Protein AF-A0A8S0WBY5-F1 (afdb_monomer_lite)

Foldseek 3Di:
DDDDAQDKDFDAAPQLRFTFFQPPVVSWFTFGAHDPPPQRRIWGWHDPDPQQKTWTAGRPPRWTWDFDDDQEWFTFIITDNDTAIWRWAQDPVGNVDIWTDRPPDQWTWDFPPRNHNPGGGTIGIDGDDPDPPDDPDDDPDPDDPVVPDDLVVLLVVLVVVDVVVDPPDLSLVVQLPPDPSSVVSSQQDLVSLQEDAAEPVGPLVVLLSSVVSNPLAQHAYEYEQAADDDPPDDDDRDGHDPVSLLSNLVRCLVRQLRYQHYEYEDACLVPVVSVCSNQVSQQPDANQNHAEYYYYHPNPPVPPPPPDPCPPPDRPDDPQQARDNDPRYPAAHAYYDEEQRLVRYADQPQNYQHYHYEAYVVADAVVSVLRNLVNHQNHAYYAYYECNHPDHDPPVCPPAARENANHQEYHYFYDDLCQLVVLVRYQHQNHAEYEHFADDLSNQVNNLVVCPPDHARHVNHAYYEYFYDPPCLLNNQLSCQSNCLNHQEYEYQDDDLVSLLVNLVPNLDDRSLNHAEYEYEPDAQVCVVSVVSSVPSCVVVVGDDHQEYEYEPVNCVRHVVVDDPVPNHHYHHDDPVLVVLCPHPVNVDSPSRHD

Structure (mmCIF, N/CA/C/O backbone):
data_AF-A0A8S0WBY5-F1
#
_entry.id   AF-A0A8S0WBY5-F1
#
loop_
_atom_site.group_PDB
_atom_site.id
_atom_site.type_symbol
_atom_site.label_atom_id
_atom_site.label_alt_id
_atom_site.label_comp_id
_atom_site.label_asym_id
_atom_site.label_entity_id
_atom_site.label_seq_id
_atom_site.pdbx_PDB_ins_code
_atom_site.Cartn_x
_atom_site.Cartn_y
_atom_site.Cartn_z
_atom_site.occupancy
_atom_site.B_iso_or_equiv
_atom_site.auth_seq_id
_atom_site.auth_comp_id
_atom_site.auth_asym_id
_atom_site.auth_atom_id
_atom_site.pdbx_PDB_model_num
ATOM 1 N N . MET A 1 1 ? 16.169 8.128 32.378 1.00 70.56 1 MET A N 1
ATOM 2 C CA . MET A 1 1 ? 16.784 9.162 33.249 1.00 70.56 1 MET A CA 1
ATOM 3 C C . MET A 1 1 ? 15.910 10.413 33.162 1.00 70.56 1 MET A C 1
ATOM 5 O O . MET A 1 1 ? 15.348 10.616 32.097 1.00 70.56 1 MET A O 1
ATOM 9 N N . SER A 1 2 ? 15.713 11.202 34.225 1.00 85.38 2 SER A N 1
ATOM 10 C CA . SER A 1 2 ? 14.913 12.444 34.160 1.00 85.38 2 SER A CA 1
ATOM 11 C C . SER A 1 2 ? 15.801 13.670 34.364 1.00 85.38 2 SER A C 1
ATOM 13 O O . SER A 1 2 ? 16.649 13.662 35.255 1.00 85.38 2 SER A O 1
ATOM 15 N N . LEU A 1 3 ? 15.608 14.702 33.543 1.00 90.75 3 LEU A N 1
ATOM 16 C CA . LEU A 1 3 ? 16.272 15.998 33.697 1.00 90.75 3 LEU A CA 1
ATOM 17 C C . LEU A 1 3 ? 15.539 16.831 34.756 1.00 90.75 3 LEU A C 1
ATOM 19 O O . LEU A 1 3 ? 14.312 16.798 34.836 1.00 90.75 3 LEU A O 1
ATOM 23 N N . GLU A 1 4 ? 16.287 17.563 35.576 1.00 94.38 4 GLU A N 1
ATOM 24 C CA . GLU A 1 4 ? 15.764 18.384 36.668 1.00 94.38 4 GLU A CA 1
ATOM 25 C C . GLU A 1 4 ? 16.019 19.867 36.374 1.00 94.38 4 GLU A C 1
ATOM 27 O O . GLU A 1 4 ? 17.149 20.285 36.113 1.00 94.38 4 GLU A O 1
ATOM 32 N N . ALA A 1 5 ? 14.967 20.685 36.436 1.00 94.88 5 ALA A N 1
ATOM 33 C CA . ALA A 1 5 ? 15.089 22.128 36.257 1.00 94.88 5 ALA A CA 1
ATOM 34 C C . ALA A 1 5 ? 15.915 22.769 37.384 1.00 94.88 5 ALA A C 1
ATOM 36 O O . ALA A 1 5 ? 15.715 22.488 38.565 1.00 94.88 5 ALA A O 1
ATOM 37 N N . GLY A 1 6 ? 16.843 23.650 37.008 1.00 92.88 6 GLY A N 1
ATOM 38 C CA . GLY A 1 6 ? 17.790 24.315 37.904 1.00 92.88 6 GLY A CA 1
ATOM 39 C C . GLY A 1 6 ? 18.999 23.460 38.299 1.00 92.88 6 GLY A C 1
ATOM 40 O O . GLY A 1 6 ? 19.904 23.962 38.968 1.00 92.88 6 GLY A O 1
ATOM 41 N N . ALA A 1 7 ? 19.055 22.186 37.896 1.00 95.25 7 ALA A N 1
ATOM 42 C CA . ALA A 1 7 ? 20.233 21.356 38.111 1.00 95.25 7 ALA A CA 1
ATOM 43 C C . ALA A 1 7 ? 21.337 21.685 37.095 1.00 95.25 7 ALA A C 1
ATOM 45 O O . ALA A 1 7 ? 21.081 22.126 35.971 1.00 95.25 7 ALA A O 1
ATOM 46 N N . ARG A 1 8 ? 22.589 21.468 37.511 1.00 96.38 8 ARG A N 1
ATOM 47 C CA . ARG A 1 8 ? 23.782 21.675 36.684 1.00 96.38 8 ARG A CA 1
ATOM 48 C C . ARG A 1 8 ? 24.312 20.350 36.177 1.00 96.38 8 ARG A C 1
ATOM 50 O O . ARG A 1 8 ? 24.515 19.420 36.958 1.00 96.38 8 ARG A O 1
ATOM 57 N N . TYR A 1 9 ? 24.613 20.314 34.890 1.00 96.31 9 TYR A N 1
ATOM 58 C CA . TYR A 1 9 ? 25.086 19.133 34.193 1.00 96.31 9 TYR A CA 1
ATOM 59 C C . TYR A 1 9 ? 26.423 19.407 33.515 1.00 96.31 9 TYR A C 1
ATOM 61 O O . TYR A 1 9 ? 26.688 20.515 33.057 1.00 96.31 9 TYR A O 1
ATOM 69 N N . VAL A 1 10 ? 27.251 18.369 33.430 1.00 97.38 10 VAL A N 1
ATOM 70 C CA . VAL A 1 10 ? 28.351 18.311 32.465 1.00 97.38 10 VAL A CA 1
ATOM 71 C C . VAL A 1 10 ? 27.853 17.444 31.320 1.00 97.38 10 VAL A C 1
ATOM 73 O O . VAL A 1 10 ? 27.570 16.264 31.529 1.00 97.38 10 VAL A O 1
ATOM 76 N N . ILE A 1 11 ? 27.701 18.038 30.142 1.00 97.19 11 ILE A N 1
ATOM 77 C CA . ILE A 1 11 ? 27.177 17.359 28.955 1.00 97.19 11 ILE A CA 1
ATOM 78 C C . ILE A 1 11 ? 28.370 16.776 28.208 1.00 97.19 11 ILE A C 1
ATOM 80 O O . ILE A 1 11 ? 29.285 17.517 27.863 1.00 97.19 11 ILE A O 1
ATOM 84 N N . VAL A 1 12 ? 28.385 15.461 28.004 1.00 96.75 12 VAL A N 1
ATOM 85 C CA . VAL A 1 12 ? 29.520 14.736 27.417 1.00 96.75 12 VAL A CA 1
ATOM 86 C C . VAL A 1 12 ? 29.089 14.131 26.087 1.00 96.75 12 VAL A C 1
ATOM 88 O O . VAL A 1 12 ? 28.072 13.441 26.030 1.00 96.75 12 VAL A O 1
ATOM 91 N N . ASN A 1 13 ? 29.857 14.382 25.026 1.00 95.50 13 ASN A N 1
ATOM 92 C CA . ASN A 1 13 ? 29.660 13.716 23.746 1.00 95.50 13 ASN A CA 1
ATOM 93 C C . ASN A 1 13 ? 29.969 12.221 23.906 1.00 95.50 13 ASN A C 1
ATOM 95 O O . ASN A 1 13 ? 31.040 11.851 24.387 1.00 95.50 13 ASN A O 1
ATOM 99 N N . VAL A 1 14 ? 29.031 11.365 23.497 1.00 91.25 14 VAL A N 1
ATOM 100 C CA . VAL A 1 14 ? 29.120 9.919 23.747 1.00 91.25 14 VAL A CA 1
ATOM 101 C C . VAL A 1 14 ? 30.290 9.273 22.999 1.00 91.25 14 VAL A C 1
ATOM 103 O O . VAL A 1 14 ? 30.915 8.359 23.527 1.00 91.25 14 VAL A O 1
ATOM 106 N N . LYS A 1 15 ? 30.612 9.756 21.793 1.00 88.50 15 LYS A N 1
ATOM 107 C CA . LYS A 1 15 ? 31.665 9.184 20.944 1.00 88.50 15 LYS A CA 1
ATOM 108 C C . LYS A 1 15 ? 33.051 9.721 21.292 1.00 88.50 15 LYS A C 1
ATOM 110 O O . LYS A 1 15 ? 33.992 8.948 21.432 1.00 88.50 15 LYS A O 1
ATOM 115 N N . GLY A 1 16 ? 33.177 11.040 21.401 1.00 90.69 16 GLY A N 1
ATOM 116 C CA . GLY A 1 16 ? 34.451 11.711 21.643 1.00 90.69 16 GLY A CA 1
ATOM 117 C C . GLY A 1 16 ? 34.888 11.710 23.110 1.00 90.69 16 GLY A C 1
ATOM 118 O O . GLY A 1 16 ? 36.029 12.061 23.393 1.00 90.69 16 GLY A O 1
ATOM 119 N N . GLU A 1 17 ? 33.990 11.368 24.042 1.00 94.69 17 GLU A N 1
ATOM 120 C CA . GLU A 1 17 ? 34.191 11.452 25.500 1.00 94.69 17 GLU A CA 1
ATOM 121 C C . GLU A 1 17 ? 34.636 12.848 25.999 1.00 94.69 17 GLU A C 1
ATOM 123 O O . GLU A 1 17 ? 35.140 13.008 27.115 1.00 94.69 17 GLU A O 1
ATOM 128 N N . THR A 1 18 ? 34.424 13.889 25.190 1.00 97.00 18 THR A N 1
ATOM 129 C CA . THR A 1 18 ? 34.686 15.292 25.526 1.00 97.00 18 THR A CA 1
ATOM 130 C C . THR A 1 18 ? 33.426 15.962 26.070 1.00 97.00 18 THR A C 1
ATOM 132 O O . THR A 1 18 ? 32.304 15.630 25.688 1.00 97.00 18 THR A O 1
ATOM 135 N N . ALA A 1 19 ? 33.598 16.898 27.001 1.00 97.81 19 ALA A N 1
ATOM 136 C CA . ALA A 1 19 ? 32.516 17.710 27.538 1.00 97.81 19 ALA A CA 1
ATOM 137 C C . ALA A 1 19 ? 32.272 18.946 26.661 1.00 97.81 19 ALA A C 1
ATOM 139 O O . ALA A 1 19 ? 33.217 19.491 26.090 1.00 97.81 19 ALA A O 1
ATOM 140 N N . ILE A 1 20 ? 31.016 19.399 26.600 1.00 98.19 20 ILE A N 1
ATOM 141 C CA . ILE A 1 20 ? 30.662 20.719 26.071 1.00 98.19 20 ILE A CA 1
ATOM 142 C C . ILE A 1 20 ? 31.279 21.776 26.988 1.00 98.19 20 ILE A C 1
ATOM 144 O O . ILE A 1 20 ? 30.928 21.865 28.168 1.00 98.19 20 ILE A O 1
ATOM 148 N N . ASP A 1 21 ? 32.176 22.573 26.430 1.00 98.62 21 ASP A N 1
ATOM 149 C CA . ASP A 1 21 ? 33.023 23.517 27.145 1.00 98.62 21 ASP A CA 1
ATOM 150 C C . ASP A 1 21 ? 32.915 24.907 26.504 1.00 98.62 21 ASP A C 1
ATOM 152 O O . ASP A 1 21 ? 32.932 25.041 25.277 1.00 98.62 21 ASP A O 1
ATOM 156 N N . LEU A 1 22 ? 32.758 25.937 27.338 1.00 98.50 22 LEU A N 1
ATOM 157 C CA . LEU A 1 22 ? 32.933 27.322 26.913 1.00 98.50 22 LEU A CA 1
ATOM 158 C C . LEU A 1 22 ? 34.431 27.631 26.831 1.00 98.50 22 LEU A C 1
ATOM 160 O O . LEU A 1 22 ? 35.096 27.721 27.865 1.00 98.50 22 LEU A O 1
ATOM 164 N N . ASP A 1 23 ? 34.927 27.859 25.611 1.00 97.94 23 ASP A N 1
ATOM 165 C CA . ASP A 1 23 ? 36.343 28.111 25.348 1.00 97.94 23 ASP A CA 1
ATOM 166 C C . ASP A 1 23 ? 36.860 29.310 26.159 1.00 97.94 23 ASP A C 1
ATOM 168 O O . ASP A 1 23 ? 36.624 30.470 25.813 1.00 97.94 23 ASP A O 1
ATOM 172 N N . GLY A 1 24 ? 37.630 29.036 27.216 1.00 96.00 24 GLY A N 1
ATOM 173 C CA . GLY A 1 24 ? 38.232 30.067 28.066 1.00 96.00 24 GLY A CA 1
ATOM 174 C C . GLY A 1 24 ? 39.251 30.960 27.344 1.00 96.00 24 GLY A C 1
ATOM 175 O O . GLY A 1 24 ? 39.649 31.999 27.874 1.00 96.00 24 GLY A O 1
ATOM 176 N N . GLY A 1 25 ? 39.687 30.587 26.133 1.00 95.81 25 GLY A N 1
ATOM 177 C CA . GLY A 1 25 ? 40.575 31.392 25.299 1.00 95.81 25 GLY A CA 1
ATOM 178 C C . GLY A 1 25 ? 39.886 32.601 24.665 1.00 95.81 25 GLY A C 1
ATOM 179 O O . GLY A 1 25 ? 40.507 33.660 24.539 1.00 95.81 25 GLY A O 1
ATOM 180 N N . ASN A 1 26 ? 38.611 32.467 24.285 1.00 96.44 26 ASN A N 1
ATOM 181 C CA . ASN A 1 26 ? 37.857 33.527 23.608 1.00 96.44 26 ASN A CA 1
ATOM 182 C C . ASN A 1 26 ? 36.523 33.894 24.280 1.00 96.44 26 ASN A C 1
ATOM 184 O O . ASN A 1 26 ? 35.927 34.904 23.903 1.00 96.44 26 ASN A O 1
ATOM 188 N N . ASN A 1 27 ? 36.092 33.133 25.292 1.00 96.94 27 ASN A N 1
ATOM 189 C CA . ASN A 1 27 ? 34.830 33.287 26.019 1.00 96.94 27 ASN A CA 1
ATOM 190 C C . ASN A 1 27 ? 33.616 33.429 25.093 1.00 96.94 27 ASN A C 1
ATOM 192 O O . ASN A 1 27 ? 32.695 34.183 25.397 1.00 96.94 27 ASN A O 1
ATOM 196 N N . ARG A 1 28 ? 33.637 32.756 23.941 1.00 97.62 28 ARG A N 1
ATOM 197 C CA . ARG A 1 28 ? 32.605 32.862 22.908 1.00 97.62 28 ARG A CA 1
ATOM 198 C C . ARG A 1 28 ? 32.201 31.500 22.361 1.00 97.62 28 ARG A C 1
ATOM 200 O O . ARG A 1 28 ? 31.008 31.218 22.257 1.00 97.62 28 ARG A O 1
ATOM 207 N N . ASP A 1 29 ? 33.181 30.703 21.967 1.00 98.12 29 ASP A N 1
ATOM 208 C CA . ASP A 1 29 ? 32.950 29.480 21.211 1.00 98.12 29 ASP A CA 1
ATOM 209 C C . ASP A 1 29 ? 32.618 28.311 22.140 1.00 98.12 29 ASP A C 1
ATOM 211 O O . ASP A 1 29 ? 33.103 28.231 23.272 1.00 98.12 29 ASP A O 1
ATOM 215 N N . ILE A 1 30 ? 31.789 27.395 21.638 1.00 98.56 30 ILE A N 1
ATOM 216 C CA . ILE A 1 30 ? 31.460 26.142 22.312 1.00 98.56 30 ILE A CA 1
ATOM 217 C C . ILE A 1 30 ? 32.251 25.009 21.656 1.00 98.56 30 ILE A C 1
ATOM 219 O O . ILE A 1 30 ? 32.142 24.764 20.451 1.00 98.56 30 ILE A O 1
ATOM 223 N N . ILE A 1 31 ? 33.064 24.319 22.451 1.00 98.50 31 ILE A N 1
ATOM 224 C CA . ILE A 1 31 ? 34.015 23.306 21.983 1.00 98.50 31 ILE A CA 1
ATOM 225 C C . ILE A 1 31 ? 33.873 22.001 22.767 1.00 98.50 31 ILE A C 1
ATOM 227 O O . ILE A 1 31 ? 33.394 21.979 23.899 1.00 98.50 31 ILE A O 1
ATOM 231 N N . GLY A 1 32 ? 34.319 20.898 22.169 1.00 98.19 32 GLY A N 1
ATOM 232 C CA . GLY A 1 32 ? 34.591 19.662 22.889 1.00 98.19 32 GLY A CA 1
ATOM 233 C C . GLY A 1 32 ? 35.946 19.750 23.585 1.00 98.19 32 GLY A C 1
ATOM 234 O O . GLY A 1 32 ? 36.977 19.955 22.936 1.00 98.19 32 GLY A O 1
ATOM 235 N N . TYR A 1 33 ? 35.967 19.568 24.904 1.00 97.94 33 TYR A N 1
ATOM 236 C CA . TYR A 1 33 ? 37.202 19.562 25.688 1.00 97.94 33 TYR A CA 1
ATOM 237 C C . TYR A 1 33 ? 37.221 18.416 26.714 1.00 97.94 33 TYR A C 1
ATOM 239 O O . TYR A 1 33 ? 36.160 17.991 27.177 1.00 97.94 33 TYR A O 1
ATOM 247 N N . PRO A 1 34 ? 38.392 17.857 27.087 1.00 98.25 34 PRO A N 1
ATOM 248 C CA . PRO A 1 34 ? 38.466 16.841 28.132 1.00 98.25 34 PRO A CA 1
ATOM 249 C C . PRO A 1 34 ? 37.765 17.280 29.418 1.00 98.25 34 PRO A C 1
ATOM 251 O O . PRO A 1 34 ? 37.924 18.410 29.880 1.00 98.25 34 PRO A O 1
ATOM 254 N N . ARG A 1 35 ? 36.996 16.373 30.022 1.00 97.19 35 ARG A N 1
ATOM 255 C CA . ARG A 1 35 ? 36.238 16.674 31.238 1.00 97.19 35 ARG A CA 1
ATOM 256 C C . ARG A 1 35 ? 37.171 17.056 32.393 1.00 97.19 35 ARG A C 1
ATOM 258 O O . ARG A 1 35 ? 37.934 16.223 32.878 1.00 97.19 35 ARG A O 1
ATOM 265 N N . HIS A 1 36 ? 37.031 18.278 32.894 1.00 96.62 36 HIS A N 1
ATOM 266 C CA . HIS A 1 36 ? 37.678 18.767 34.117 1.00 96.62 36 HIS A CA 1
ATOM 267 C C . HIS A 1 36 ? 36.675 19.288 35.156 1.00 96.62 36 HIS A C 1
ATOM 269 O O . HIS A 1 36 ? 37.016 19.388 36.332 1.00 96.62 36 HIS A O 1
ATOM 275 N N . GLY A 1 37 ? 35.418 19.530 34.764 1.00 91.12 37 GLY A N 1
ATOM 276 C CA . GLY A 1 37 ? 34.326 19.849 35.689 1.00 91.12 37 GLY A CA 1
ATOM 277 C C . GLY A 1 37 ? 34.384 21.254 36.291 1.00 91.12 37 GLY A C 1
ATOM 278 O O . GLY A 1 37 ? 33.693 21.512 37.279 1.00 91.12 37 GLY A O 1
ATOM 279 N N . GLU A 1 38 ? 35.184 22.149 35.713 1.00 97.44 38 GLU A N 1
ATOM 280 C CA . GLU A 1 38 ? 35.185 23.572 36.073 1.00 97.44 38 GLU A CA 1
ATOM 281 C C . GLU A 1 38 ? 33.892 24.257 35.595 1.00 97.44 38 GLU A C 1
ATOM 283 O O . GLU A 1 38 ? 33.045 23.642 34.941 1.00 97.44 38 GLU A O 1
ATOM 288 N N . SER A 1 39 ? 33.683 25.512 35.996 1.00 98.00 39 SER A N 1
ATOM 289 C CA . SER A 1 39 ? 32.416 26.223 35.783 1.00 98.00 39 SER A CA 1
ATOM 290 C C . SER A 1 39 ? 32.051 26.411 34.310 1.00 98.00 39 SER A C 1
ATOM 292 O O . SER A 1 39 ? 30.868 26.344 33.982 1.00 98.00 39 SER A O 1
ATOM 294 N N . ASN A 1 40 ? 33.035 26.562 33.425 1.00 98.19 40 ASN A N 1
ATOM 295 C CA . ASN A 1 40 ? 32.853 26.643 31.975 1.00 98.19 40 ASN A CA 1
ATOM 296 C C . ASN A 1 40 ? 32.341 25.335 31.331 1.00 98.19 40 ASN A C 1
ATOM 298 O O . ASN A 1 40 ? 31.834 25.395 30.214 1.00 98.19 40 ASN A O 1
ATOM 302 N N . GLN A 1 41 ? 32.402 24.188 32.026 1.00 98.38 41 GLN A N 1
ATOM 303 C CA . GLN A 1 41 ? 31.823 22.899 31.591 1.00 98.38 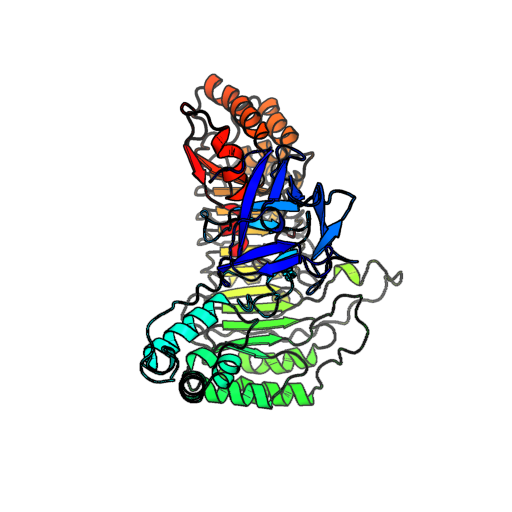41 GLN A CA 1
ATOM 304 C C . GLN A 1 41 ? 30.478 22.571 32.256 1.00 98.38 41 GLN A C 1
ATOM 306 O O . GLN A 1 41 ? 29.909 21.500 32.024 1.00 98.38 41 GLN A O 1
ATOM 311 N N . GLN A 1 42 ? 29.985 23.444 33.136 1.00 97.88 42 GLN A N 1
ATOM 312 C CA . GLN A 1 42 ? 28.741 23.229 33.867 1.00 97.88 42 GLN A CA 1
ATOM 313 C C . GLN A 1 42 ? 27.608 24.037 33.237 1.00 97.88 42 GLN A C 1
ATOM 315 O O . GLN A 1 42 ? 27.673 25.263 33.151 1.00 97.88 42 GLN A O 1
ATOM 320 N N . TRP A 1 43 ? 26.537 23.343 32.864 1.00 97.88 43 TRP A N 1
ATOM 321 C CA . TRP A 1 43 ? 25.366 23.906 32.202 1.00 97.88 43 TRP A CA 1
ATOM 322 C C . TRP A 1 43 ? 24.131 23.704 33.078 1.00 97.88 43 TRP A C 1
ATOM 324 O O . TRP A 1 43 ? 23.740 22.576 33.375 1.00 97.88 43 TRP A O 1
ATOM 334 N N . GLU A 1 44 ? 23.542 24.801 33.542 1.00 98.31 44 GLU A N 1
ATOM 335 C CA . GLU A 1 44 ? 22.275 24.819 34.267 1.00 98.31 44 GLU A CA 1
ATOM 336 C C . GLU A 1 44 ? 21.115 24.690 33.275 1.00 98.31 44 GLU A C 1
ATOM 338 O O . GLU A 1 44 ? 20.996 25.495 32.346 1.00 98.31 44 GLU A O 1
ATOM 343 N N . LEU A 1 45 ? 20.267 23.679 33.472 1.00 97.44 45 LEU A N 1
ATOM 344 C CA . LEU A 1 45 ? 19.064 23.484 32.666 1.00 97.44 45 LEU A CA 1
ATOM 345 C C . LEU A 1 45 ? 17.913 24.322 33.213 1.00 97.44 45 LEU A C 1
ATOM 347 O O . LEU A 1 45 ? 17.420 24.079 34.314 1.00 97.44 45 LEU A O 1
ATOM 351 N N . VAL A 1 46 ? 17.443 25.285 32.427 1.00 97.75 46 VAL A N 1
ATOM 352 C CA . VAL A 1 46 ? 16.269 26.102 32.754 1.00 97.75 46 VAL A CA 1
ATOM 353 C C . VAL A 1 46 ? 15.101 25.609 31.904 1.00 97.75 46 VAL A C 1
ATOM 355 O O . VAL A 1 46 ? 15.140 25.738 30.684 1.00 97.75 46 VAL A O 1
ATOM 358 N N . SER A 1 47 ? 14.087 25.007 32.529 1.00 95.38 47 SER A N 1
ATOM 359 C CA . SER A 1 47 ? 12.883 24.538 31.822 1.00 95.38 47 SER A CA 1
ATOM 360 C C . SER A 1 47 ? 12.105 25.729 31.257 1.00 95.38 47 SER A C 1
ATOM 362 O O . SER A 1 47 ? 11.912 26.733 31.950 1.00 95.38 47 SER A O 1
ATOM 364 N N . VAL A 1 48 ? 11.697 25.614 29.991 1.00 95.06 48 VAL A N 1
ATOM 365 C CA . VAL A 1 48 ? 10.834 26.584 29.304 1.00 95.06 48 VAL A CA 1
ATOM 366 C C . VAL A 1 48 ? 9.369 26.216 29.521 1.00 95.06 48 VAL A C 1
ATOM 368 O O . VAL A 1 48 ? 8.560 27.072 29.882 1.00 95.06 48 VAL A O 1
ATOM 371 N N . ASP A 1 49 ? 9.045 24.937 29.337 1.00 88.44 49 ASP A N 1
ATOM 372 C CA . ASP A 1 49 ? 7.723 24.355 29.541 1.00 88.44 49 ASP A CA 1
ATOM 373 C C . ASP A 1 49 ? 7.803 22.857 29.919 1.00 88.44 49 ASP A C 1
ATOM 375 O O . ASP A 1 49 ? 8.881 22.319 30.196 1.00 88.44 49 ASP A O 1
ATOM 379 N N . ASP A 1 50 ? 6.643 22.189 29.950 1.00 81.44 50 ASP A N 1
ATOM 380 C CA . ASP A 1 50 ? 6.499 20.765 30.282 1.00 81.44 50 ASP A CA 1
ATOM 381 C C . ASP A 1 50 ? 6.820 19.813 29.100 1.00 81.44 50 ASP A C 1
ATOM 383 O O . ASP A 1 50 ? 6.704 18.595 29.248 1.00 81.44 50 ASP A O 1
ATOM 387 N N . TYR A 1 51 ? 7.218 20.319 27.923 1.00 83.06 51 TYR A N 1
ATOM 388 C CA . TYR A 1 51 ? 7.394 19.542 26.683 1.00 83.06 51 TYR A CA 1
ATOM 389 C C . TYR A 1 51 ? 8.859 19.217 26.342 1.00 83.06 51 TYR A C 1
ATOM 391 O O . TYR A 1 51 ? 9.182 18.924 25.192 1.00 83.06 51 TYR A O 1
ATOM 399 N N . ASN A 1 52 ? 9.739 19.178 27.348 1.00 90.25 52 ASN A N 1
ATOM 400 C CA . ASN A 1 52 ? 11.185 18.944 27.201 1.00 90.25 52 ASN A CA 1
ATOM 401 C C . ASN A 1 52 ? 11.935 20.035 26.418 1.00 90.25 52 ASN A C 1
ATOM 403 O O . ASN A 1 52 ? 12.978 19.756 25.815 1.00 90.25 52 ASN A O 1
ATOM 407 N N . ASP A 1 53 ? 11.434 21.266 26.461 1.00 96.56 53 ASP A N 1
ATOM 408 C CA . ASP A 1 53 ? 12.118 22.429 25.917 1.00 96.56 53 ASP A CA 1
ATOM 409 C C . ASP A 1 53 ? 12.892 23.154 27.045 1.00 96.56 53 ASP A C 1
ATOM 411 O O . ASP A 1 53 ? 12.371 23.436 28.132 1.00 96.56 53 ASP A O 1
ATOM 415 N N . TRP A 1 54 ? 14.180 23.414 26.804 1.00 97.75 54 TRP A N 1
ATOM 416 C CA . TRP A 1 54 ? 15.155 23.853 27.807 1.00 97.75 54 TRP A CA 1
ATOM 417 C C . TRP A 1 54 ? 16.038 24.993 27.298 1.00 97.75 54 TRP A C 1
ATOM 419 O O . TRP A 1 54 ? 16.382 25.067 26.119 1.00 97.75 54 TRP A O 1
ATOM 429 N N . HIS A 1 55 ? 16.507 25.833 28.217 1.00 98.44 55 HIS A N 1
ATOM 430 C CA . HIS A 1 55 ? 17.673 26.684 28.003 1.00 98.44 55 HIS A CA 1
ATOM 431 C C . HIS A 1 55 ? 18.895 26.094 28.712 1.00 98.44 55 HIS A C 1
ATOM 433 O O . HIS A 1 55 ? 18.805 25.615 29.843 1.00 98.44 55 HIS A O 1
ATOM 439 N N . LEU A 1 56 ? 20.049 26.169 28.051 1.00 98.31 56 LEU A N 1
ATOM 440 C CA . LEU A 1 56 ? 21.337 25.670 28.538 1.00 98.31 56 LEU A CA 1
ATOM 441 C C . LEU A 1 56 ? 22.199 26.855 28.979 1.00 98.31 56 LEU A C 1
ATOM 443 O O . LEU A 1 56 ? 22.817 27.506 28.137 1.00 98.31 56 LEU A O 1
ATOM 447 N N . LYS A 1 57 ? 22.222 27.169 30.278 1.00 98.56 57 LYS A N 1
ATOM 448 C CA . LYS A 1 57 ? 22.931 28.339 30.819 1.00 98.56 57 LYS A CA 1
ATOM 449 C C . LYS A 1 57 ? 24.292 27.956 31.395 1.00 98.56 57 LYS A C 1
ATOM 451 O O . LYS A 1 57 ? 24.366 27.121 32.290 1.00 98.56 57 LYS A O 1
ATOM 456 N N . ASN A 1 58 ? 25.369 28.581 30.936 1.00 98.62 58 ASN A N 1
ATOM 457 C CA . ASN A 1 58 ? 26.707 28.332 31.463 1.00 98.62 58 ASN A CA 1
ATOM 458 C C . ASN A 1 58 ? 26.838 28.838 32.910 1.00 98.62 58 ASN A C 1
ATOM 460 O O . ASN A 1 58 ? 26.436 29.963 33.222 1.00 98.62 58 ASN A O 1
ATOM 464 N N . ALA A 1 59 ? 27.421 28.031 33.795 1.00 97.56 59 ALA A N 1
ATOM 465 C CA . ALA A 1 59 ? 27.565 28.373 35.206 1.00 97.56 59 ALA A CA 1
ATOM 466 C C . ALA A 1 59 ? 28.641 29.439 35.482 1.00 97.56 59 ALA A C 1
ATOM 468 O O . ALA A 1 59 ? 28.595 30.065 36.543 1.00 97.56 59 ALA A O 1
ATOM 469 N N . GLU A 1 60 ? 29.601 29.637 34.571 1.00 97.25 60 GLU A N 1
ATOM 470 C CA . GLU A 1 60 ? 30.675 30.627 34.706 1.00 97.25 60 GLU A CA 1
ATOM 471 C C . GLU A 1 60 ? 30.256 32.013 34.224 1.00 97.25 60 GLU A C 1
ATOM 473 O O . GLU A 1 60 ? 30.331 32.986 34.974 1.00 97.25 60 GLU A O 1
ATOM 478 N N . SER A 1 61 ? 29.794 32.103 32.977 1.00 97.75 61 SER A N 1
ATOM 479 C CA . SER A 1 61 ? 29.459 33.379 32.335 1.00 97.75 61 SER A CA 1
ATOM 480 C C . SER A 1 61 ? 28.023 33.831 32.606 1.00 97.75 61 SER A C 1
ATOM 482 O O . SER A 1 61 ? 27.714 35.017 32.496 1.00 97.75 61 SER A O 1
ATOM 484 N N . GLY A 1 62 ? 27.120 32.898 32.927 1.00 98.12 62 GLY A N 1
ATOM 485 C CA . GLY A 1 62 ? 25.684 33.155 33.005 1.00 98.12 62 GLY A CA 1
ATOM 486 C C . GLY A 1 62 ? 25.002 33.374 31.647 1.00 98.12 62 GLY A C 1
ATOM 487 O O . GLY A 1 62 ? 23.838 33.775 31.636 1.00 98.12 62 GLY A O 1
ATOM 488 N N . THR A 1 63 ? 25.694 33.121 30.534 1.00 98.50 63 THR A N 1
ATOM 489 C CA . THR A 1 63 ? 25.159 33.182 29.160 1.00 98.50 63 THR A CA 1
ATOM 490 C C . THR A 1 63 ? 24.587 31.831 28.721 1.00 98.50 63 THR A C 1
ATOM 492 O O . THR A 1 63 ? 24.748 30.831 29.420 1.00 98.50 63 THR A O 1
ATOM 495 N N . TYR A 1 64 ? 23.891 31.786 27.584 1.00 98.75 64 TYR A N 1
ATOM 496 C CA . TYR A 1 64 ? 23.203 30.589 27.089 1.00 98.75 64 TYR A CA 1
ATOM 497 C C . TYR A 1 64 ? 23.894 29.999 25.863 1.00 98.75 64 TYR A C 1
ATOM 499 O O . TYR A 1 64 ? 24.486 30.737 25.082 1.00 98.75 64 TYR A O 1
ATOM 507 N N . ILE A 1 65 ? 23.785 28.686 25.654 1.00 98.56 65 ILE A N 1
ATOM 508 C CA . ILE A 1 65 ? 24.156 28.073 24.372 1.00 98.56 65 ILE A CA 1
ATOM 509 C C . ILE A 1 65 ? 23.159 28.516 23.295 1.00 98.56 65 ILE A C 1
ATOM 511 O O . ILE A 1 65 ? 21.950 28.332 23.453 1.00 98.56 65 ILE A O 1
ATOM 515 N N . GLY A 1 66 ? 23.680 29.038 22.188 1.00 98.06 66 GLY A N 1
ATOM 516 C CA . GLY A 1 66 ? 22.976 29.285 20.931 1.00 98.06 66 GLY A CA 1
ATOM 517 C C . GLY A 1 66 ? 23.851 28.875 19.743 1.00 98.06 66 GLY A C 1
ATOM 518 O O . GLY A 1 66 ? 24.784 28.088 19.896 1.00 98.06 66 GLY A O 1
ATOM 519 N N . TYR A 1 67 ? 23.573 29.412 18.558 1.00 97.69 67 TYR A N 1
ATOM 520 C CA . TYR A 1 67 ? 24.362 29.158 17.350 1.00 97.69 67 TYR A CA 1
ATOM 521 C C . TYR A 1 67 ? 24.466 30.408 16.466 1.00 97.69 67 TYR A C 1
ATOM 523 O O . TYR A 1 67 ? 23.675 31.343 16.593 1.00 97.69 67 TYR A O 1
ATOM 531 N N . GLU A 1 68 ? 25.475 30.453 15.594 1.00 95.50 68 GLU A N 1
ATOM 532 C CA . GLU A 1 68 ? 25.763 31.617 14.746 1.00 95.50 68 GLU A CA 1
ATOM 533 C C . GLU A 1 68 ? 25.079 31.515 13.371 1.00 95.50 68 GLU A C 1
ATOM 535 O O . GLU A 1 68 ? 25.498 30.739 12.517 1.00 95.50 68 GLU A O 1
ATOM 540 N N . GLY A 1 69 ? 24.067 32.352 13.119 1.00 94.12 69 GLY A N 1
ATOM 541 C CA . GLY A 1 69 ? 23.390 32.434 11.819 1.00 94.12 69 GLY A CA 1
ATOM 542 C C . GLY A 1 69 ? 22.193 31.489 11.694 1.00 94.12 69 GLY A C 1
ATOM 543 O O . GLY A 1 69 ? 21.393 31.376 12.621 1.00 94.12 69 GLY A O 1
ATOM 544 N N . ASP A 1 70 ? 22.045 30.856 10.531 1.00 94.56 70 ASP A N 1
ATOM 545 C CA . ASP A 1 70 ? 20.946 29.930 10.227 1.00 94.56 70 ASP A CA 1
ATOM 546 C C . ASP A 1 70 ? 21.284 28.479 10.633 1.00 94.56 70 ASP A C 1
ATOM 548 O O . ASP A 1 70 ? 22.450 28.113 10.781 1.00 94.56 70 ASP A O 1
ATOM 552 N N . HIS A 1 71 ? 20.267 27.627 10.797 1.00 90.44 71 HIS A N 1
ATOM 553 C CA . HIS A 1 71 ? 20.401 26.252 11.302 1.00 90.44 71 HIS A CA 1
ATOM 554 C C . HIS A 1 71 ? 20.642 25.225 10.175 1.00 90.44 71 HIS A C 1
ATOM 556 O O . HIS A 1 71 ? 19.741 24.486 9.784 1.00 90.44 71 HIS A O 1
ATOM 562 N N . PHE A 1 72 ? 21.867 25.159 9.651 1.00 93.88 72 PHE A N 1
ATOM 563 C CA . PHE A 1 72 ? 22.278 24.169 8.646 1.00 93.88 72 PHE A CA 1
ATOM 564 C C . PHE A 1 72 ? 23.452 23.317 9.151 1.00 93.88 72 PHE A C 1
ATOM 566 O O . PHE A 1 72 ? 24.023 23.593 10.207 1.00 93.88 72 PHE A O 1
ATOM 573 N N . ASP A 1 73 ? 23.803 22.269 8.403 1.00 95.19 73 ASP A N 1
ATOM 574 C CA . ASP A 1 73 ? 24.955 21.417 8.714 1.00 95.19 73 ASP A CA 1
ATOM 575 C C . ASP A 1 73 ? 26.246 22.243 8.820 1.00 95.19 73 ASP A C 1
ATOM 577 O O . ASP A 1 73 ? 26.580 23.027 7.926 1.00 95.19 73 ASP A O 1
ATOM 581 N N . GLY A 1 74 ? 26.974 22.055 9.921 1.00 95.19 74 GLY A N 1
ATOM 582 C CA . GLY A 1 74 ? 28.214 22.766 10.226 1.00 95.19 74 GLY A CA 1
ATOM 583 C C . GLY A 1 74 ? 28.027 24.138 10.885 1.00 95.19 74 GLY A C 1
ATOM 584 O O . GLY A 1 74 ? 29.016 24.834 11.125 1.00 95.19 74 GLY A O 1
ATOM 585 N N . THR A 1 75 ? 26.796 24.562 11.198 1.00 97.56 75 THR A N 1
ATOM 586 C CA . THR A 1 75 ? 26.578 25.808 11.950 1.00 97.56 75 THR A CA 1
ATOM 587 C C . THR A 1 75 ? 27.150 25.674 13.362 1.00 97.56 75 THR A C 1
ATOM 589 O O . THR A 1 75 ? 26.735 24.809 14.127 1.00 97.56 75 THR A O 1
ATOM 592 N N . LYS A 1 76 ? 28.077 26.557 13.742 1.00 97.88 76 LYS A N 1
ATOM 593 C CA . LYS A 1 76 ? 28.756 26.510 15.045 1.00 97.88 76 LYS A CA 1
ATOM 594 C C . LYS A 1 76 ? 27.862 26.928 16.203 1.00 97.88 76 LYS A C 1
ATOM 596 O O . LYS A 1 76 ? 27.118 27.908 16.100 1.00 97.88 76 LYS A O 1
ATOM 601 N N . LEU A 1 77 ? 28.030 26.247 17.333 1.00 98.31 77 LEU A N 1
ATOM 602 C CA . LEU A 1 77 ? 27.488 26.690 18.610 1.00 98.31 77 LEU A CA 1
ATOM 603 C C . LEU A 1 77 ? 28.381 27.767 19.234 1.00 98.31 77 LEU A C 1
ATOM 605 O O . LEU A 1 77 ? 29.610 27.680 19.236 1.00 98.31 77 LEU A O 1
ATOM 609 N N . VAL A 1 78 ? 27.735 28.782 19.796 1.00 98.50 78 VAL A N 1
ATOM 610 C CA . VAL A 1 78 ? 28.366 29.926 20.467 1.00 98.50 78 VAL A CA 1
ATOM 611 C C . VAL A 1 78 ? 27.560 30.287 21.711 1.00 98.50 78 VAL A C 1
ATOM 613 O O . VAL A 1 78 ? 26.394 29.903 21.834 1.00 98.50 78 VAL A O 1
ATOM 616 N N . ILE A 1 79 ? 28.141 31.050 22.635 1.00 98.19 79 ILE A N 1
ATOM 617 C CA . ILE A 1 79 ? 27.338 31.667 23.693 1.00 98.19 79 ILE A CA 1
ATOM 618 C C . ILE A 1 79 ? 26.508 32.844 23.166 1.00 98.19 79 ILE A C 1
ATOM 620 O O . ILE A 1 79 ? 26.934 33.597 22.290 1.00 98.19 79 ILE A O 1
ATOM 624 N N . SER A 1 80 ? 25.338 33.030 23.764 1.00 97.56 80 SER A N 1
ATOM 625 C CA . SER A 1 80 ? 24.389 34.108 23.501 1.00 97.56 80 SER A CA 1
ATOM 626 C C . SER A 1 80 ? 23.932 34.746 24.816 1.00 97.56 80 SER A C 1
ATOM 628 O O . SER A 1 80 ? 23.752 34.062 25.828 1.00 97.56 80 SER A O 1
ATOM 630 N N . GLU A 1 81 ? 23.735 36.066 24.817 1.00 97.88 81 GLU A N 1
ATOM 631 C CA . GLU A 1 81 ? 23.085 36.770 25.935 1.00 97.88 81 GLU A CA 1
ATOM 632 C C . GLU A 1 81 ? 21.581 36.463 25.991 1.00 97.88 81 GLU A C 1
ATOM 634 O O . GLU A 1 81 ? 20.993 36.406 27.073 1.00 97.88 81 GLU A O 1
ATOM 639 N N . GLU A 1 82 ? 20.969 36.221 24.830 1.00 97.75 82 GLU A N 1
ATOM 640 C CA . GLU A 1 82 ? 19.568 35.829 24.709 1.00 97.75 82 GLU A CA 1
ATOM 641 C C . GLU A 1 82 ? 19.433 34.300 24.776 1.00 97.75 82 GLU A C 1
ATOM 643 O O . GLU A 1 82 ? 20.196 33.589 24.110 1.00 97.75 82 GLU A O 1
ATOM 648 N N . PRO A 1 83 ? 18.484 33.768 25.566 1.00 98.06 83 PRO A N 1
ATOM 649 C CA . PRO A 1 83 ? 18.284 32.332 25.670 1.00 98.06 83 PRO A CA 1
ATOM 650 C C . PRO A 1 83 ? 17.717 31.758 24.369 1.00 98.06 83 PRO A C 1
ATOM 652 O O . PRO A 1 83 ? 16.745 32.274 23.820 1.00 98.06 83 PRO A O 1
ATOM 655 N N . PHE A 1 84 ? 18.296 30.648 23.914 1.00 97.94 84 PHE A N 1
ATOM 656 C CA . PHE A 1 84 ? 17.752 29.840 22.826 1.00 97.94 84 PHE A CA 1
ATOM 657 C C . PHE A 1 84 ? 17.055 28.595 23.388 1.00 97.94 84 PHE A C 1
ATOM 659 O O . PHE A 1 84 ? 17.522 27.997 24.363 1.00 97.94 84 PHE A O 1
ATOM 666 N N . THR A 1 85 ? 15.921 28.219 22.800 1.00 98.19 85 THR A N 1
ATOM 667 C CA . THR A 1 85 ? 15.150 27.039 23.211 1.00 98.19 85 THR A CA 1
ATOM 668 C C . THR A 1 85 ? 15.676 25.795 22.512 1.00 98.19 85 THR A C 1
ATOM 670 O O . THR A 1 85 ? 15.606 25.695 21.292 1.00 98.19 85 THR A O 1
ATOM 673 N N . TRP A 1 86 ? 16.152 24.829 23.289 1.00 97.88 86 TRP A N 1
ATOM 674 C CA . TRP A 1 86 ? 16.603 23.525 22.814 1.00 97.88 86 TRP A CA 1
ATOM 675 C C . TRP A 1 86 ? 15.614 22.443 23.225 1.00 97.88 86 TRP A C 1
ATOM 677 O O . TRP A 1 86 ? 15.170 22.424 24.371 1.00 97.88 86 TRP A O 1
ATOM 687 N N . ARG A 1 87 ? 15.329 21.497 22.332 1.00 96.75 87 ARG A N 1
ATOM 688 C CA . ARG A 1 87 ? 14.514 20.323 22.658 1.00 96.75 87 ARG A CA 1
ATOM 689 C C . ARG A 1 87 ? 15.419 19.162 23.050 1.00 96.75 87 ARG A C 1
ATOM 691 O O . ARG A 1 87 ? 16.222 18.722 22.229 1.00 96.75 87 ARG A O 1
ATOM 698 N N . ILE A 1 88 ? 15.312 18.668 24.285 1.00 96.31 88 ILE A N 1
ATOM 699 C CA . ILE A 1 88 ? 16.180 17.591 24.796 1.00 96.31 88 ILE A CA 1
ATOM 700 C C . ILE A 1 88 ? 15.369 16.312 24.989 1.00 96.31 88 ILE A C 1
ATOM 702 O O . ILE A 1 88 ? 14.505 16.249 25.858 1.00 96.31 88 ILE A O 1
ATOM 706 N N . LEU A 1 89 ? 15.658 15.278 24.202 1.00 93.19 89 LEU A N 1
ATOM 707 C CA . LEU A 1 89 ? 14.902 14.018 24.192 1.00 93.19 89 LEU A CA 1
ATOM 708 C C . LEU A 1 89 ? 15.836 12.826 24.437 1.00 93.19 89 LEU A C 1
ATOM 710 O O . LEU A 1 89 ? 16.996 12.900 24.036 1.00 93.19 89 LEU A O 1
ATOM 714 N N . PRO A 1 90 ? 15.378 11.729 25.068 1.00 92.19 90 PRO A N 1
ATOM 715 C CA . PRO A 1 90 ? 16.130 10.474 25.083 1.00 92.19 90 PRO A CA 1
ATOM 716 C C . PRO A 1 90 ? 16.458 10.008 23.657 1.00 92.19 90 PRO A C 1
ATOM 718 O O . PRO A 1 90 ? 15.651 10.215 22.748 1.00 92.19 90 PRO A O 1
ATOM 721 N N . ASP A 1 91 ? 17.626 9.398 23.445 1.00 87.94 91 ASP A N 1
ATOM 722 C CA . ASP A 1 91 ? 17.935 8.781 22.150 1.00 87.94 91 ASP A CA 1
ATOM 723 C C . ASP A 1 91 ? 17.039 7.555 21.915 1.00 87.94 91 ASP A C 1
ATOM 725 O O . ASP A 1 91 ? 16.789 6.765 22.824 1.00 87.94 91 ASP A O 1
ATOM 729 N N . GLU A 1 92 ? 16.548 7.397 20.685 1.00 86.62 92 GLU A N 1
ATOM 730 C CA . GLU A 1 92 ? 15.625 6.314 20.315 1.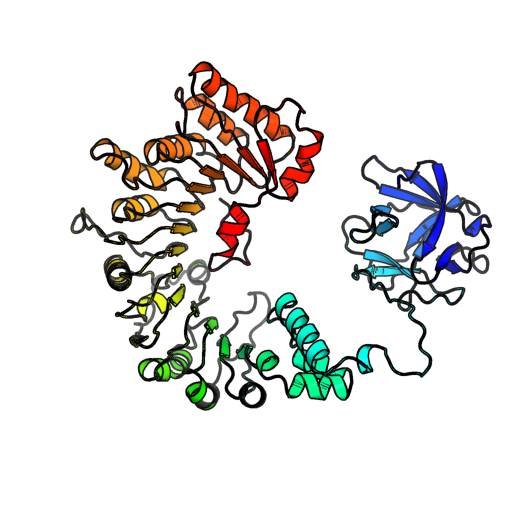00 86.62 92 GLU A CA 1
ATOM 731 C C . GLU A 1 92 ? 16.269 4.917 20.379 1.00 86.62 92 GLU A C 1
ATOM 733 O O . GLU A 1 92 ? 15.564 3.922 20.535 1.00 86.62 92 GLU A O 1
ATOM 738 N N . ASN A 1 93 ? 17.598 4.828 20.252 1.00 83.62 93 ASN A N 1
ATOM 739 C CA . ASN A 1 93 ? 18.357 3.576 20.292 1.00 83.62 93 ASN A CA 1
ATOM 740 C C . ASN A 1 93 ? 18.991 3.314 21.665 1.00 83.62 93 ASN A C 1
ATOM 742 O O . ASN A 1 93 ? 19.287 2.161 21.984 1.00 83.62 93 ASN A O 1
ATOM 746 N N . ASP A 1 94 ? 19.214 4.359 22.465 1.00 84.38 94 ASP A N 1
ATOM 747 C CA . ASP A 1 94 ? 19.782 4.263 23.809 1.00 84.38 94 ASP A CA 1
ATOM 748 C C . ASP A 1 94 ? 19.133 5.280 24.766 1.00 84.38 94 ASP A C 1
ATOM 750 O O . ASP A 1 94 ? 19.571 6.421 24.908 1.00 84.38 94 ASP A O 1
ATOM 754 N N . GLU A 1 95 ? 18.110 4.835 25.503 1.00 85.50 95 GLU A N 1
ATOM 755 C CA . GLU A 1 95 ? 17.386 5.656 26.488 1.00 85.50 95 GLU A CA 1
ATOM 756 C C . GLU A 1 95 ? 18.261 6.153 27.664 1.00 85.50 95 GLU A C 1
ATOM 758 O O . GLU A 1 95 ? 17.788 6.907 28.527 1.00 85.50 95 GLU A O 1
ATOM 763 N N . SER A 1 96 ? 19.522 5.707 27.760 1.00 86.69 96 SER A N 1
ATOM 764 C CA . SER A 1 96 ? 20.471 6.191 28.766 1.00 86.69 96 SER A CA 1
ATOM 765 C C . SER A 1 96 ? 21.157 7.506 28.379 1.00 86.69 96 SER A C 1
ATOM 767 O O . SER A 1 96 ? 21.720 8.165 29.260 1.00 86.69 96 SER A O 1
ATOM 769 N N . VAL A 1 97 ? 21.064 7.919 27.109 1.00 92.62 97 VAL A N 1
ATOM 770 C CA . VAL A 1 97 ? 21.625 9.172 26.586 1.00 92.62 97 VAL A CA 1
ATOM 771 C C . VAL A 1 97 ? 20.530 10.085 26.027 1.00 92.62 97 VAL A C 1
ATOM 773 O O . VAL A 1 97 ? 19.385 9.680 25.834 1.00 92.62 97 VAL A O 1
ATOM 776 N N . PHE A 1 98 ? 20.879 11.351 25.797 1.00 93.81 98 PHE A N 1
ATOM 777 C CA . PHE A 1 98 ? 19.959 12.371 25.296 1.00 93.81 98 PHE A CA 1
ATOM 778 C C . PHE A 1 98 ? 20.496 13.015 24.020 1.00 93.81 98 PHE A C 1
ATOM 780 O O . PHE A 1 98 ? 21.705 13.175 23.852 1.00 93.81 98 PHE A O 1
ATOM 787 N N . ARG A 1 99 ? 19.576 13.455 23.166 1.00 95.19 99 ARG A N 1
ATOM 788 C CA . ARG A 1 99 ? 19.823 14.299 21.998 1.00 95.19 99 ARG A CA 1
ATOM 789 C C . ARG A 1 99 ? 19.341 15.715 22.275 1.00 95.19 99 ARG A C 1
ATOM 791 O O . ARG A 1 99 ? 18.292 15.897 22.890 1.00 95.19 99 ARG A O 1
ATOM 798 N N . ILE A 1 100 ? 20.093 16.703 21.797 1.00 97.38 100 ILE A N 1
ATOM 799 C CA . ILE A 1 100 ? 19.778 18.129 21.932 1.00 97.38 100 ILE A CA 1
ATOM 800 C C . ILE A 1 100 ? 19.476 18.669 20.532 1.00 97.38 100 ILE A C 1
ATOM 802 O O . ILE A 1 100 ? 20.367 18.707 19.686 1.00 97.38 100 ILE A O 1
ATOM 806 N N . TYR A 1 101 ? 18.229 19.064 20.287 1.00 96.38 101 TYR A N 1
ATOM 807 C CA . TYR A 1 101 ? 17.728 19.475 18.976 1.00 96.38 101 TYR A CA 1
ATOM 808 C C . TYR A 1 101 ? 17.391 20.960 18.908 1.00 96.38 101 TYR A C 1
ATOM 810 O O . TYR A 1 101 ? 16.942 21.563 19.889 1.00 96.38 101 TYR A O 1
ATOM 818 N N . VAL A 1 102 ? 17.507 21.508 17.701 1.00 96.56 102 VAL A N 1
ATOM 819 C CA . VAL A 1 102 ? 16.810 22.738 17.320 1.00 96.56 102 VAL A CA 1
ATOM 820 C C . VAL A 1 102 ? 15.323 22.397 17.118 1.00 96.56 102 VAL A C 1
ATOM 822 O O . VAL A 1 102 ? 15.027 21.515 16.302 1.00 96.56 102 VAL A O 1
ATOM 825 N N . PRO A 1 103 ? 14.383 23.048 17.836 1.00 95.06 103 PRO A N 1
ATOM 826 C CA . PRO A 1 103 ? 12.957 22.745 17.737 1.00 95.06 103 PRO A CA 1
ATOM 827 C C . PRO A 1 103 ? 12.441 22.767 16.298 1.00 95.06 103 PRO A C 1
ATOM 829 O O . PRO A 1 103 ? 12.829 23.617 15.503 1.00 95.06 103 PRO A O 1
ATOM 832 N N . ASP A 1 104 ? 11.554 21.822 15.987 1.00 92.75 104 ASP A N 1
ATOM 833 C CA . ASP A 1 104 ? 10.865 21.691 14.695 1.00 92.75 104 ASP A CA 1
ATOM 834 C C . ASP A 1 104 ? 11.794 21.502 13.479 1.00 92.75 104 ASP A C 1
ATOM 836 O O . ASP A 1 104 ? 11.407 21.729 12.332 1.00 92.75 104 ASP A O 1
ATOM 840 N N . THR A 1 105 ? 13.015 21.017 13.721 1.00 93.44 105 THR A N 1
ATOM 841 C CA . THR A 1 105 ? 13.983 20.628 12.688 1.00 93.44 105 THR A CA 1
ATOM 842 C C . THR A 1 105 ? 14.578 19.251 12.996 1.00 93.44 105 THR A C 1
ATOM 844 O O . THR A 1 105 ? 14.374 18.689 14.071 1.00 93.44 105 THR A O 1
ATOM 847 N N . ASN A 1 106 ? 15.348 18.701 12.058 1.00 90.88 106 ASN A N 1
ATOM 848 C CA . ASN A 1 106 ? 16.152 17.492 12.256 1.00 90.88 106 ASN A CA 1
ATOM 849 C C . ASN A 1 106 ? 17.610 17.794 12.660 1.00 90.88 106 ASN A C 1
ATOM 851 O O . ASN A 1 106 ? 18.445 16.886 12.620 1.00 90.88 106 ASN A O 1
ATOM 855 N N . MET A 1 107 ? 17.918 19.046 13.015 1.00 95.00 107 MET A N 1
ATOM 856 C CA . MET A 1 107 ? 19.260 19.496 13.379 1.00 95.00 107 MET A CA 1
ATOM 857 C C . MET A 1 107 ? 19.519 19.241 14.863 1.00 95.00 107 MET A C 1
ATOM 859 O O . MET A 1 107 ? 18.713 19.617 15.718 1.00 95.00 107 MET A O 1
ATOM 863 N N . ASN A 1 108 ? 20.655 18.624 15.173 1.00 96.06 108 ASN A N 1
ATOM 864 C CA . ASN A 1 108 ? 21.061 18.299 16.536 1.00 96.06 108 ASN A CA 1
ATOM 865 C C . ASN A 1 108 ? 22.490 18.763 16.829 1.00 96.06 108 ASN A C 1
ATOM 867 O O . ASN A 1 108 ? 23.276 18.980 15.909 1.00 96.06 108 ASN A O 1
ATOM 871 N N . VAL A 1 109 ? 22.794 18.942 18.111 1.00 97.12 109 VAL A N 1
ATOM 872 C CA . VAL A 1 109 ? 24.124 19.326 18.592 1.00 97.12 109 VAL A CA 1
ATOM 873 C C . VAL A 1 109 ? 25.080 18.144 18.465 1.00 97.12 109 VAL A C 1
ATOM 875 O O . VAL A 1 109 ? 24.887 17.131 19.135 1.00 97.12 109 VAL A O 1
ATOM 878 N N . ASP A 1 110 ? 26.136 18.298 17.669 1.00 95.38 110 ASP A N 1
ATOM 879 C CA . ASP A 1 110 ? 27.160 17.274 17.473 1.00 95.38 110 ASP A CA 1
ATOM 880 C C . ASP A 1 110 ? 28.574 17.868 17.494 1.00 95.38 110 ASP A C 1
ATOM 882 O O . ASP A 1 110 ? 28.803 19.060 17.288 1.00 95.38 110 ASP A O 1
ATOM 886 N N . LEU A 1 111 ? 29.551 17.020 17.776 1.00 94.94 111 LEU A N 1
ATOM 887 C CA . LEU A 1 111 ? 30.957 17.367 17.725 1.00 94.94 111 LEU A CA 1
ATOM 888 C C . LEU A 1 111 ? 31.447 17.203 16.280 1.00 94.94 111 LEU A C 1
ATOM 890 O O . LEU A 1 111 ? 31.260 16.153 15.658 1.00 94.94 111 LEU A O 1
ATOM 894 N N . SER A 1 112 ? 32.075 18.246 15.740 1.00 92.06 112 SER A N 1
ATOM 895 C CA . SER A 1 112 ? 32.515 18.269 14.341 1.00 92.06 112 SER A CA 1
ATOM 896 C C . SER A 1 112 ? 33.504 17.139 14.005 1.00 92.06 112 SER A C 1
ATOM 898 O O . SER A 1 112 ? 34.054 16.459 14.877 1.00 92.06 112 SER A O 1
ATOM 900 N N . ASN A 1 113 ? 33.720 16.912 12.704 1.00 89.19 113 ASN A N 1
ATOM 901 C CA . ASN A 1 113 ? 34.590 15.848 12.185 1.00 89.19 113 ASN A CA 1
ATOM 902 C C . ASN A 1 113 ? 34.209 14.440 12.687 1.00 89.19 113 ASN A C 1
ATOM 904 O O . ASN A 1 113 ? 35.079 13.618 12.971 1.00 89.19 113 ASN A O 1
ATOM 908 N N . HIS A 1 114 ? 32.905 14.147 12.753 1.00 86.25 114 HIS A N 1
ATOM 909 C CA . HIS A 1 114 ? 32.357 12.847 13.160 1.00 86.25 114 HIS A CA 1
ATOM 910 C C . HIS A 1 114 ? 32.690 12.448 14.606 1.00 86.25 114 HIS A C 1
ATOM 912 O O . HIS A 1 114 ? 32.999 11.277 14.863 1.00 86.25 114 HIS A O 1
ATOM 918 N N . GLY A 1 115 ? 32.620 13.390 15.549 1.00 87.19 115 GLY A N 1
ATOM 919 C CA . GLY A 1 115 ? 32.896 13.112 16.957 1.00 87.19 115 GLY A CA 1
ATOM 920 C C . GLY A 1 115 ? 34.382 13.073 17.312 1.00 87.19 115 GLY A C 1
ATOM 921 O O . GLY A 1 115 ? 34.775 12.262 18.148 1.00 87.19 115 GLY A O 1
ATOM 922 N N . ASP A 1 116 ? 35.213 13.907 16.677 1.00 90.25 116 ASP A N 1
ATOM 923 C CA . ASP A 1 116 ? 36.656 13.951 16.942 1.00 90.25 116 ASP A CA 1
ATOM 924 C C . ASP A 1 116 ? 36.953 14.393 18.386 1.00 90.25 116 ASP A C 1
ATOM 926 O O . ASP A 1 116 ? 36.738 15.544 18.766 1.00 90.25 116 ASP A O 1
ATOM 930 N N . SER A 1 117 ? 37.512 13.477 19.180 1.00 94.31 117 SER A N 1
ATOM 931 C CA . SER A 1 117 ? 37.879 13.679 20.587 1.00 94.31 117 SER A CA 1
ATOM 932 C C . SER A 1 117 ? 39.042 14.658 20.811 1.00 94.31 117 SER A C 1
ATOM 934 O O . SER A 1 117 ? 39.451 14.874 21.954 1.00 94.31 117 SER A O 1
ATOM 936 N N . THR A 1 118 ? 39.644 15.205 19.750 1.00 96.81 118 THR A N 1
ATOM 937 C CA . THR A 1 118 ? 40.722 16.195 19.859 1.00 96.81 118 THR A CA 1
ATOM 938 C C . THR A 1 118 ? 40.243 17.409 20.675 1.00 96.81 118 THR A C 1
ATOM 940 O O . THR A 1 118 ? 39.178 17.957 20.397 1.00 96.81 118 THR A O 1
ATOM 943 N N . PRO A 1 119 ? 40.990 17.858 21.704 1.00 97.38 119 PRO A N 1
ATOM 944 C CA . PRO A 1 119 ? 40.614 19.050 22.456 1.00 97.38 119 PRO A CA 1
ATOM 945 C C . PRO A 1 119 ? 40.455 20.265 21.539 1.00 97.38 119 PRO A C 1
ATOM 947 O O . PRO A 1 119 ? 41.261 20.463 20.628 1.00 97.38 119 PRO A O 1
ATOM 950 N N . CYS A 1 120 ? 39.447 21.088 21.827 1.00 96.62 120 CYS A N 1
ATOM 951 C CA . CYS A 1 120 ? 39.071 22.264 21.040 1.00 96.62 120 CYS A CA 1
ATOM 952 C C . CYS A 1 120 ? 38.393 21.955 19.694 1.00 96.62 120 CYS A C 1
ATOM 954 O O . CYS A 1 120 ? 38.265 22.859 18.866 1.00 96.62 120 CYS A O 1
ATOM 956 N N . THR A 1 121 ? 37.925 20.723 19.464 1.00 97.31 121 THR A N 1
ATOM 957 C CA . THR A 1 121 ? 37.055 20.424 18.318 1.00 97.31 121 THR A CA 1
ATOM 958 C C . THR A 1 121 ? 35.753 21.234 18.433 1.00 97.31 121 THR A C 1
ATOM 960 O O . THR A 1 121 ? 35.102 21.173 19.479 1.00 97.31 121 THR A O 1
ATOM 963 N N . PRO A 1 122 ? 35.346 21.995 17.399 1.00 97.81 122 PRO A N 1
ATOM 964 C CA . PRO A 1 122 ? 34.096 22.751 17.421 1.00 97.81 122 PRO A CA 1
ATOM 965 C C . PRO A 1 122 ? 32.868 21.862 17.622 1.00 97.81 122 PRO A C 1
ATOM 967 O O . PRO A 1 122 ? 32.804 20.759 17.070 1.00 97.81 122 PRO A O 1
ATOM 970 N N . ILE A 1 123 ? 31.885 22.375 18.360 1.00 97.62 123 ILE A N 1
ATOM 971 C CA . ILE A 1 123 ? 30.543 21.796 18.428 1.00 97.62 123 ILE A CA 1
ATOM 972 C C . ILE A 1 123 ? 29.646 22.548 17.439 1.00 97.62 123 ILE A C 1
ATOM 974 O O . ILE A 1 123 ? 29.618 23.780 17.407 1.00 97.62 123 ILE A O 1
ATOM 978 N N . GLU A 1 124 ? 28.932 21.797 16.611 1.00 97.94 124 GLU A N 1
ATOM 979 C CA . GLU A 1 124 ? 28.175 22.281 15.460 1.00 97.94 124 GLU A CA 1
ATOM 980 C C . GLU A 1 124 ? 26.783 21.637 15.404 1.00 97.94 124 GLU A C 1
ATOM 982 O O . GLU A 1 124 ? 26.499 20.651 16.082 1.00 97.94 124 GLU A O 1
ATOM 987 N N . LEU A 1 125 ? 25.902 22.201 14.584 1.00 97.00 125 LEU A N 1
ATOM 988 C CA . LEU A 1 125 ? 24.639 21.583 14.212 1.00 97.00 125 LEU A CA 1
ATOM 989 C C . LEU A 1 125 ? 24.852 20.615 13.051 1.00 97.00 125 LEU A C 1
ATOM 991 O O . LEU A 1 125 ? 25.464 20.978 12.049 1.00 97.00 125 LEU A O 1
ATOM 995 N N . TRP A 1 126 ? 24.286 19.418 13.165 1.00 93.88 126 TRP A N 1
ATOM 996 C CA . TRP A 1 126 ? 24.269 18.419 12.099 1.00 93.88 126 TRP A CA 1
ATOM 997 C C . TRP A 1 126 ? 22.909 17.721 12.015 1.00 93.88 126 TRP A C 1
ATOM 999 O O . TRP A 1 126 ? 22.214 17.544 13.023 1.00 93.88 126 TRP A O 1
ATOM 1009 N N . GLY A 1 127 ? 22.506 17.329 10.810 1.00 89.06 127 GLY A N 1
ATOM 1010 C CA . GLY A 1 127 ? 21.331 16.500 10.580 1.00 89.06 127 GLY A CA 1
ATOM 1011 C C . GLY A 1 127 ? 21.434 15.149 11.295 1.00 89.06 127 GLY A C 1
ATOM 1012 O O . GLY A 1 127 ? 22.516 14.601 11.494 1.00 89.06 127 GLY A O 1
ATOM 1013 N N . ASN A 1 128 ? 20.291 14.601 11.706 1.00 76.94 128 ASN A N 1
ATOM 1014 C CA . ASN A 1 128 ? 20.233 13.322 12.411 1.00 76.94 128 ASN A CA 1
ATOM 1015 C C . ASN A 1 128 ? 20.896 12.180 11.602 1.00 76.94 128 ASN A C 1
ATOM 1017 O O . ASN A 1 128 ? 20.383 11.761 10.562 1.00 76.94 128 ASN A O 1
ATOM 1021 N N . HIS A 1 129 ? 22.007 11.647 12.120 1.00 65.69 129 HIS A N 1
ATOM 1022 C CA . HIS A 1 129 ? 22.591 10.380 11.686 1.00 65.69 129 HIS A CA 1
ATOM 1023 C C . HIS A 1 129 ? 22.243 9.269 12.701 1.00 65.69 129 HIS A C 1
ATOM 1025 O O . HIS A 1 129 ? 22.278 9.507 13.916 1.00 65.69 129 HIS A O 1
ATOM 1031 N N . PRO A 1 130 ? 21.883 8.051 12.245 1.00 53.22 130 PRO A N 1
ATOM 1032 C CA . PRO A 1 130 ? 21.679 6.917 13.141 1.00 53.22 130 PRO A CA 1
ATOM 1033 C C . PRO A 1 130 ? 22.977 6.612 13.897 1.00 53.22 130 PRO A C 1
ATOM 1035 O O . PRO A 1 130 ? 24.066 6.693 13.335 1.00 53.22 130 PRO A O 1
ATOM 1038 N N . PHE A 1 131 ? 22.842 6.284 15.180 1.00 46.97 131 PHE A N 1
ATOM 1039 C CA . PHE A 1 131 ? 23.941 6.002 16.098 1.00 46.97 131 PHE A CA 1
ATOM 1040 C C . PHE A 1 131 ? 24.801 4.842 15.554 1.00 46.97 131 PHE A C 1
ATOM 1042 O O . PHE A 1 131 ? 24.415 3.677 15.652 1.00 46.97 131 PHE A O 1
ATOM 1049 N N . GLU A 1 132 ? 25.958 5.127 14.951 1.00 42.75 132 GLU A N 1
ATOM 1050 C CA . GLU A 1 132 ? 26.953 4.090 14.659 1.00 42.75 132 GLU A CA 1
ATOM 1051 C C . GLU A 1 132 ? 27.627 3.696 15.982 1.00 42.75 132 GLU A C 1
ATOM 1053 O O . GLU A 1 132 ? 28.579 4.332 16.437 1.00 42.75 132 GLU A O 1
ATOM 1058 N N . MET A 1 133 ? 27.107 2.646 16.631 1.00 39.44 133 MET A N 1
ATOM 1059 C CA . MET A 1 133 ? 27.836 1.906 17.664 1.00 39.44 133 MET A CA 1
ATOM 1060 C C . MET A 1 133 ? 29.059 1.235 17.024 1.00 39.44 133 MET A C 1
ATOM 1062 O O . MET A 1 133 ? 28.999 0.069 16.631 1.00 39.44 133 MET A O 1
ATOM 1066 N N . ASP A 1 134 ? 30.175 1.951 16.919 1.00 37.50 134 ASP A N 1
ATOM 1067 C CA . ASP A 1 134 ? 31.434 1.339 16.506 1.00 37.50 134 ASP A CA 1
ATOM 1068 C C . ASP A 1 134 ? 32.081 0.624 17.700 1.00 37.50 134 ASP A C 1
ATOM 1070 O O . ASP A 1 134 ? 32.629 1.208 18.634 1.00 37.50 134 ASP A O 1
ATOM 1074 N N . THR A 1 135 ? 31.976 -0.700 17.669 1.00 31.66 135 THR A N 1
ATOM 1075 C CA . THR A 1 135 ? 32.602 -1.641 18.591 1.00 31.66 135 THR A CA 1
ATOM 1076 C C . THR A 1 135 ? 34.122 -1.476 18.633 1.00 31.66 135 THR A C 1
ATOM 1078 O O . THR A 1 135 ? 34.817 -1.810 17.670 1.00 31.66 135 THR A O 1
ATOM 1081 N N . THR A 1 136 ? 34.678 -1.101 19.785 1.00 27.47 136 THR A N 1
ATOM 1082 C CA . THR A 1 136 ? 36.114 -1.258 20.056 1.00 27.47 136 THR A CA 1
ATOM 1083 C C . THR A 1 136 ? 36.426 -2.723 20.373 1.00 27.47 136 THR A C 1
ATOM 1085 O O . THR A 1 136 ? 36.555 -3.125 21.528 1.00 27.47 136 THR A O 1
ATOM 1088 N N . THR A 1 137 ? 36.570 -3.557 19.343 1.00 28.73 137 THR A N 1
ATOM 1089 C CA . THR A 1 137 ? 37.309 -4.823 19.464 1.00 28.73 137 THR A CA 1
ATOM 1090 C C . THR A 1 137 ? 38.775 -4.609 19.110 1.00 28.73 137 THR A C 1
ATOM 1092 O O . THR A 1 137 ? 39.102 -4.094 18.044 1.00 28.73 137 THR A O 1
ATOM 1095 N N . LEU A 1 138 ? 39.651 -5.047 20.019 1.00 27.78 138 LEU A N 1
ATOM 1096 C CA . LEU A 1 138 ? 41.086 -5.267 19.822 1.00 27.78 138 LEU A CA 1
ATOM 1097 C C . LEU A 1 138 ? 41.410 -5.744 18.397 1.00 27.78 138 LEU A C 1
ATOM 1099 O O . LEU A 1 138 ? 41.057 -6.864 18.034 1.00 27.78 138 LEU A O 1
ATOM 1103 N N . SER A 1 139 ? 42.174 -4.952 17.641 1.00 28.91 139 SER A N 1
ATOM 1104 C CA . SER A 1 139 ? 42.860 -5.441 16.445 1.00 28.91 139 SER A CA 1
ATOM 1105 C C . SER A 1 139 ? 44.363 -5.469 16.678 1.00 28.91 139 SER A C 1
ATOM 1107 O O . SER A 1 139 ? 45.069 -4.471 16.530 1.00 28.91 139 SER A O 1
ATOM 1109 N N . MET A 1 140 ? 44.871 -6.653 17.024 1.00 37.97 140 MET A N 1
ATOM 1110 C CA . MET A 1 140 ? 46.209 -7.017 16.580 1.00 37.97 140 MET A CA 1
ATOM 1111 C C . MET A 1 140 ? 46.136 -7.233 15.061 1.00 37.97 140 MET A C 1
ATOM 1113 O O . MET A 1 140 ? 45.349 -8.048 14.593 1.00 37.97 140 MET A O 1
ATOM 1117 N N . SER A 1 141 ? 46.988 -6.520 14.318 1.00 45.12 141 SER A N 1
ATOM 1118 C CA . SER A 1 141 ? 47.062 -6.404 12.847 1.00 45.12 141 SER A CA 1
ATOM 1119 C C . SER A 1 141 ? 46.088 -5.387 12.228 1.00 45.12 141 SER A C 1
ATOM 1121 O O . SER A 1 141 ? 44.893 -5.402 12.476 1.00 45.12 141 SER A O 1
ATOM 1123 N N . GLY A 1 142 ? 46.610 -4.447 11.436 1.00 55.06 142 GLY A N 1
ATOM 1124 C CA . GLY A 1 142 ? 45.858 -3.333 10.841 1.00 55.06 142 GLY A CA 1
ATOM 1125 C C . GLY A 1 142 ? 44.961 -3.720 9.660 1.00 55.06 142 GLY A C 1
ATOM 1126 O O . GLY A 1 142 ? 45.032 -3.083 8.613 1.00 55.06 142 GLY A O 1
ATOM 1127 N N . GLN A 1 143 ? 44.153 -4.772 9.794 1.00 57.56 143 GLN A N 1
ATOM 1128 C CA . GLN A 1 143 ? 43.093 -5.116 8.845 1.00 57.56 143 GLN A CA 1
ATOM 1129 C C . GLN A 1 143 ? 41.736 -4.998 9.538 1.00 57.56 143 GLN A C 1
ATOM 1131 O O . GLN A 1 143 ? 41.584 -5.415 10.681 1.00 57.56 143 GLN A O 1
ATOM 1136 N N . SER A 1 144 ? 40.758 -4.409 8.845 1.00 72.25 144 SER A N 1
ATOM 1137 C CA . SER A 1 144 ? 39.389 -4.285 9.355 1.00 72.25 144 SER A CA 1
ATOM 1138 C C . SER A 1 144 ? 38.831 -5.670 9.729 1.00 72.25 144 SER A C 1
ATOM 1140 O O . SER A 1 144 ? 38.992 -6.598 8.930 1.00 72.25 144 SER A O 1
ATOM 1142 N N . PRO A 1 145 ? 38.141 -5.827 10.877 1.00 77.00 145 PRO A N 1
ATOM 1143 C CA . PRO A 1 145 ? 37.515 -7.089 11.286 1.00 77.00 145 PRO A CA 1
ATOM 1144 C C . PRO A 1 145 ? 36.630 -7.711 10.198 1.00 77.00 145 PRO A C 1
ATOM 1146 O O . PRO A 1 145 ? 36.567 -8.931 10.053 1.00 77.00 145 PRO A O 1
ATOM 1149 N N . ILE A 1 146 ? 36.010 -6.869 9.366 1.00 78.94 146 ILE A N 1
ATOM 1150 C CA . ILE A 1 146 ? 35.127 -7.301 8.283 1.00 78.94 146 ILE A CA 1
ATOM 1151 C C . ILE A 1 146 ? 35.867 -8.014 7.144 1.00 78.94 146 ILE A C 1
ATOM 1153 O O . ILE A 1 146 ? 35.262 -8.777 6.395 1.00 78.94 146 ILE A O 1
ATOM 1157 N N . ALA A 1 147 ? 37.181 -7.801 7.017 1.00 78.88 147 ALA A N 1
ATOM 1158 C CA . ALA A 1 147 ? 38.016 -8.473 6.023 1.00 78.88 147 ALA A CA 1
ATOM 1159 C C . ALA A 1 147 ? 38.243 -9.960 6.345 1.00 78.88 147 ALA A C 1
ATOM 1161 O O . ALA A 1 147 ? 38.682 -10.704 5.470 1.00 78.88 147 ALA A O 1
ATOM 1162 N N . PHE A 1 148 ? 37.942 -10.391 7.576 1.00 83.81 148 PHE A N 1
ATOM 1163 C CA . PHE A 1 148 ? 38.061 -11.782 8.015 1.00 83.81 148 PHE A CA 1
ATOM 1164 C C . PHE A 1 148 ? 36.753 -12.572 7.900 1.00 83.81 148 PHE A C 1
ATOM 1166 O O . PHE A 1 148 ? 36.746 -13.770 8.186 1.00 83.81 148 PHE A O 1
ATOM 1173 N N . LEU A 1 149 ? 35.650 -11.931 7.498 1.00 89.56 149 LEU A N 1
ATOM 1174 C CA . LEU A 1 149 ? 34.393 -12.644 7.304 1.00 89.56 149 LEU A CA 1
ATOM 1175 C C . LEU A 1 149 ? 34.510 -13.632 6.132 1.00 89.56 149 LEU A C 1
ATOM 1177 O O . LEU A 1 149 ? 35.050 -13.274 5.081 1.00 89.56 149 LEU A O 1
ATOM 1181 N N . PRO A 1 150 ? 33.975 -14.859 6.275 1.00 94.38 150 PRO A N 1
ATOM 1182 C CA . PRO A 1 150 ? 33.766 -15.748 5.140 1.00 94.38 150 PRO A CA 1
ATOM 1183 C C . PRO A 1 150 ? 32.917 -15.067 4.062 1.00 94.38 150 PRO A C 1
ATOM 1185 O O . PRO A 1 150 ? 32.025 -14.271 4.372 1.00 94.38 150 PRO A O 1
ATOM 1188 N N . ALA A 1 151 ? 33.173 -15.402 2.798 1.00 93.44 151 ALA A N 1
ATOM 1189 C CA . ALA A 1 151 ? 32.476 -14.812 1.657 1.00 93.44 151 ALA A CA 1
ATOM 1190 C C . ALA A 1 151 ? 30.953 -14.998 1.748 1.00 93.44 151 ALA A C 1
ATOM 1192 O O . ALA A 1 151 ? 30.205 -14.102 1.379 1.00 93.44 151 ALA A O 1
ATOM 1193 N N . GLU A 1 152 ? 30.508 -16.127 2.295 1.00 94.00 152 GLU A N 1
ATOM 1194 C CA . GLU A 1 152 ? 29.104 -16.485 2.489 1.00 94.00 152 GLU A CA 1
ATOM 1195 C C . GLU A 1 152 ? 28.425 -15.604 3.542 1.00 94.00 152 GLU A C 1
ATOM 1197 O O . GLU A 1 152 ? 27.277 -15.204 3.376 1.00 94.00 152 GLU A O 1
ATOM 1202 N N . VAL A 1 153 ? 29.143 -15.265 4.619 1.00 95.19 153 VAL A N 1
ATOM 1203 C CA . VAL A 1 153 ? 28.626 -14.365 5.660 1.00 95.19 153 VAL A CA 1
ATOM 1204 C C . VAL A 1 153 ? 28.533 -12.948 5.113 1.00 95.19 153 VAL A C 1
ATOM 1206 O O . VAL A 1 153 ? 27.550 -12.257 5.358 1.00 95.19 153 VAL A O 1
ATOM 1209 N N . LEU A 1 154 ? 29.537 -12.523 4.344 1.00 94.06 154 LEU A N 1
ATOM 1210 C CA . LEU A 1 154 ? 29.506 -11.218 3.702 1.00 94.06 154 LEU A CA 1
ATOM 1211 C C . LEU A 1 154 ? 28.383 -11.122 2.658 1.00 94.06 154 LEU A C 1
ATOM 1213 O O . LEU A 1 154 ? 27.689 -10.113 2.635 1.00 94.06 154 LEU A O 1
ATOM 1217 N N . ALA A 1 155 ? 28.169 -12.163 1.850 1.00 93.56 155 ALA A N 1
ATOM 1218 C CA . ALA A 1 155 ? 27.041 -12.248 0.922 1.00 93.56 155 ALA A CA 1
ATOM 1219 C C . ALA A 1 155 ? 25.708 -12.097 1.665 1.00 93.56 155 ALA A C 1
ATOM 1221 O O . ALA A 1 155 ? 24.935 -11.202 1.355 1.00 93.56 155 ALA A O 1
ATOM 1222 N N . TYR A 1 156 ? 25.516 -12.850 2.750 1.00 93.88 156 TYR A N 1
ATOM 1223 C CA . TYR A 1 156 ? 24.306 -12.760 3.569 1.00 93.88 156 TYR A CA 1
ATOM 1224 C C . TYR A 1 156 ? 24.081 -11.367 4.188 1.00 93.88 156 TYR A C 1
ATOM 1226 O O . TYR A 1 156 ? 22.952 -10.888 4.273 1.00 93.88 156 TYR A O 1
ATOM 1234 N N . ILE A 1 157 ? 25.148 -10.678 4.608 1.00 93.38 157 ILE A N 1
ATOM 1235 C CA . ILE A 1 157 ? 25.054 -9.285 5.077 1.00 93.38 157 ILE A CA 1
ATOM 1236 C C . ILE A 1 157 ? 24.593 -8.364 3.942 1.00 93.38 157 ILE A C 1
ATOM 1238 O O . ILE A 1 157 ? 23.756 -7.488 4.167 1.00 93.38 157 ILE A O 1
ATOM 1242 N N . LEU A 1 158 ? 25.136 -8.550 2.736 1.00 93.25 158 LEU A N 1
ATOM 1243 C CA . LEU A 1 158 ? 24.736 -7.779 1.562 1.00 93.25 158 LEU A CA 1
ATOM 1244 C C . LEU A 1 158 ? 23.288 -8.069 1.160 1.00 93.25 158 LEU A C 1
ATOM 1246 O O . LEU A 1 158 ? 22.597 -7.122 0.796 1.00 93.25 158 LEU A O 1
ATOM 1250 N N . ASP A 1 159 ? 22.818 -9.308 1.297 1.00 90.69 159 ASP A N 1
ATOM 1251 C CA . ASP A 1 159 ? 21.421 -9.687 1.058 1.00 90.69 159 ASP A CA 1
ATOM 1252 C C . ASP A 1 159 ? 20.482 -8.955 2.025 1.00 90.69 159 ASP A C 1
ATOM 1254 O O . ASP A 1 159 ? 19.528 -8.310 1.599 1.00 90.69 159 ASP A O 1
ATOM 1258 N N . ILE A 1 160 ? 20.799 -8.935 3.326 1.00 90.56 160 ILE A N 1
ATOM 1259 C CA . ILE A 1 160 ? 20.006 -8.183 4.316 1.00 90.56 160 ILE A CA 1
ATOM 1260 C C . ILE A 1 160 ? 20.015 -6.681 4.009 1.00 90.56 160 ILE A C 1
ATOM 1262 O O . ILE A 1 160 ? 18.993 -6.004 4.147 1.00 90.56 160 ILE A O 1
ATOM 1266 N N . ALA A 1 161 ? 21.173 -6.132 3.633 1.00 89.44 161 ALA A N 1
ATOM 1267 C CA . ALA A 1 161 ? 21.282 -4.725 3.267 1.00 89.44 161 ALA A CA 1
ATOM 1268 C C . ALA A 1 161 ? 20.449 -4.409 2.015 1.00 89.44 161 ALA A C 1
ATOM 1270 O O . ALA A 1 161 ? 19.800 -3.363 1.963 1.00 89.44 161 ALA A O 1
ATOM 1271 N N . TYR A 1 162 ? 20.448 -5.322 1.041 1.00 86.56 162 TYR A N 1
ATOM 1272 C CA . TYR A 1 162 ? 19.649 -5.249 -0.174 1.00 86.56 162 TYR A CA 1
ATOM 1273 C C . TYR A 1 162 ? 18.148 -5.230 0.147 1.00 86.56 162 TYR A C 1
ATOM 1275 O O . TYR A 1 162 ? 17.452 -4.293 -0.248 1.00 86.56 162 TYR A O 1
ATOM 1283 N N . ASP A 1 163 ? 17.678 -6.178 0.958 1.00 82.69 163 ASP A N 1
ATOM 1284 C CA . ASP A 1 163 ? 16.269 -6.295 1.349 1.00 82.69 163 ASP A CA 1
ATOM 1285 C C . ASP A 1 163 ? 15.763 -5.070 2.131 1.00 82.69 163 ASP A C 1
ATOM 1287 O O . ASP A 1 163 ? 14.615 -4.657 1.975 1.00 82.69 163 ASP A O 1
ATOM 1291 N N . ARG A 1 164 ? 16.610 -4.456 2.970 1.00 82.94 164 ARG A N 1
ATOM 1292 C CA . ARG A 1 164 ? 16.222 -3.302 3.806 1.00 82.94 164 ARG A CA 1
ATOM 1293 C C . ARG A 1 164 ? 16.194 -1.970 3.065 1.00 82.94 164 ARG A C 1
ATOM 1295 O O . ARG A 1 164 ? 15.367 -1.123 3.386 1.00 82.94 164 ARG A O 1
ATOM 1302 N N . GLN A 1 165 ? 17.129 -1.745 2.144 1.00 78.25 165 GLN A N 1
ATOM 1303 C CA . GLN A 1 165 ? 17.260 -0.461 1.438 1.00 78.25 165 GLN A CA 1
ATOM 1304 C C . GLN A 1 165 ? 16.298 -0.344 0.244 1.00 78.25 165 GLN A C 1
ATOM 1306 O O . GLN A 1 165 ? 16.084 0.754 -0.282 1.00 78.25 165 GLN A O 1
ATOM 1311 N N . GLY A 1 166 ? 15.717 -1.466 -0.194 1.00 68.12 166 GLY A N 1
ATOM 1312 C CA . GLY A 1 166 ? 14.866 -1.534 -1.377 1.00 68.12 166 GLY A CA 1
ATOM 1313 C C . GLY A 1 166 ? 15.608 -1.154 -2.665 1.00 68.12 166 GLY A C 1
ATOM 1314 O O . GLY A 1 166 ? 16.834 -1.048 -2.716 1.00 68.12 166 GLY A O 1
ATOM 1315 N N . HIS A 1 167 ? 14.861 -0.895 -3.740 1.00 67.75 167 HIS A N 1
ATOM 1316 C CA . HIS A 1 167 ? 15.438 -0.646 -5.072 1.00 67.75 167 HIS A CA 1
ATOM 1317 C C . HIS A 1 167 ? 16.159 0.708 -5.231 1.00 67.75 167 HIS A C 1
ATOM 1319 O O . HIS A 1 167 ? 16.669 1.004 -6.315 1.00 67.75 167 HIS A O 1
ATOM 1325 N N . ASN A 1 168 ? 16.188 1.554 -4.196 1.00 61.56 168 ASN A N 1
ATOM 1326 C CA . ASN A 1 168 ? 16.711 2.920 -4.291 1.00 61.56 168 ASN A CA 1
ATOM 1327 C C . ASN A 1 168 ? 18.238 2.999 -4.152 1.00 61.56 168 ASN A C 1
ATOM 1329 O O . ASN A 1 168 ? 18.844 3.953 -4.643 1.00 61.56 168 ASN A O 1
ATOM 1333 N N . VAL A 1 169 ? 18.879 1.993 -3.550 1.00 72.25 169 VAL A N 1
ATOM 1334 C CA . VAL A 1 169 ? 20.337 1.947 -3.385 1.00 72.25 169 VAL A CA 1
ATOM 1335 C C . VAL A 1 169 ? 20.899 0.752 -4.144 1.00 72.25 169 VAL A C 1
ATOM 1337 O O . VAL A 1 169 ? 20.530 -0.394 -3.914 1.00 72.25 169 VAL A O 1
ATOM 1340 N N . ASN A 1 170 ? 21.847 1.006 -5.048 1.00 84.69 170 ASN A N 1
ATOM 1341 C CA . ASN A 1 170 ? 22.570 -0.050 -5.754 1.00 84.69 170 ASN A CA 1
ATOM 1342 C C . ASN A 1 170 ? 23.641 -0.651 -4.824 1.00 84.69 170 ASN A C 1
ATOM 1344 O O . ASN A 1 170 ? 24.841 -0.420 -5.000 1.00 84.69 170 ASN A O 1
ATOM 1348 N N . VAL A 1 171 ? 23.178 -1.398 -3.814 1.00 90.38 171 VAL A N 1
ATOM 1349 C CA . VAL A 1 171 ? 23.989 -2.097 -2.806 1.00 90.38 171 VAL A CA 1
ATOM 1350 C C . VAL A 1 171 ? 25.184 -2.830 -3.421 1.00 90.38 171 VAL A C 1
ATOM 1352 O O . VAL A 1 171 ? 26.297 -2.572 -2.961 1.00 90.38 171 VAL A O 1
ATOM 1355 N N . PRO A 1 172 ? 25.054 -3.653 -4.485 1.00 92.12 172 PRO A N 1
ATOM 1356 C CA . PRO A 1 172 ? 26.219 -4.357 -5.017 1.00 92.12 172 PRO A CA 1
ATOM 1357 C C . PRO A 1 172 ? 27.251 -3.408 -5.636 1.00 92.12 172 PRO A C 1
ATOM 1359 O O . PRO A 1 172 ? 28.451 -3.681 -5.587 1.00 92.12 172 PRO A O 1
ATOM 1362 N N . THR A 1 173 ? 26.824 -2.264 -6.181 1.00 90.94 173 THR A N 1
ATOM 1363 C CA . THR A 1 173 ? 27.753 -1.244 -6.688 1.00 90.94 173 THR A CA 1
ATOM 1364 C C . THR A 1 173 ? 28.508 -0.582 -5.547 1.00 90.94 173 THR A C 1
ATOM 1366 O O . THR A 1 173 ? 29.735 -0.536 -5.605 1.00 90.94 173 THR A O 1
ATOM 1369 N N . VAL A 1 174 ? 27.814 -0.141 -4.494 1.00 92.75 174 VAL A N 1
ATOM 1370 C CA . VAL A 1 174 ? 28.447 0.466 -3.310 1.00 92.75 174 VAL A CA 1
ATOM 1371 C C . VAL A 1 174 ? 29.401 -0.529 -2.646 1.00 92.75 174 VAL A C 1
ATOM 1373 O O . VAL A 1 174 ? 30.576 -0.219 -2.457 1.00 92.75 174 VAL A O 1
ATOM 1376 N N . ALA A 1 175 ? 28.944 -1.760 -2.406 1.00 93.19 175 ALA A N 1
ATOM 1377 C CA . ALA A 1 175 ? 29.750 -2.838 -1.842 1.00 93.19 175 ALA A CA 1
ATOM 1378 C C . ALA A 1 175 ? 31.023 -3.094 -2.665 1.00 93.19 175 ALA A C 1
ATOM 1380 O O . ALA A 1 175 ? 32.116 -3.230 -2.112 1.00 93.19 175 ALA A O 1
ATOM 1381 N N . SER A 1 176 ? 30.923 -3.065 -3.999 1.00 94.06 176 SER A N 1
ATOM 1382 C CA . SER A 1 176 ? 32.074 -3.273 -4.885 1.00 94.06 176 SER A CA 1
ATOM 1383 C C . SER A 1 176 ? 33.152 -2.182 -4.818 1.00 94.06 176 SER A C 1
ATOM 1385 O O . SER A 1 176 ? 34.275 -2.377 -5.309 1.00 94.06 176 SER A O 1
ATOM 1387 N N . LEU A 1 177 ? 32.841 -1.035 -4.213 1.00 94.38 177 LEU A N 1
ATOM 1388 C CA . LEU A 1 177 ? 33.764 0.081 -4.034 1.00 94.38 177 LEU A CA 1
ATOM 1389 C C . LEU A 1 177 ? 34.465 0.069 -2.669 1.00 94.38 177 LEU A C 1
ATOM 1391 O O . LEU A 1 177 ? 35.476 0.750 -2.532 1.00 94.38 177 LEU A O 1
ATOM 1395 N N . VAL A 1 178 ? 34.007 -0.743 -1.708 1.00 92.31 178 VAL A N 1
ATOM 1396 C CA . VAL A 1 178 ? 34.557 -0.789 -0.340 1.00 92.31 178 VAL A CA 1
ATOM 1397 C C . VAL A 1 178 ? 35.970 -1.379 -0.315 1.00 92.31 178 VAL A C 1
ATOM 1399 O O . VAL A 1 178 ? 36.925 -0.747 0.128 1.00 92.31 178 VAL A O 1
ATOM 1402 N N . SER A 1 179 ? 36.130 -2.616 -0.786 1.00 91.31 179 SER A N 1
ATOM 1403 C CA . SER A 1 179 ? 37.409 -3.335 -0.759 1.00 91.31 179 SER A CA 1
ATOM 1404 C C . SER A 1 179 ? 37.454 -4.426 -1.832 1.00 91.31 179 SER A C 1
ATOM 1406 O O . SER A 1 179 ? 36.441 -4.726 -2.464 1.00 91.31 179 SER A O 1
ATOM 1408 N N . ARG A 1 180 ? 38.626 -5.040 -2.064 1.00 92.06 180 ARG A N 1
ATOM 1409 C CA . ARG A 1 180 ? 38.739 -6.162 -3.017 1.00 92.06 180 ARG A CA 1
ATOM 1410 C C . ARG A 1 180 ? 37.892 -7.378 -2.601 1.00 92.06 180 ARG A C 1
ATOM 1412 O O . ARG A 1 180 ? 37.127 -7.820 -3.447 1.00 92.06 180 ARG A O 1
ATOM 1419 N N . PRO A 1 181 ? 37.929 -7.861 -1.339 1.00 92.44 181 PRO A N 1
ATOM 1420 C CA . PRO A 1 181 ? 37.067 -8.969 -0.917 1.00 92.44 181 PRO A CA 1
ATOM 1421 C C . PRO A 1 181 ? 35.575 -8.672 -1.100 1.00 92.44 181 PRO A C 1
ATOM 1423 O O . PRO A 1 181 ? 34.845 -9.495 -1.640 1.00 92.44 181 PRO A O 1
ATOM 1426 N N . TRP A 1 182 ? 35.134 -7.465 -0.732 1.00 94.50 182 TRP A N 1
ATOM 1427 C CA . TRP A 1 182 ? 33.743 -7.041 -0.915 1.00 94.50 182 TRP A CA 1
ATOM 1428 C C . TRP A 1 182 ? 33.334 -6.992 -2.380 1.00 94.50 182 TRP A C 1
ATOM 1430 O O . TRP A 1 182 ? 32.253 -7.443 -2.740 1.00 94.50 182 TRP A O 1
ATOM 1440 N N . ARG A 1 183 ? 34.218 -6.480 -3.237 1.00 95.12 183 ARG A N 1
ATOM 1441 C CA . ARG A 1 183 ? 34.023 -6.498 -4.684 1.00 95.12 183 ARG A CA 1
ATOM 1442 C C . ARG A 1 183 ? 33.897 -7.909 -5.220 1.00 95.12 183 ARG A C 1
ATOM 1444 O O . ARG A 1 183 ? 32.996 -8.151 -6.012 1.00 95.12 183 ARG A O 1
ATOM 1451 N N . ASP A 1 184 ? 34.768 -8.816 -4.808 1.00 95.00 184 ASP A N 1
ATOM 1452 C CA . ASP A 1 184 ? 34.737 -10.187 -5.301 1.00 95.00 184 ASP A CA 1
ATOM 1453 C C . ASP A 1 184 ? 33.443 -10.891 -4.877 1.00 95.00 184 ASP A C 1
ATOM 1455 O O . ASP A 1 184 ? 32.829 -11.556 -5.707 1.00 95.00 184 ASP A O 1
ATOM 1459 N N . VAL A 1 185 ? 32.972 -10.686 -3.644 1.00 95.62 185 VAL A N 1
ATOM 1460 C CA . VAL A 1 185 ? 31.674 -11.212 -3.191 1.00 95.62 185 VAL A CA 1
ATOM 1461 C C . VAL A 1 185 ? 30.523 -10.567 -3.967 1.00 95.62 185 VAL A C 1
ATOM 1463 O O . VAL A 1 185 ? 29.784 -11.267 -4.657 1.00 95.62 185 VAL A O 1
ATOM 1466 N N . ALA A 1 186 ? 30.430 -9.235 -3.961 1.00 95.38 186 ALA A N 1
ATOM 1467 C CA . ALA A 1 186 ? 29.331 -8.504 -4.588 1.00 95.38 186 ALA A CA 1
ATOM 1468 C C . ALA A 1 186 ? 29.221 -8.750 -6.101 1.00 95.38 186 ALA A C 1
ATOM 1470 O O . ALA A 1 186 ? 28.124 -8.743 -6.647 1.00 95.38 186 ALA A O 1
ATOM 1471 N N . LEU A 1 187 ? 30.339 -8.945 -6.811 1.00 95.00 187 LEU A N 1
ATOM 1472 C CA . LEU A 1 187 ? 30.332 -9.208 -8.254 1.00 95.00 187 LEU A CA 1
ATOM 1473 C C . LEU A 1 187 ? 30.008 -10.664 -8.613 1.00 95.00 187 LEU A C 1
ATOM 1475 O O . LEU A 1 187 ? 29.562 -10.907 -9.736 1.00 95.00 187 LEU A O 1
ATOM 1479 N N . ASN A 1 188 ? 30.275 -11.620 -7.718 1.00 95.00 188 ASN A N 1
ATOM 1480 C CA . ASN A 1 188 ? 30.072 -13.045 -7.990 1.00 95.00 188 ASN A CA 1
ATOM 1481 C C . ASN A 1 188 ? 28.731 -13.581 -7.486 1.00 95.00 188 ASN A C 1
ATOM 1483 O O . ASN A 1 188 ? 28.280 -14.616 -8.000 1.00 95.00 188 ASN A O 1
ATOM 1487 N N . ASP A 1 189 ? 28.105 -12.887 -6.541 1.00 95.00 189 ASP A N 1
ATOM 1488 C CA . ASP A 1 189 ? 26.768 -13.197 -6.062 1.00 95.00 189 ASP A CA 1
ATOM 1489 C C . ASP A 1 189 ? 25.710 -12.789 -7.093 1.00 95.00 189 ASP A C 1
ATOM 1491 O O . ASP A 1 189 ? 25.514 -11.609 -7.357 1.00 95.00 189 ASP A O 1
ATOM 1495 N N . ALA A 1 190 ? 25.036 -13.766 -7.700 1.00 95.56 190 ALA A N 1
ATOM 1496 C CA . ALA A 1 190 ? 24.038 -13.509 -8.734 1.00 95.56 190 ALA A CA 1
ATOM 1497 C C . ALA A 1 190 ? 22.733 -12.910 -8.187 1.00 95.56 190 ALA A C 1
ATOM 1499 O O . ALA A 1 190 ? 22.043 -12.210 -8.932 1.00 95.56 190 ALA A O 1
ATOM 1500 N N . PHE A 1 191 ? 22.401 -13.173 -6.919 1.00 93.38 191 PHE A N 1
ATOM 1501 C CA . PHE A 1 191 ? 21.159 -12.717 -6.297 1.00 93.38 191 PHE A CA 1
ATOM 1502 C C . PHE A 1 191 ? 21.127 -11.189 -6.211 1.00 93.38 191 PHE A C 1
ATOM 1504 O O . PHE A 1 191 ? 20.159 -10.572 -6.660 1.00 93.38 191 PHE A O 1
ATOM 1511 N N . LEU A 1 192 ? 22.240 -10.569 -5.808 1.00 93.00 192 LEU A N 1
ATOM 1512 C CA . LEU A 1 192 ? 22.379 -9.109 -5.720 1.00 93.00 192 LEU A CA 1
ATOM 1513 C C . LEU A 1 192 ? 22.166 -8.374 -7.060 1.00 93.00 192 LEU A C 1
ATOM 1515 O O . LEU A 1 192 ? 21.905 -7.173 -7.074 1.00 93.00 192 LEU A O 1
ATOM 1519 N N . TRP A 1 193 ? 22.282 -9.069 -8.198 1.00 94.94 193 TRP A N 1
ATOM 1520 C CA . TRP A 1 193 ? 22.069 -8.507 -9.543 1.00 94.94 193 TRP A CA 1
ATOM 1521 C C . TRP A 1 193 ? 20.741 -8.934 -10.180 1.00 94.94 193 TRP A C 1
ATOM 1523 O O . TRP A 1 193 ? 20.495 -8.612 -11.344 1.00 94.94 193 TRP A O 1
ATOM 1533 N N . SER A 1 194 ? 19.913 -9.694 -9.462 1.00 95.25 194 SER A N 1
ATOM 1534 C CA . SER A 1 194 ? 18.694 -10.304 -9.999 1.00 95.25 194 SER A CA 1
ATOM 1535 C C . SER A 1 194 ? 17.505 -9.344 -10.094 1.00 95.25 194 SER A C 1
ATOM 1537 O O . SER A 1 194 ? 16.599 -9.573 -10.895 1.00 95.25 194 SER A O 1
ATOM 1539 N N . SER A 1 195 ? 17.542 -8.239 -9.351 1.00 94.50 195 SER A N 1
ATOM 1540 C CA . SER A 1 195 ? 16.552 -7.169 -9.424 1.00 94.50 195 SER A CA 1
ATOM 1541 C C . SER A 1 195 ? 17.103 -5.995 -10.231 1.00 94.50 195 SER A C 1
ATOM 1543 O O . SER A 1 195 ? 18.099 -5.352 -9.882 1.00 94.50 195 SER A O 1
ATOM 1545 N N . ILE A 1 196 ? 16.487 -5.766 -11.386 1.00 94.94 196 ILE A N 1
ATOM 1546 C CA . ILE A 1 196 ? 16.979 -4.881 -12.437 1.00 94.94 196 ILE A CA 1
ATOM 1547 C C . ILE A 1 196 ? 15.929 -3.808 -12.695 1.00 94.94 196 ILE A C 1
ATOM 1549 O O . ILE A 1 196 ? 14.853 -4.085 -13.221 1.00 94.94 196 ILE A O 1
ATOM 1553 N N . THR A 1 197 ? 16.274 -2.558 -12.385 1.00 94.56 197 THR A N 1
ATOM 1554 C CA . THR A 1 197 ? 15.473 -1.390 -12.770 1.00 94.56 197 THR A CA 1
ATOM 1555 C C . THR A 1 197 ? 16.092 -0.706 -13.986 1.00 94.56 197 THR A C 1
ATOM 1557 O O . THR A 1 197 ? 17.209 -0.191 -13.935 1.00 94.56 197 THR A O 1
ATOM 1560 N N . VAL A 1 198 ? 15.342 -0.665 -15.084 1.00 94.94 198 VAL A N 1
ATOM 1561 C CA . VAL A 1 198 ? 15.701 0.028 -16.320 1.00 94.94 198 VAL A CA 1
ATOM 1562 C C . VAL A 1 198 ? 14.923 1.336 -16.389 1.00 94.94 198 VAL A C 1
ATOM 1564 O O . VAL A 1 198 ? 13.725 1.316 -16.642 1.00 94.94 198 VAL A O 1
ATOM 1567 N N . ALA A 1 199 ? 15.587 2.475 -16.189 1.00 91.88 199 ALA A N 1
ATOM 1568 C CA . ALA A 1 199 ? 14.954 3.795 -16.250 1.00 91.88 199 ALA A CA 1
ATOM 1569 C C . ALA A 1 199 ? 15.611 4.719 -17.290 1.00 91.88 199 ALA A C 1
ATOM 1571 O O . ALA A 1 199 ? 16.793 4.530 -17.597 1.00 91.88 199 ALA A O 1
ATOM 1572 N N . PRO A 1 200 ? 14.879 5.691 -17.871 1.00 87.06 200 PRO A N 1
ATOM 1573 C CA . PRO A 1 200 ? 15.432 6.606 -18.862 1.00 87.06 200 PRO A CA 1
ATOM 1574 C C . PRO A 1 200 ? 16.440 7.591 -18.232 1.00 87.06 200 PRO A C 1
ATOM 1576 O O . PRO A 1 200 ? 16.227 8.023 -17.098 1.00 87.06 200 PRO A O 1
ATOM 1579 N N . PRO A 1 201 ? 17.494 8.004 -18.963 1.00 90.38 201 PRO A N 1
ATOM 1580 C CA . PRO A 1 201 ? 17.907 7.463 -20.257 1.00 90.38 201 PRO A CA 1
ATOM 1581 C C . PRO A 1 201 ? 18.414 6.020 -20.109 1.00 90.38 201 PRO A C 1
ATOM 1583 O O . PRO A 1 201 ? 19.237 5.722 -19.245 1.00 90.38 201 PRO A O 1
ATOM 1586 N N . TRP A 1 202 ? 17.932 5.113 -20.964 1.00 91.81 202 TRP A N 1
ATOM 1587 C CA . TRP A 1 202 ? 18.246 3.690 -20.835 1.00 91.81 202 TRP A CA 1
ATOM 1588 C C . TRP A 1 202 ? 19.722 3.410 -21.120 1.00 91.81 202 TRP A C 1
ATOM 1590 O O . TRP A 1 202 ? 20.171 3.403 -22.269 1.00 91.81 202 TRP A O 1
ATOM 1600 N N . ASN A 1 203 ? 20.484 3.119 -20.066 1.00 94.25 203 ASN A N 1
ATOM 1601 C CA . ASN A 1 203 ? 21.873 2.700 -20.185 1.00 94.25 203 ASN A CA 1
ATOM 1602 C C . ASN A 1 203 ? 21.952 1.205 -20.535 1.00 94.25 203 ASN A C 1
ATOM 1604 O O . ASN A 1 203 ? 22.117 0.349 -19.667 1.00 94.25 203 ASN A O 1
ATOM 1608 N N . ILE A 1 204 ? 21.849 0.891 -21.829 1.00 96.38 204 ILE A N 1
ATOM 1609 C CA . ILE A 1 204 ? 21.849 -0.491 -22.343 1.00 96.38 204 ILE A CA 1
ATOM 1610 C C . ILE A 1 204 ? 23.094 -1.279 -21.898 1.00 96.38 204 ILE A C 1
ATOM 1612 O O . ILE A 1 204 ? 23.009 -2.477 -21.630 1.00 96.38 204 ILE A O 1
ATOM 1616 N N . THR A 1 205 ? 24.250 -0.621 -21.775 1.00 96.94 205 THR A N 1
ATOM 1617 C CA . THR A 1 205 ? 25.496 -1.253 -21.312 1.00 96.94 205 THR A CA 1
ATOM 1618 C C . THR A 1 205 ? 25.414 -1.666 -19.845 1.00 96.94 205 THR A C 1
ATOM 1620 O O . THR A 1 205 ? 25.837 -2.771 -19.494 1.00 96.94 205 THR A O 1
ATOM 1623 N N . ALA A 1 206 ? 24.838 -0.817 -18.991 1.00 94.94 206 ALA A N 1
ATOM 1624 C CA . ALA A 1 206 ? 24.588 -1.162 -17.596 1.00 94.94 206 ALA A CA 1
ATOM 1625 C C . ALA A 1 206 ? 23.604 -2.337 -17.490 1.00 94.94 206 ALA A C 1
ATOM 1627 O O . ALA A 1 206 ? 23.915 -3.313 -16.814 1.00 94.94 206 ALA A O 1
ATOM 1628 N N . VAL A 1 207 ? 22.494 -2.305 -18.240 1.00 96.62 207 VAL A N 1
ATOM 1629 C CA . VAL A 1 207 ? 21.497 -3.395 -18.258 1.00 96.62 207 VAL A CA 1
ATOM 1630 C C . VAL A 1 207 ? 22.129 -4.724 -18.685 1.00 96.62 207 VAL A C 1
ATOM 1632 O O . VAL A 1 207 ? 21.964 -5.729 -18.000 1.00 96.62 207 VAL A O 1
ATOM 1635 N N . ARG A 1 208 ? 22.933 -4.740 -19.761 1.00 97.81 208 ARG A N 1
ATOM 1636 C CA . ARG A 1 208 ? 23.681 -5.942 -20.189 1.00 97.81 208 ARG A CA 1
ATOM 1637 C C . ARG A 1 208 ? 24.619 -6.457 -19.099 1.00 97.81 208 ARG A C 1
ATOM 1639 O O . ARG A 1 208 ? 24.725 -7.663 -18.906 1.00 97.81 208 ARG A O 1
ATOM 1646 N N . THR A 1 209 ? 25.295 -5.552 -18.394 1.00 96.00 209 THR A N 1
ATOM 1647 C CA . THR A 1 209 ? 26.219 -5.913 -17.311 1.00 96.00 209 THR A CA 1
ATOM 1648 C C . THR A 1 209 ? 25.472 -6.548 -16.139 1.00 96.00 209 THR A C 1
ATOM 1650 O O . THR A 1 209 ? 25.917 -7.569 -15.625 1.00 96.00 209 THR A O 1
ATOM 1653 N N . GLN A 1 210 ? 24.327 -5.987 -15.744 1.00 95.81 210 GLN A N 1
ATOM 1654 C CA . GLN A 1 210 ? 23.486 -6.532 -14.675 1.00 95.81 210 GLN A CA 1
ATOM 1655 C C . GLN A 1 210 ? 22.915 -7.907 -15.055 1.00 95.81 210 GLN A C 1
ATOM 1657 O O . GLN A 1 210 ? 23.059 -8.855 -14.291 1.00 95.81 210 GLN A O 1
ATOM 1662 N N . LEU A 1 211 ? 22.378 -8.057 -16.272 1.00 97.38 211 LEU A N 1
ATOM 1663 C CA . LEU A 1 211 ? 21.873 -9.340 -16.784 1.00 97.38 211 LEU A CA 1
ATOM 1664 C C . LEU A 1 211 ? 22.954 -10.424 -16.874 1.00 97.38 211 LEU A C 1
ATOM 1666 O O . LEU A 1 211 ? 22.688 -11.592 -16.603 1.00 97.38 211 LEU A O 1
ATOM 1670 N N . ALA A 1 212 ? 24.180 -10.050 -17.246 1.00 97.38 212 ALA A N 1
ATOM 1671 C CA . ALA A 1 212 ? 25.302 -10.982 -17.261 1.00 97.38 212 ALA A CA 1
ATOM 1672 C C . ALA A 1 212 ? 25.692 -11.427 -15.841 1.00 97.38 212 ALA A C 1
ATOM 1674 O O . ALA A 1 212 ? 26.034 -12.590 -15.630 1.00 97.38 212 ALA A O 1
ATOM 1675 N N . ARG A 1 213 ? 25.628 -10.516 -14.860 1.00 96.06 213 ARG A N 1
ATOM 1676 C CA . ARG A 1 213 ? 25.964 -10.805 -13.457 1.00 96.06 213 ARG A CA 1
ATOM 1677 C C . ARG A 1 213 ? 24.886 -11.602 -12.728 1.00 96.06 213 ARG A C 1
ATOM 1679 O O . ARG A 1 213 ? 25.239 -12.427 -11.892 1.00 96.06 213 ARG A O 1
ATOM 1686 N N . SER A 1 214 ? 23.615 -11.447 -13.097 1.00 96.88 214 SER A N 1
ATOM 1687 C CA . SER A 1 214 ? 22.525 -12.270 -12.557 1.00 96.88 214 SER A CA 1
ATOM 1688 C C . SER A 1 214 ? 22.553 -13.726 -13.031 1.00 96.88 214 SER A C 1
ATOM 1690 O O . SER A 1 214 ? 21.803 -14.547 -12.510 1.00 96.88 214 SER A O 1
ATOM 1692 N N . LYS A 1 215 ? 23.444 -14.094 -13.966 1.00 96.31 215 LYS A N 1
ATOM 1693 C CA . LYS A 1 215 ? 23.628 -15.476 -14.454 1.00 96.31 215 LYS A CA 1
ATOM 1694 C C . LYS A 1 215 ? 22.284 -16.076 -14.870 1.00 96.31 215 LYS A C 1
ATOM 1696 O O . LYS A 1 215 ? 21.635 -15.461 -15.700 1.00 96.31 215 LYS A O 1
ATOM 1701 N N . GLU A 1 216 ? 21.873 -17.222 -14.323 1.00 96.44 216 GLU A N 1
ATOM 1702 C CA . GLU A 1 216 ? 20.561 -17.859 -14.549 1.00 96.44 216 GLU A CA 1
ATOM 1703 C C . GLU A 1 216 ? 19.582 -17.659 -13.383 1.00 96.44 216 GLU A C 1
ATOM 1705 O O . GLU A 1 216 ? 18.588 -18.372 -13.271 1.00 96.44 216 GLU A O 1
ATOM 1710 N N . HIS A 1 217 ? 19.860 -16.707 -12.492 1.00 97.19 217 HIS A N 1
ATOM 1711 C CA . HIS A 1 217 ? 18.971 -16.406 -11.380 1.00 97.19 217 HIS A CA 1
ATOM 1712 C C . HIS A 1 217 ? 17.621 -15.875 -11.887 1.00 97.19 217 HIS A C 1
ATOM 1714 O O . HIS A 1 217 ? 17.559 -15.187 -12.914 1.00 97.19 217 HIS A O 1
ATOM 1720 N N . LEU A 1 218 ? 16.544 -16.179 -11.154 1.00 97.50 218 LEU A N 1
ATOM 1721 C CA . LEU A 1 218 ? 15.228 -15.603 -11.427 1.00 97.50 218 LEU A CA 1
ATOM 1722 C C . LEU A 1 218 ? 15.290 -14.086 -11.288 1.00 97.50 218 LEU A C 1
ATOM 1724 O O . LEU A 1 218 ? 15.945 -13.587 -10.375 1.00 97.50 218 LEU A O 1
ATOM 1728 N N . LEU A 1 219 ? 14.612 -13.374 -12.184 1.00 97.62 219 LEU A N 1
ATOM 1729 C CA . LEU A 1 219 ? 14.697 -11.922 -12.274 1.00 97.62 219 LEU A CA 1
ATOM 1730 C C . LEU A 1 219 ? 13.454 -11.224 -11.742 1.00 97.62 219 LEU A C 1
ATOM 1732 O O . LEU A 1 219 ? 12.326 -11.598 -12.069 1.00 97.62 219 LEU A O 1
ATOM 1736 N N . GLU A 1 220 ? 13.693 -10.142 -11.020 1.00 96.88 220 GLU A N 1
ATOM 1737 C CA . GLU A 1 220 ? 12.736 -9.061 -10.856 1.00 96.88 220 GLU A CA 1
ATOM 1738 C C . GLU A 1 220 ? 13.120 -7.953 -11.836 1.00 96.88 220 GLU A C 1
ATOM 1740 O O . GLU A 1 220 ? 14.225 -7.414 -11.791 1.00 96.88 220 GLU A O 1
ATOM 1745 N N . LEU A 1 221 ? 12.235 -7.639 -12.776 1.00 97.06 221 LEU A N 1
ATOM 1746 C CA . LEU A 1 221 ? 12.529 -6.692 -13.843 1.00 97.06 221 LEU A CA 1
ATOM 1747 C C . LEU A 1 221 ? 11.525 -5.545 -13.818 1.00 97.06 221 LEU A C 1
ATOM 1749 O O . LEU A 1 221 ? 10.351 -5.738 -14.119 1.00 97.06 221 LEU A O 1
ATOM 1753 N N . ARG A 1 222 ? 12.003 -4.333 -13.529 1.00 96.31 222 ARG A N 1
ATOM 1754 C CA . ARG A 1 222 ? 11.207 -3.103 -13.587 1.00 96.31 222 ARG A CA 1
ATOM 1755 C C . ARG A 1 222 ? 11.666 -2.230 -14.745 1.00 96.31 222 ARG A C 1
ATOM 1757 O O . ARG A 1 222 ? 12.823 -1.822 -14.811 1.00 96.31 222 ARG A O 1
ATOM 1764 N N . ILE A 1 223 ? 10.760 -1.919 -15.661 1.00 95.62 223 ILE A N 1
ATOM 1765 C CA . ILE A 1 223 ? 11.022 -1.133 -16.865 1.00 95.62 223 ILE A CA 1
ATOM 1766 C C . ILE A 1 223 ? 10.233 0.166 -16.773 1.00 95.62 223 ILE A C 1
ATOM 1768 O O . ILE A 1 223 ? 9.010 0.181 -16.885 1.00 95.62 223 ILE A O 1
ATOM 1772 N N . VAL A 1 224 ? 10.954 1.268 -16.613 1.00 93.44 224 VAL A N 1
ATOM 1773 C CA . VAL A 1 224 ? 10.403 2.617 -16.601 1.00 93.44 224 VAL A CA 1
ATOM 1774 C C . VAL A 1 224 ? 10.597 3.238 -17.986 1.00 93.44 224 VAL A C 1
ATOM 1776 O O . VAL A 1 224 ? 11.721 3.300 -18.494 1.00 93.44 224 VAL A O 1
ATOM 1779 N N . VAL A 1 225 ? 9.512 3.686 -18.622 1.00 89.31 225 VAL A N 1
ATOM 1780 C CA . VAL A 1 225 ? 9.549 4.241 -19.992 1.00 89.31 225 VAL A CA 1
ATOM 1781 C C . VAL A 1 225 ? 9.591 5.763 -19.995 1.00 89.31 225 VAL A C 1
ATOM 1783 O O . VAL A 1 225 ? 10.359 6.357 -20.751 1.00 89.31 225 VAL A O 1
ATOM 1786 N N . HIS A 1 226 ? 8.807 6.396 -19.129 1.00 83.56 226 HIS A N 1
ATOM 1787 C CA . HIS A 1 226 ? 8.786 7.843 -18.970 1.00 83.56 226 HIS A CA 1
ATOM 1788 C C . HIS A 1 226 ? 8.358 8.172 -17.543 1.00 83.56 226 HIS A C 1
ATOM 1790 O O . HIS A 1 226 ? 7.258 7.803 -17.144 1.00 83.56 226 HIS A O 1
ATOM 1796 N N . LYS A 1 227 ? 9.212 8.840 -16.762 1.00 71.38 227 LYS A N 1
ATOM 1797 C CA . LYS A 1 227 ? 8.766 9.452 -15.505 1.00 71.38 227 LYS A CA 1
ATOM 1798 C C . LYS A 1 227 ? 8.273 10.844 -15.849 1.00 71.38 227 LYS A C 1
ATOM 1800 O O . LYS A 1 227 ? 9.085 11.668 -16.273 1.00 71.38 227 LYS A O 1
ATOM 1805 N N . GLU A 1 228 ? 6.983 11.107 -15.675 1.00 62.94 228 GLU A N 1
ATOM 1806 C CA . GLU A 1 228 ? 6.549 12.495 -15.557 1.00 62.94 228 GLU A CA 1
ATOM 1807 C C . GLU A 1 228 ? 7.299 13.088 -14.365 1.00 62.94 228 GLU A C 1
ATOM 1809 O O . GLU A 1 228 ? 7.171 12.635 -13.226 1.00 62.94 228 GLU A O 1
ATOM 1814 N N . ARG A 1 229 ? 8.184 14.049 -14.644 1.00 54.53 229 ARG A N 1
ATOM 1815 C CA . ARG A 1 229 ? 8.719 14.874 -13.571 1.00 54.53 229 ARG A CA 1
ATOM 1816 C C . ARG A 1 229 ? 7.577 15.729 -13.059 1.00 54.53 229 ARG A C 1
ATOM 1818 O O . ARG A 1 229 ? 6.725 16.167 -13.829 1.00 54.53 229 ARG A O 1
ATOM 1825 N N . HIS A 1 230 ? 7.610 15.969 -11.755 1.00 56.25 230 HIS A N 1
ATOM 1826 C CA . HIS A 1 230 ? 6.784 16.958 -11.085 1.00 56.25 230 HIS A CA 1
ATOM 1827 C C . HIS A 1 230 ? 6.630 18.201 -11.987 1.00 56.25 230 HIS A C 1
ATOM 1829 O O . HIS A 1 230 ? 7.650 18.667 -12.507 1.00 56.25 230 HIS A O 1
ATOM 1835 N N . PRO A 1 231 ? 5.418 18.760 -12.161 1.00 53.88 231 PRO A N 1
ATOM 1836 C CA . PRO A 1 231 ? 5.113 19.824 -13.135 1.00 53.88 231 PRO A CA 1
ATOM 1837 C C . PRO A 1 231 ? 5.973 21.097 -13.014 1.00 53.88 231 PRO A C 1
ATOM 1839 O O . PRO A 1 231 ? 5.912 21.976 -13.864 1.00 53.88 231 PRO A O 1
ATOM 1842 N N . LEU A 1 232 ? 6.793 21.197 -11.968 1.00 54.97 232 LEU A N 1
ATOM 1843 C CA . LEU A 1 232 ? 7.664 22.326 -11.669 1.00 54.97 232 LEU A CA 1
ATOM 1844 C C . LEU A 1 232 ? 9.112 22.156 -12.180 1.00 54.97 232 LEU A C 1
ATOM 1846 O O . LEU A 1 232 ? 9.908 23.076 -12.017 1.00 54.97 232 LEU A O 1
ATOM 1850 N N . GLN A 1 233 ? 9.492 21.017 -12.782 1.00 53.72 233 GLN A N 1
ATOM 1851 C CA . GLN A 1 233 ? 10.848 20.803 -13.319 1.00 53.72 233 GLN A CA 1
ATOM 1852 C C . GLN A 1 233 ? 10.842 20.629 -14.849 1.00 53.72 233 GLN A C 1
ATOM 1854 O O . GLN A 1 233 ? 10.408 19.612 -15.382 1.00 53.72 233 GLN A O 1
ATOM 1859 N N . SER A 1 234 ? 11.370 21.638 -15.542 1.00 48.38 234 SER A N 1
ATOM 1860 C CA . SER A 1 234 ? 11.284 21.898 -16.987 1.00 48.38 234 SER A CA 1
ATOM 1861 C C . SER A 1 234 ? 11.761 20.791 -17.962 1.00 48.38 234 SER A C 1
ATOM 1863 O O . SER A 1 234 ? 12.892 20.301 -17.891 1.00 48.38 234 SER A O 1
ATOM 1865 N N . GLU A 1 235 ? 10.895 20.515 -18.947 1.00 48.81 235 GLU A N 1
ATOM 1866 C CA . GLU A 1 235 ? 11.080 20.379 -20.416 1.00 48.81 235 GLU A CA 1
ATOM 1867 C C . GLU A 1 235 ? 12.114 19.440 -21.073 1.00 48.81 235 GLU A C 1
ATOM 1869 O O . GLU A 1 235 ? 12.096 19.316 -22.295 1.00 48.81 235 GLU A O 1
ATOM 1874 N N . THR A 1 236 ? 12.976 18.707 -20.365 1.00 56.38 236 THR A N 1
ATOM 1875 C CA . THR A 1 236 ? 14.027 17.905 -21.056 1.00 56.38 236 THR A CA 1
ATOM 1876 C C . THR A 1 236 ? 13.834 16.388 -21.054 1.00 56.38 236 THR A C 1
ATOM 1878 O O . THR A 1 236 ? 14.741 15.657 -21.454 1.00 56.38 236 THR A O 1
ATOM 1881 N N . SER A 1 237 ? 12.659 15.878 -20.667 1.00 62.66 237 SER A N 1
ATOM 1882 C CA . SER A 1 237 ? 12.377 14.437 -20.762 1.00 62.66 237 SER A CA 1
ATOM 1883 C C . SER A 1 237 ? 12.103 14.044 -22.219 1.00 62.66 237 SER A C 1
ATOM 1885 O O . SER A 1 237 ? 10.963 13.968 -22.670 1.00 62.66 237 SER A O 1
ATOM 1887 N N . VAL A 1 238 ? 13.170 13.838 -22.993 1.00 71.94 238 VAL A N 1
ATOM 1888 C CA . VAL A 1 238 ? 13.077 13.338 -24.368 1.00 71.94 238 VAL A CA 1
ATOM 1889 C C . VAL A 1 238 ? 12.567 11.900 -24.314 1.00 71.94 238 VAL A C 1
ATOM 1891 O O . VAL A 1 238 ? 13.202 11.034 -23.707 1.00 71.94 238 VAL A O 1
ATOM 1894 N N . ALA A 1 239 ? 11.420 11.644 -24.946 1.00 77.38 239 ALA A N 1
ATOM 1895 C CA . ALA A 1 239 ? 10.895 10.294 -25.113 1.00 77.38 239 ALA A CA 1
ATOM 1896 C C . ALA A 1 239 ? 11.984 9.362 -25.688 1.00 77.38 239 ALA A C 1
ATOM 1898 O O . ALA A 1 239 ? 12.735 9.776 -26.581 1.00 77.38 239 ALA A O 1
ATOM 1899 N N . PRO A 1 240 ? 12.106 8.113 -25.202 1.00 84.31 240 PRO A N 1
ATOM 1900 C CA . PRO A 1 240 ? 13.112 7.190 -25.707 1.00 84.31 240 PRO A CA 1
ATOM 1901 C C . PRO A 1 240 ? 12.955 6.998 -27.218 1.00 84.31 240 PRO A C 1
ATOM 1903 O O . PRO A 1 240 ? 11.857 6.765 -27.726 1.00 84.31 240 PRO A O 1
ATOM 1906 N N . SER A 1 241 ? 14.073 7.094 -27.942 1.00 90.75 241 SER A N 1
ATOM 1907 C CA . SER A 1 241 ? 14.075 6.880 -29.387 1.00 90.75 241 SER A CA 1
ATOM 1908 C C . SER A 1 241 ? 13.669 5.442 -29.720 1.00 90.75 241 SER A C 1
ATOM 1910 O O . SER A 1 241 ? 14.001 4.507 -28.988 1.00 90.75 241 SER A O 1
ATOM 1912 N N . MET A 1 242 ? 13.032 5.240 -30.875 1.00 91.50 242 MET A N 1
ATOM 1913 C CA . MET A 1 242 ? 12.669 3.900 -31.347 1.00 91.50 242 MET A CA 1
ATOM 1914 C C . MET A 1 242 ? 13.881 2.954 -31.423 1.00 91.50 242 MET A C 1
ATOM 1916 O O . MET A 1 242 ? 13.771 1.770 -31.111 1.00 91.50 242 MET A O 1
ATOM 1920 N N . GLN A 1 243 ? 15.057 3.477 -31.784 1.00 93.62 243 GLN A N 1
ATOM 1921 C CA . GLN A 1 243 ? 16.299 2.706 -31.816 1.00 93.62 243 GLN A CA 1
ATOM 1922 C C . GLN A 1 243 ? 16.708 2.236 -30.412 1.00 93.62 243 GLN A C 1
ATOM 1924 O O . GLN A 1 243 ? 17.050 1.069 -30.227 1.00 93.62 243 GLN A O 1
ATOM 1929 N N . SER A 1 244 ? 16.634 3.119 -29.411 1.00 92.19 244 SER A N 1
ATOM 1930 C CA . SER A 1 244 ? 16.893 2.766 -28.010 1.00 92.19 244 SER A CA 1
ATOM 1931 C C . SER A 1 244 ? 15.914 1.699 -27.513 1.00 92.19 244 SER A C 1
ATOM 1933 O O . SER A 1 244 ? 16.330 0.771 -26.822 1.00 92.19 244 SER A O 1
ATOM 1935 N N . THR A 1 245 ? 14.642 1.782 -27.915 1.00 94.00 245 THR A N 1
ATOM 1936 C CA . THR A 1 245 ? 13.621 0.769 -27.607 1.00 94.00 245 THR A CA 1
ATOM 1937 C C . THR A 1 245 ? 13.949 -0.586 -28.214 1.00 94.00 245 THR A C 1
ATOM 1939 O O . THR A 1 245 ? 13.877 -1.601 -27.523 1.00 94.00 245 THR A O 1
ATOM 1942 N N . GLN A 1 246 ? 14.336 -0.627 -29.489 1.00 95.38 246 GLN A N 1
ATOM 1943 C CA . GLN A 1 246 ? 14.699 -1.875 -30.162 1.00 95.38 246 GLN A CA 1
ATOM 1944 C C . GLN A 1 246 ? 15.933 -2.528 -29.530 1.00 95.38 246 GLN A C 1
ATOM 1946 O O . GLN A 1 246 ? 15.944 -3.742 -29.314 1.00 95.38 246 GLN A O 1
ATOM 1951 N N . GLU A 1 247 ? 16.947 -1.734 -29.179 1.00 96.31 247 GLU A N 1
ATOM 1952 C CA . GLU A 1 247 ? 18.132 -2.236 -28.478 1.00 96.31 247 GLU A CA 1
ATOM 1953 C C . GLU A 1 247 ? 17.789 -2.770 -27.086 1.00 96.31 247 GLU A C 1
ATOM 1955 O O . GLU A 1 247 ? 18.264 -3.845 -26.714 1.00 96.31 247 GLU A O 1
ATOM 1960 N N . LEU A 1 248 ? 16.931 -2.072 -26.334 1.00 96.69 248 LEU A N 1
ATOM 1961 C CA . LEU A 1 248 ? 16.486 -2.547 -25.028 1.00 96.69 248 LEU A CA 1
ATOM 1962 C C . LEU A 1 248 ? 15.699 -3.854 -25.151 1.00 96.69 248 LEU A C 1
ATOM 1964 O O . LEU A 1 248 ? 16.031 -4.829 -24.481 1.00 96.69 248 LEU A O 1
ATOM 1968 N N . ARG A 1 249 ? 14.716 -3.912 -26.057 1.00 96.25 249 ARG A N 1
ATOM 1969 C CA . ARG A 1 249 ? 13.945 -5.127 -26.352 1.00 96.25 249 ARG A CA 1
ATOM 1970 C C . ARG A 1 249 ? 14.871 -6.302 -26.648 1.00 96.25 249 ARG A C 1
ATOM 1972 O O . ARG A 1 249 ? 14.693 -7.376 -26.077 1.00 96.25 249 ARG A O 1
ATOM 1979 N N . LYS A 1 250 ? 15.862 -6.110 -27.522 1.00 97.44 250 LYS A N 1
ATOM 1980 C CA . LYS A 1 250 ? 16.824 -7.154 -27.904 1.00 97.44 250 LYS A CA 1
ATOM 1981 C C . LYS A 1 250 ? 17.609 -7.686 -26.704 1.00 97.44 250 LYS A C 1
ATOM 1983 O O . LYS A 1 250 ? 17.925 -8.870 -26.670 1.00 97.44 250 LYS A O 1
ATOM 1988 N N . VAL A 1 251 ? 17.923 -6.819 -25.743 1.00 98.12 251 VAL A N 1
ATOM 1989 C CA . VAL A 1 251 ? 18.635 -7.190 -24.516 1.00 98.12 251 VAL A CA 1
ATOM 1990 C C . VAL A 1 251 ? 17.725 -7.905 -23.520 1.00 98.12 251 VAL A C 1
ATOM 1992 O O . VAL A 1 251 ? 18.163 -8.885 -22.938 1.00 98.12 251 VAL A O 1
ATOM 1995 N N . LEU A 1 252 ? 16.478 -7.462 -23.337 1.00 97.50 252 LEU A N 1
ATOM 1996 C CA . LEU A 1 252 ? 15.578 -8.019 -22.319 1.00 97.50 252 LEU A CA 1
ATOM 1997 C C . LEU A 1 252 ? 14.861 -9.302 -22.759 1.00 97.50 252 LEU A C 1
ATOM 1999 O O . LEU A 1 252 ? 14.670 -10.195 -21.939 1.00 97.50 252 LEU A O 1
ATOM 2003 N N . SER A 1 253 ? 14.492 -9.421 -24.041 1.00 96.38 253 SER A N 1
ATOM 2004 C CA . SER A 1 253 ? 13.637 -10.517 -24.538 1.00 96.38 253 SER A CA 1
ATOM 2005 C C . SER A 1 253 ? 14.117 -11.927 -24.159 1.00 96.38 253 SER A C 1
ATOM 2007 O O . SER A 1 253 ? 13.280 -12.728 -23.746 1.00 96.38 253 SER A O 1
ATOM 2009 N N . PRO A 1 254 ? 15.424 -12.262 -24.234 1.00 97.31 254 PRO A N 1
ATOM 2010 C CA . PRO A 1 254 ? 15.912 -13.591 -23.851 1.00 97.31 254 PRO A CA 1
ATOM 2011 C C . PRO A 1 254 ? 15.705 -13.942 -22.372 1.00 97.31 254 PRO A C 1
ATOM 2013 O O . PRO A 1 254 ? 15.796 -15.109 -22.005 1.00 97.31 254 PRO A O 1
ATOM 2016 N N . HIS A 1 255 ? 15.453 -12.948 -21.521 1.00 97.62 255 HIS A N 1
ATOM 2017 C CA . HIS A 1 255 ? 15.411 -13.110 -20.073 1.00 97.62 255 HIS A CA 1
ATOM 2018 C C . HIS A 1 255 ? 13.993 -13.117 -19.489 1.00 97.62 255 HIS A C 1
ATOM 2020 O O . HIS A 1 255 ? 13.842 -13.444 -18.314 1.00 97.62 255 HIS A O 1
ATOM 2026 N N . TYR A 1 256 ? 12.949 -12.841 -20.281 1.00 95.56 256 TYR A N 1
ATOM 2027 C CA . TYR A 1 256 ? 11.566 -12.853 -19.782 1.00 95.56 256 TYR A CA 1
ATOM 2028 C C . TYR A 1 256 ? 11.140 -14.215 -19.213 1.00 95.56 256 TYR A C 1
ATOM 2030 O O . TYR A 1 256 ? 10.435 -14.262 -18.211 1.00 95.56 256 TYR A O 1
ATOM 2038 N N . ALA A 1 257 ? 11.621 -15.330 -19.775 1.00 95.25 257 ALA A N 1
ATOM 2039 C CA . ALA A 1 257 ? 11.255 -16.674 -19.315 1.00 95.25 257 ALA A CA 1
ATOM 2040 C C . ALA A 1 257 ? 11.684 -16.987 -17.867 1.00 95.25 257 ALA A C 1
ATOM 2042 O O . ALA A 1 257 ? 11.107 -17.866 -17.229 1.00 95.25 257 ALA A O 1
ATOM 2043 N N . ARG A 1 258 ? 12.683 -16.268 -17.344 1.00 96.50 258 ARG A N 1
ATOM 2044 C CA . ARG A 1 258 ? 13.162 -16.407 -15.961 1.00 96.50 258 ARG A CA 1
ATOM 2045 C C . ARG A 1 258 ? 12.739 -15.248 -15.059 1.00 96.50 258 ARG A C 1
ATOM 2047 O O . ARG A 1 258 ? 13.228 -15.151 -13.938 1.00 96.50 258 ARG A O 1
ATOM 2054 N N . CYS A 1 259 ? 11.870 -14.352 -15.524 1.00 97.00 259 CYS A N 1
ATOM 2055 C CA . CYS A 1 259 ? 11.288 -13.334 -14.659 1.00 97.00 259 CYS A CA 1
ATOM 2056 C C . CYS A 1 259 ? 10.282 -13.985 -13.707 1.00 97.00 259 CYS A C 1
ATOM 2058 O O . CYS A 1 259 ? 9.385 -14.699 -14.151 1.00 97.00 259 CYS A O 1
ATOM 2060 N N . TRP A 1 260 ? 10.428 -13.711 -12.412 1.00 96.50 260 TRP A N 1
ATOM 2061 C CA . TRP A 1 260 ? 9.404 -14.012 -11.412 1.00 96.50 260 TRP A CA 1
ATOM 2062 C C . TRP A 1 260 ? 8.524 -12.788 -11.122 1.00 96.50 260 TRP A C 1
ATOM 2064 O O . TRP A 1 260 ? 7.339 -12.933 -10.827 1.00 96.50 260 TRP A O 1
ATOM 2074 N N . SER A 1 261 ? 9.083 -11.586 -11.303 1.00 96.00 261 SER A N 1
ATOM 2075 C CA . SER A 1 261 ? 8.384 -10.303 -11.223 1.00 96.00 261 SER A CA 1
ATOM 2076 C C . SER A 1 261 ? 8.709 -9.450 -12.453 1.00 96.00 261 SER A C 1
ATOM 2078 O O . SER A 1 261 ? 9.876 -9.328 -12.842 1.00 96.00 261 SER A O 1
ATOM 2080 N N . LEU A 1 262 ? 7.682 -8.893 -13.100 1.00 96.31 262 LEU A N 1
ATOM 2081 C CA . LEU A 1 262 ? 7.820 -8.013 -14.261 1.00 96.31 262 LEU A CA 1
ATOM 2082 C C . LEU A 1 262 ? 6.905 -6.793 -14.125 1.00 96.31 262 LEU A C 1
ATOM 2084 O O . LEU A 1 262 ? 5.683 -6.919 -14.164 1.00 96.31 262 LEU A O 1
ATOM 2088 N N . THR A 1 263 ? 7.511 -5.612 -14.045 1.00 95.56 263 THR A N 1
ATOM 2089 C CA . THR A 1 263 ? 6.805 -4.342 -13.855 1.00 95.56 263 THR A CA 1
ATOM 2090 C C . THR A 1 263 ? 7.115 -3.377 -14.990 1.00 95.56 263 THR A C 1
ATOM 2092 O O . THR A 1 263 ? 8.277 -3.083 -15.266 1.00 95.56 263 THR A O 1
ATOM 2095 N N . PHE A 1 264 ? 6.082 -2.831 -15.623 1.00 94.25 264 PHE A N 1
ATOM 2096 C CA . PHE A 1 264 ? 6.179 -1.706 -16.551 1.00 94.25 264 PHE A CA 1
ATOM 2097 C C . PHE A 1 264 ? 5.616 -0.456 -15.893 1.00 94.25 264 PHE A C 1
ATOM 2099 O O . PHE A 1 264 ? 4.524 -0.501 -15.341 1.00 94.25 264 PHE A O 1
ATOM 2106 N N . GLU A 1 265 ? 6.325 0.665 -15.978 1.00 93.25 265 GLU A N 1
ATOM 2107 C CA . GLU A 1 265 ? 5.897 1.915 -15.356 1.00 93.25 265 GLU A CA 1
ATOM 2108 C C . GLU A 1 265 ? 6.192 3.136 -16.224 1.00 93.25 265 GLU A C 1
ATOM 2110 O O . GLU A 1 265 ? 7.220 3.229 -16.904 1.00 93.25 265 GLU A O 1
ATOM 2115 N N . GLY A 1 266 ? 5.296 4.110 -16.160 1.00 90.56 266 GLY A N 1
ATOM 2116 C CA . GLY A 1 266 ? 5.511 5.449 -16.680 1.00 90.56 266 GLY A CA 1
ATOM 2117 C C . GLY A 1 266 ? 4.280 5.989 -17.378 1.00 90.56 266 GLY A C 1
ATOM 2118 O O . GLY A 1 266 ? 3.191 5.440 -17.250 1.00 90.56 266 GLY A O 1
ATOM 2119 N N . THR A 1 267 ? 4.451 7.063 -18.138 1.00 86.19 267 THR A N 1
ATOM 2120 C CA . THR A 1 267 ? 3.373 7.618 -18.961 1.00 86.19 267 THR A CA 1
ATOM 2121 C C . THR A 1 267 ? 3.511 7.166 -20.409 1.00 86.19 267 THR A C 1
ATOM 2123 O O . THR A 1 267 ? 4.548 7.339 -21.056 1.00 86.19 267 THR A O 1
ATOM 2126 N N . PHE A 1 268 ? 2.460 6.533 -20.936 1.00 83.38 268 PHE A N 1
ATOM 2127 C CA . PHE A 1 268 ? 2.534 5.861 -22.239 1.00 83.38 268 PHE A CA 1
ATOM 2128 C C . PHE A 1 268 ? 1.863 6.624 -23.384 1.00 83.38 268 PHE A C 1
ATOM 2130 O O . PHE A 1 268 ? 1.991 6.206 -24.538 1.00 83.38 268 PHE A O 1
ATOM 2137 N N . TRP A 1 269 ? 1.208 7.758 -23.112 1.00 77.50 269 TRP A N 1
ATOM 2138 C CA . TRP A 1 269 ? 0.461 8.521 -24.120 1.00 77.50 269 TRP A CA 1
ATOM 2139 C C . TRP A 1 269 ? 1.314 8.895 -25.343 1.00 77.50 269 TRP A C 1
ATOM 2141 O O . TRP A 1 269 ? 0.934 8.594 -26.474 1.00 77.50 269 TRP A O 1
ATOM 2151 N N . GLY A 1 270 ? 2.511 9.449 -25.117 1.00 77.19 270 GLY A N 1
ATOM 2152 C CA . GLY A 1 270 ? 3.468 9.802 -26.176 1.00 77.19 270 GLY A CA 1
ATOM 2153 C C . GLY A 1 270 ? 4.399 8.664 -26.618 1.00 77.19 270 GLY A C 1
ATOM 2154 O O . GLY A 1 270 ? 5.149 8.823 -27.576 1.00 77.19 270 GLY A O 1
ATOM 2155 N N . CYS A 1 271 ? 4.367 7.511 -25.942 1.00 81.69 271 CYS A N 1
ATOM 2156 C CA . CYS A 1 271 ? 5.318 6.405 -26.129 1.00 81.69 271 CYS A CA 1
ATOM 2157 C C . CYS A 1 271 ? 4.635 5.079 -26.516 1.00 81.69 271 CYS A C 1
ATOM 2159 O O . CYS A 1 271 ? 5.181 4.001 -26.275 1.00 81.69 271 CYS A O 1
ATOM 2161 N N . ARG A 1 272 ? 3.445 5.130 -27.133 1.00 82.88 272 ARG A N 1
ATOM 2162 C CA . ARG A 1 272 ? 2.644 3.935 -27.480 1.00 82.88 272 ARG A CA 1
ATOM 2163 C C . ARG A 1 272 ? 3.402 2.924 -28.344 1.00 82.88 272 ARG A C 1
ATOM 2165 O O . ARG A 1 272 ? 3.303 1.717 -28.120 1.00 82.88 272 ARG A O 1
ATOM 2172 N N . SER A 1 273 ? 4.160 3.408 -29.326 1.00 85.44 273 SER A N 1
ATOM 2173 C CA . SER A 1 273 ? 4.975 2.565 -30.208 1.00 85.44 273 SER A CA 1
ATOM 2174 C C . SER A 1 273 ? 6.097 1.876 -29.432 1.00 85.44 273 SER A C 1
ATOM 2176 O O . SER A 1 273 ? 6.272 0.664 -29.542 1.00 85.44 273 SER A O 1
ATOM 2178 N N . THR A 1 274 ? 6.786 2.629 -28.572 1.00 88.31 274 THR A N 1
ATOM 2179 C CA . THR A 1 274 ? 7.817 2.108 -27.675 1.00 88.31 274 THR A CA 1
ATOM 2180 C C . THR A 1 274 ? 7.277 0.985 -26.798 1.00 88.31 274 THR A C 1
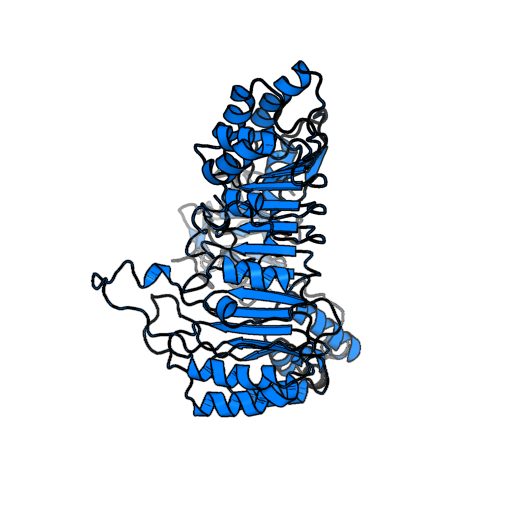ATOM 2182 O O . THR A 1 274 ? 7.869 -0.091 -26.728 1.00 88.31 274 THR A O 1
ATOM 2185 N N . LEU A 1 275 ? 6.119 1.213 -26.182 1.00 87.50 275 LEU A N 1
ATOM 2186 C CA . LEU A 1 275 ? 5.470 0.222 -25.343 1.00 87.50 275 LEU A CA 1
ATOM 2187 C C . LEU A 1 275 ? 5.123 -1.048 -26.120 1.00 87.50 275 LEU A C 1
ATOM 2189 O O . LEU A 1 275 ? 5.452 -2.150 -25.691 1.00 87.50 275 LEU A O 1
ATOM 2193 N N . SER A 1 276 ? 4.492 -0.886 -27.282 1.00 88.00 276 SER A N 1
ATOM 2194 C CA . SER A 1 276 ? 4.073 -2.014 -28.114 1.00 88.00 276 SER A CA 1
ATOM 2195 C C . SER A 1 276 ? 5.271 -2.888 -28.492 1.00 88.00 276 SER A C 1
ATOM 2197 O O . SER A 1 276 ? 5.186 -4.105 -28.391 1.00 88.00 276 SER A O 1
ATOM 2199 N N . HIS A 1 277 ? 6.423 -2.288 -28.810 1.00 90.38 277 HIS A N 1
ATOM 2200 C CA . HIS A 1 277 ? 7.646 -3.040 -29.097 1.00 90.38 277 HIS A CA 1
ATOM 2201 C C . HIS A 1 277 ? 8.247 -3.764 -27.890 1.00 90.38 277 HIS A C 1
ATOM 2203 O O . HIS A 1 277 ? 8.828 -4.834 -28.071 1.00 90.38 277 HIS A O 1
ATOM 2209 N N . LEU A 1 278 ? 8.154 -3.199 -26.684 1.00 91.38 278 LEU A N 1
ATOM 2210 C CA . LEU A 1 278 ? 8.646 -3.860 -25.471 1.00 91.38 278 LEU A CA 1
ATOM 2211 C C . LEU A 1 278 ? 7.751 -5.029 -25.051 1.00 91.38 278 LEU A C 1
ATOM 2213 O O . LEU A 1 278 ? 8.251 -6.019 -24.529 1.00 91.38 278 LEU A O 1
ATOM 2217 N N . LEU A 1 279 ? 6.447 -4.919 -25.300 1.00 90.44 279 LEU A N 1
ATOM 2218 C CA . LEU A 1 279 ? 5.454 -5.916 -24.911 1.00 90.44 279 LEU A CA 1
ATOM 2219 C C . LEU A 1 279 ? 5.256 -7.027 -25.944 1.00 90.44 279 LEU A C 1
ATOM 2221 O O . LEU A 1 279 ? 4.893 -8.138 -25.573 1.00 90.44 279 LEU A O 1
ATOM 2225 N N . GLU A 1 280 ? 5.523 -6.758 -27.224 1.00 90.88 280 GLU A N 1
ATOM 2226 C CA . GLU A 1 280 ? 5.376 -7.722 -28.322 1.00 90.88 280 GLU A CA 1
ATOM 2227 C C . GLU A 1 280 ? 5.979 -9.111 -28.011 1.00 90.88 280 GLU A C 1
ATOM 2229 O O . GLU A 1 280 ? 5.276 -10.104 -28.217 1.00 90.88 280 GLU A O 1
ATOM 2234 N N . PRO A 1 281 ? 7.207 -9.243 -27.457 1.00 91.31 281 PRO A N 1
ATOM 2235 C CA . PRO A 1 281 ? 7.785 -10.554 -27.154 1.00 91.31 281 PRO A CA 1
ATOM 2236 C C . PRO A 1 281 ? 6.975 -11.373 -26.142 1.00 91.31 281 PRO A C 1
ATOM 2238 O O . PRO A 1 281 ? 6.948 -12.600 -26.253 1.00 91.31 281 PRO A O 1
ATOM 2241 N N . LEU A 1 282 ? 6.300 -10.718 -25.189 1.00 89.88 282 LEU A N 1
ATOM 2242 C CA . LEU A 1 282 ? 5.561 -11.382 -24.109 1.00 89.88 282 LEU A CA 1
ATOM 2243 C C . LEU A 1 282 ? 4.406 -12.238 -24.637 1.00 89.88 282 LEU A C 1
ATOM 2245 O O . LEU A 1 282 ? 4.078 -13.252 -24.037 1.00 89.88 282 LEU A O 1
ATOM 2249 N N . SER A 1 283 ? 3.856 -11.892 -25.805 1.00 86.38 283 SER A N 1
ATOM 2250 C CA . SER A 1 283 ? 2.801 -12.678 -26.461 1.00 86.38 283 SER A CA 1
ATOM 2251 C C . SER A 1 283 ? 3.251 -14.070 -26.928 1.00 86.38 283 SER A C 1
ATOM 2253 O O . SER A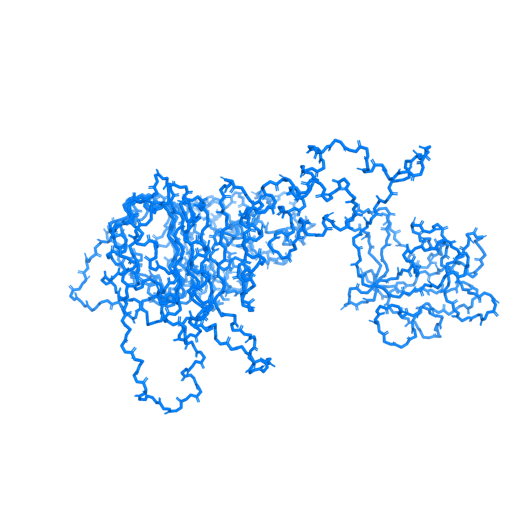 1 283 ? 2.418 -14.925 -27.219 1.00 86.38 283 SER A O 1
ATOM 2255 N N . SER A 1 284 ? 4.564 -14.299 -27.023 1.00 87.69 284 SER A N 1
ATOM 2256 C CA . SER A 1 284 ? 5.156 -15.507 -27.617 1.00 87.69 284 SER A CA 1
ATOM 2257 C C . SER A 1 284 ? 6.078 -16.284 -26.675 1.00 87.69 284 SER A C 1
ATOM 2259 O O . SER A 1 284 ? 6.518 -17.382 -27.017 1.00 87.69 284 SER A O 1
ATOM 2261 N N . ILE A 1 285 ? 6.399 -15.723 -25.506 1.00 90.31 285 ILE A N 1
ATOM 2262 C CA . ILE A 1 285 ? 7.378 -16.285 -24.573 1.00 90.31 285 ILE A CA 1
ATOM 2263 C C . ILE A 1 285 ? 6.657 -16.932 -23.394 1.00 90.31 285 ILE A C 1
ATOM 2265 O O . ILE A 1 285 ? 5.814 -16.314 -22.754 1.00 90.31 285 ILE A O 1
ATOM 2269 N N . SER A 1 286 ? 7.051 -18.164 -23.063 1.00 91.12 286 SER A N 1
ATOM 2270 C CA . SER A 1 286 ? 6.625 -18.810 -21.822 1.00 91.12 286 SER A CA 1
ATOM 2271 C C . SER A 1 286 ? 7.364 -18.214 -20.628 1.00 91.12 286 SER A C 1
ATOM 2273 O O . SER A 1 286 ? 8.593 -18.219 -20.607 1.00 91.12 286 SER A O 1
ATOM 2275 N N . MET A 1 287 ? 6.623 -17.760 -19.620 1.00 93.31 287 MET A N 1
ATOM 2276 C CA . MET A 1 287 ? 7.136 -17.206 -18.368 1.00 93.31 287 MET A CA 1
ATOM 2277 C C . MET A 1 287 ? 6.730 -18.080 -17.161 1.00 93.31 287 MET A C 1
ATOM 2279 O O . MET A 1 287 ? 5.958 -17.639 -16.314 1.00 93.31 287 MET A O 1
ATOM 2283 N N . PRO A 1 288 ? 7.246 -19.321 -17.047 1.00 94.19 288 PRO A N 1
ATOM 2284 C CA . PRO A 1 288 ? 6.798 -20.302 -16.045 1.00 94.19 288 PRO A CA 1
ATOM 2285 C C . PRO A 1 288 ? 6.979 -19.862 -14.589 1.00 94.19 288 PRO A C 1
ATOM 2287 O O . PRO A 1 288 ? 6.283 -20.365 -13.710 1.00 94.19 288 PRO A O 1
ATOM 2290 N N . HIS A 1 289 ? 7.905 -18.939 -14.331 1.00 95.12 289 HIS A N 1
ATOM 2291 C CA . HIS A 1 289 ? 8.232 -18.463 -12.988 1.00 95.12 289 HIS A CA 1
ATOM 2292 C C . HIS A 1 289 ? 7.493 -17.187 -12.586 1.00 95.12 289 HIS A C 1
ATOM 2294 O O . HIS A 1 289 ? 7.634 -16.765 -11.443 1.00 95.12 289 HIS A O 1
ATOM 2300 N N . LEU A 1 290 ? 6.739 -16.569 -13.498 1.00 95.44 290 LEU A N 1
ATOM 2301 C CA . LEU A 1 290 ? 6.106 -15.279 -13.257 1.00 95.44 290 LEU A CA 1
ATOM 2302 C C . LEU A 1 290 ? 4.979 -15.419 -12.229 1.00 95.44 290 LEU A C 1
ATOM 2304 O O . LEU A 1 290 ? 3.971 -16.077 -12.482 1.00 95.44 290 LEU A O 1
ATOM 2308 N N . THR A 1 291 ? 5.158 -14.772 -11.081 1.00 95.75 291 THR A N 1
ATOM 2309 C CA . THR A 1 291 ? 4.171 -14.693 -9.996 1.00 95.75 291 THR A CA 1
ATOM 2310 C C . THR A 1 291 ? 3.655 -13.275 -9.791 1.00 95.75 291 THR A C 1
ATOM 2312 O O . THR A 1 291 ? 2.612 -13.096 -9.170 1.00 95.75 291 THR A O 1
ATOM 2315 N N . HIS A 1 292 ? 4.358 -12.264 -10.306 1.00 95.75 292 HIS A N 1
ATOM 2316 C CA . HIS A 1 292 ? 3.946 -10.867 -10.229 1.00 95.75 292 HIS A CA 1
ATOM 2317 C C . HIS A 1 292 ? 4.091 -10.183 -11.589 1.00 95.75 292 HIS A C 1
ATOM 2319 O O . HIS A 1 292 ? 5.175 -10.160 -12.175 1.00 95.75 292 HIS A O 1
ATOM 2325 N N . PHE A 1 293 ? 3.003 -9.605 -12.087 1.00 95.06 293 PHE A N 1
ATOM 2326 C CA . PHE A 1 293 ? 3.005 -8.774 -13.280 1.00 95.06 293 PHE A CA 1
ATOM 2327 C C . PHE A 1 293 ? 2.290 -7.460 -12.991 1.00 95.06 293 PHE A C 1
ATOM 2329 O O . PHE A 1 293 ? 1.104 -7.442 -12.658 1.00 95.06 293 PHE A O 1
ATOM 2336 N N . ALA A 1 294 ? 2.994 -6.353 -13.183 1.00 94.62 294 ALA A N 1
ATOM 2337 C CA . ALA A 1 294 ? 2.454 -5.028 -12.952 1.00 94.62 294 ALA A CA 1
ATOM 2338 C C . ALA A 1 294 ? 2.619 -4.133 -14.178 1.00 94.62 294 ALA A C 1
ATOM 2340 O O . ALA A 1 294 ? 3.667 -4.072 -14.821 1.00 94.62 294 ALA A O 1
ATOM 2341 N N . PHE A 1 295 ? 1.561 -3.399 -14.486 1.00 93.62 295 PHE A N 1
ATOM 2342 C CA . PHE A 1 295 ? 1.538 -2.389 -15.519 1.00 93.62 295 PHE A CA 1
ATOM 2343 C C . PHE A 1 295 ? 0.976 -1.094 -14.947 1.00 93.62 295 PHE A C 1
ATOM 2345 O O . PHE A 1 295 ? -0.220 -0.974 -14.684 1.00 93.62 295 PHE A O 1
ATOM 2352 N N . HIS A 1 296 ? 1.856 -0.120 -14.766 1.00 92.31 296 HIS A N 1
ATOM 2353 C CA . HIS A 1 296 ? 1.589 1.149 -14.115 1.00 92.31 296 HIS A CA 1
ATOM 2354 C C . HIS A 1 296 ? 1.651 2.290 -15.130 1.00 92.31 296 HIS A C 1
ATOM 2356 O O . HIS A 1 296 ? 2.689 2.925 -15.316 1.00 92.31 296 HIS A O 1
ATOM 2362 N N . ASP A 1 297 ? 0.532 2.534 -15.806 1.00 90.69 297 ASP A N 1
ATOM 2363 C CA . ASP A 1 297 ? 0.341 3.731 -16.623 1.00 90.69 297 ASP A CA 1
ATOM 2364 C C . ASP A 1 297 ? -0.028 4.902 -15.707 1.00 90.69 297 ASP A C 1
ATOM 2366 O O . ASP A 1 297 ? -1.068 4.877 -15.046 1.00 90.69 297 ASP A O 1
ATOM 2370 N N . GLN A 1 298 ? 0.869 5.884 -15.630 1.00 85.94 298 GLN A N 1
ATOM 2371 C CA . GLN A 1 298 ? 0.744 7.085 -14.803 1.00 85.94 298 GLN A CA 1
ATOM 2372 C C . GLN A 1 298 ? 0.176 8.274 -15.586 1.00 85.94 298 GLN A C 1
ATOM 2374 O O . GLN A 1 298 ? 0.239 9.393 -15.088 1.00 85.94 298 GLN A O 1
ATOM 2379 N N . SER A 1 299 ? -0.330 8.081 -16.813 1.00 80.19 299 SER A N 1
ATOM 2380 C CA . SER A 1 299 ? -0.942 9.172 -17.577 1.00 80.19 299 SER A CA 1
ATOM 2381 C C . SER A 1 299 ? -2.119 9.753 -16.787 1.00 80.19 299 SER A C 1
ATOM 2383 O O . SER A 1 299 ? -3.192 9.149 -16.729 1.00 80.19 299 SER A O 1
ATOM 2385 N N . ASN A 1 300 ? -1.895 10.887 -16.127 1.00 66.00 300 ASN A N 1
ATOM 2386 C CA . ASN A 1 300 ? -2.845 11.452 -15.185 1.00 66.00 300 ASN A CA 1
ATOM 2387 C C . ASN A 1 300 ? -3.972 12.138 -15.968 1.00 66.00 300 ASN A C 1
ATOM 2389 O O . ASN A 1 300 ? -3.788 13.232 -16.501 1.00 66.00 300 ASN A O 1
ATOM 2393 N N . SER A 1 301 ? -5.124 11.475 -16.084 1.00 59.28 301 SER A N 1
ATOM 2394 C CA . SER A 1 301 ? -6.247 11.954 -16.897 1.00 59.28 301 SER A CA 1
ATOM 2395 C C . SER A 1 301 ? -6.841 13.263 -16.376 1.00 59.28 301 SER A C 1
ATOM 2397 O O . SER A 1 301 ? -7.267 14.088 -17.176 1.00 59.28 301 SER A O 1
ATOM 2399 N N . SER A 1 302 ? -6.823 13.492 -15.058 1.00 58.22 302 SER A N 1
ATOM 2400 C CA . SER A 1 302 ? -7.498 14.646 -14.444 1.00 58.22 302 SER A CA 1
ATOM 2401 C C . SER A 1 302 ? -6.892 15.990 -14.849 1.00 58.22 302 SER A C 1
ATOM 2403 O O . SER A 1 302 ? -7.606 16.976 -14.956 1.00 58.22 302 SER A O 1
ATOM 2405 N N . ARG A 1 303 ? -5.578 16.050 -15.101 1.00 58.03 303 ARG A N 1
ATOM 2406 C CA . ARG A 1 303 ? -4.890 17.330 -15.339 1.00 58.03 303 ARG A CA 1
ATOM 2407 C C . ARG A 1 303 ? -4.950 17.833 -16.774 1.00 58.03 303 ARG A C 1
ATOM 2409 O O . ARG A 1 303 ? -4.675 19.003 -16.995 1.00 58.03 303 ARG A O 1
ATOM 2416 N N . MET A 1 304 ? -5.258 16.979 -17.750 1.00 56.53 304 MET A N 1
ATOM 2417 C CA . MET A 1 304 ? -5.251 17.415 -19.151 1.00 56.53 304 MET A CA 1
ATOM 2418 C C . MET A 1 304 ? -6.546 18.107 -19.584 1.00 56.53 304 MET A C 1
ATOM 2420 O O . MET A 1 304 ? -6.505 18.841 -20.561 1.00 56.53 304 MET A O 1
ATOM 2424 N N . PHE A 1 305 ? -7.662 17.904 -18.877 1.00 58.06 305 PHE A N 1
ATOM 2425 C CA . PHE A 1 305 ? -8.969 18.433 -19.294 1.00 58.06 305 PHE A CA 1
ATOM 2426 C C . PHE A 1 305 ? -9.449 19.644 -18.490 1.00 58.06 305 PHE A C 1
ATOM 2428 O O . PHE A 1 305 ? -10.376 20.311 -18.931 1.00 58.06 305 PHE A O 1
ATOM 2435 N N . GLU A 1 306 ? -8.844 19.954 -17.340 1.00 60.25 306 GLU A N 1
ATOM 2436 C CA . GLU A 1 306 ? -9.279 21.103 -16.528 1.00 60.25 306 GLU A CA 1
ATOM 2437 C C . GLU A 1 306 ? -8.787 22.454 -17.075 1.00 60.25 306 GLU A C 1
ATOM 2439 O O . GLU A 1 306 ? -9.431 23.467 -16.823 1.00 60.25 306 GLU A O 1
ATOM 2444 N N . ASP A 1 307 ? -7.700 22.476 -17.858 1.00 60.12 307 ASP A N 1
ATOM 2445 C CA . ASP A 1 307 ? -7.059 23.723 -18.313 1.00 60.12 307 ASP A CA 1
ATOM 2446 C C . ASP A 1 307 ? -7.214 24.023 -19.818 1.00 60.12 307 ASP A C 1
ATOM 2448 O O . ASP A 1 307 ? -6.796 25.091 -20.270 1.00 60.12 307 ASP A O 1
ATOM 2452 N N . SER A 1 308 ? -7.795 23.124 -20.624 1.00 63.03 308 SER A N 1
ATOM 2453 C CA . SER A 1 308 ? -8.035 23.399 -22.048 1.00 63.03 308 SER A CA 1
ATOM 2454 C C . SER A 1 308 ? -9.523 23.606 -22.323 1.00 63.03 308 SER A C 1
ATOM 2456 O O . SER A 1 308 ? -10.275 22.638 -22.370 1.00 63.03 308 SER A O 1
ATOM 2458 N N . ASP A 1 309 ? -9.920 24.852 -22.601 1.00 72.12 309 ASP A N 1
ATOM 2459 C CA . ASP A 1 309 ? -11.258 25.228 -23.104 1.00 72.12 309 ASP A CA 1
ATOM 2460 C C . ASP A 1 309 ? -11.616 24.571 -24.466 1.00 72.12 309 ASP A C 1
ATOM 2462 O O . ASP A 1 309 ? -12.719 24.750 -24.982 1.00 72.12 309 ASP A O 1
ATOM 2466 N N . ASP A 1 310 ? -10.698 23.812 -25.072 1.00 69.75 310 ASP A N 1
ATOM 2467 C CA . ASP A 1 310 ? -10.917 23.060 -26.309 1.00 69.75 310 ASP A CA 1
ATOM 2468 C C . ASP A 1 310 ? -11.583 21.696 -26.010 1.00 69.75 310 ASP A C 1
ATOM 2470 O O . ASP A 1 310 ? -10.946 20.643 -26.077 1.00 69.75 310 ASP A O 1
ATOM 2474 N N . GLU A 1 311 ? -12.888 21.709 -25.710 1.00 65.25 311 GLU A N 1
ATOM 2475 C CA . GLU A 1 311 ? -13.726 20.516 -25.444 1.00 65.25 311 GLU A CA 1
ATOM 2476 C C . GLU A 1 311 ? -13.804 19.501 -26.618 1.00 65.25 311 GLU A C 1
ATOM 2478 O O . GLU A 1 311 ? -14.333 18.403 -26.451 1.00 65.25 311 GLU A O 1
ATOM 2483 N N . ASP A 1 312 ? -13.253 19.815 -27.796 1.00 68.06 312 ASP A N 1
ATOM 2484 C CA . ASP A 1 312 ? -13.492 19.064 -29.040 1.00 68.06 312 ASP A CA 1
ATOM 2485 C C . ASP A 1 312 ? -12.344 18.133 -29.494 1.00 68.06 312 ASP A C 1
ATOM 2487 O O . ASP A 1 312 ? -12.433 17.513 -30.560 1.00 68.06 312 ASP A O 1
ATOM 2491 N N . ILE A 1 313 ? -11.246 17.996 -28.738 1.00 67.88 313 ILE A N 1
ATOM 2492 C CA . ILE A 1 313 ? -10.164 17.072 -29.130 1.00 67.88 313 ILE A CA 1
ATOM 2493 C C . ILE A 1 313 ? -10.523 15.644 -28.698 1.00 67.88 313 ILE A C 1
ATOM 2495 O O . ILE A 1 313 ? -10.113 15.171 -27.637 1.00 67.88 313 ILE A O 1
ATOM 2499 N N . GLU A 1 314 ? -11.265 14.927 -29.551 1.00 65.25 314 GLU A N 1
ATOM 2500 C CA . GLU A 1 314 ? -11.460 13.483 -29.387 1.00 65.25 314 GLU A CA 1
ATOM 2501 C C . GLU A 1 314 ? -10.090 12.780 -29.287 1.00 65.25 314 GLU A C 1
ATOM 2503 O O . GLU A 1 314 ? -9.226 12.960 -30.159 1.00 65.25 314 GLU A O 1
ATOM 2508 N N . PRO A 1 315 ? -9.853 11.959 -28.245 1.00 66.25 315 PRO A N 1
ATOM 2509 C CA . PRO A 1 315 ? -8.608 11.225 -28.118 1.00 66.25 315 PRO A CA 1
ATOM 2510 C C . PRO A 1 315 ? -8.434 10.301 -29.334 1.00 66.25 315 PRO A C 1
ATOM 2512 O O . PRO A 1 315 ? -9.368 9.583 -29.701 1.00 66.25 315 PRO A O 1
ATOM 2515 N N . PRO A 1 316 ? -7.248 10.270 -29.969 1.00 65.94 316 PRO A N 1
ATOM 2516 C CA . PRO A 1 316 ? -7.035 9.475 -31.170 1.00 65.94 316 PRO A CA 1
ATOM 2517 C C . PRO A 1 316 ? -7.331 7.992 -30.895 1.00 65.94 316 PRO A C 1
ATOM 2519 O O . PRO A 1 316 ? -6.918 7.486 -29.837 1.00 65.94 316 PRO A O 1
ATOM 2522 N N . PRO A 1 317 ? -7.989 7.284 -31.841 1.00 68.00 317 PRO A N 1
ATOM 2523 C CA . PRO A 1 317 ? -8.387 5.893 -31.671 1.00 68.00 317 PRO A CA 1
ATOM 2524 C C . PRO A 1 317 ? -7.190 5.057 -31.225 1.00 68.00 317 PRO A C 1
ATOM 2526 O O . PRO A 1 317 ? -6.085 5.144 -31.769 1.00 68.00 317 PRO A O 1
ATOM 2529 N N . ILE A 1 318 ? -7.393 4.297 -30.155 1.00 66.12 318 ILE A N 1
ATOM 2530 C CA . ILE A 1 318 ? -6.333 3.505 -29.549 1.00 66.12 318 ILE A CA 1
ATOM 2531 C C . ILE A 1 318 ? -6.282 2.175 -30.299 1.00 66.12 318 ILE A C 1
ATOM 2533 O O . ILE A 1 318 ? -7.121 1.309 -30.068 1.00 66.12 318 ILE A O 1
ATOM 2537 N N . ASP A 1 319 ? -5.292 2.004 -31.179 1.00 66.62 319 ASP A N 1
ATOM 2538 C CA . ASP A 1 319 ? -4.923 0.684 -31.701 1.00 66.62 319 ASP A CA 1
ATOM 2539 C C . ASP A 1 319 ? -4.374 -0.157 -30.538 1.00 66.62 319 ASP A C 1
ATOM 2541 O O . ASP A 1 319 ? -3.185 -0.139 -30.197 1.00 66.62 319 ASP A O 1
ATOM 2545 N N . LEU A 1 320 ? -5.286 -0.843 -29.852 1.00 66.50 320 LEU A N 1
ATOM 2546 C CA . LEU A 1 320 ? -4.982 -1.728 -28.740 1.00 66.50 320 LEU A CA 1
ATOM 2547 C C . LEU A 1 320 ? -4.468 -3.049 -29.309 1.00 66.50 320 LEU A C 1
ATOM 2549 O O . LEU A 1 320 ? -5.246 -3.916 -29.697 1.00 66.50 320 LEU A O 1
ATOM 2553 N N . VAL A 1 321 ? -3.144 -3.216 -29.348 1.00 68.75 321 VAL A N 1
ATOM 2554 C CA . VAL A 1 321 ? -2.548 -4.548 -29.507 1.00 68.75 321 VAL A CA 1
ATOM 2555 C C . VAL A 1 321 ? -2.911 -5.351 -28.255 1.00 68.75 321 VAL A C 1
ATOM 2557 O O . VAL A 1 321 ? -2.501 -4.943 -27.159 1.00 68.75 321 VAL A O 1
ATOM 2560 N N . PRO A 1 322 ? -3.673 -6.452 -28.379 1.00 74.62 322 PRO A N 1
ATOM 2561 C CA . PRO A 1 322 ? -4.024 -7.257 -27.227 1.00 74.62 322 PRO A CA 1
ATOM 2562 C C . PRO A 1 322 ? -2.756 -7.859 -26.625 1.00 74.62 322 PRO A C 1
ATOM 2564 O O . PRO A 1 322 ? -1.940 -8.475 -27.313 1.00 74.62 322 PRO A O 1
ATOM 2567 N N . LEU A 1 323 ? -2.592 -7.664 -25.326 1.00 71.69 323 LEU A N 1
ATOM 2568 C CA . LEU A 1 323 ? -1.598 -8.346 -24.522 1.00 71.69 323 LEU A CA 1
ATOM 2569 C C . LEU A 1 323 ? -2.163 -9.706 -24.147 1.00 71.69 323 LEU A C 1
ATOM 2571 O O . LEU A 1 323 ? -3.050 -9.814 -23.299 1.00 71.69 323 LEU A O 1
ATOM 2575 N N . PHE A 1 324 ? -1.638 -10.738 -24.794 1.00 67.88 324 PHE A N 1
ATOM 2576 C CA . PHE A 1 324 ? -1.854 -12.112 -24.380 1.00 67.88 324 PHE A CA 1
ATOM 2577 C C . PHE A 1 324 ? -0.728 -12.490 -23.425 1.00 67.88 324 PHE A C 1
ATOM 2579 O O . PHE A 1 324 ? 0.367 -12.843 -23.860 1.00 67.88 324 PHE A O 1
ATOM 2586 N N . LEU A 1 325 ? -0.994 -12.420 -22.120 1.00 65.31 325 LEU A N 1
ATOM 2587 C CA . LEU A 1 325 ? -0.267 -13.265 -21.178 1.00 65.31 325 LEU A CA 1
ATOM 2588 C C . LEU A 1 325 ? -0.854 -14.660 -21.367 1.00 65.31 325 LEU A C 1
ATOM 2590 O O . LEU A 1 325 ? -1.812 -15.045 -20.707 1.00 65.31 325 LEU A O 1
ATOM 2594 N N . VAL A 1 326 ? -0.346 -15.366 -22.378 1.00 52.53 326 VAL A N 1
ATOM 2595 C CA . VAL A 1 326 ? -0.691 -16.765 -22.662 1.00 52.53 326 VAL A CA 1
ATOM 2596 C C . VAL A 1 326 ? -0.508 -17.583 -21.375 1.00 52.53 326 VAL A C 1
ATOM 2598 O O . VAL A 1 326 ? 0.242 -17.139 -20.509 1.00 52.53 326 VAL A O 1
ATOM 2601 N N . GLU A 1 327 ? -1.173 -18.745 -21.282 1.00 62.84 327 GLU A N 1
ATOM 2602 C CA . GLU A 1 327 ? -1.187 -19.839 -20.273 1.00 62.84 327 GLU A CA 1
ATOM 2603 C C . GLU A 1 327 ? 0.189 -20.278 -19.704 1.00 62.84 327 GLU A C 1
ATOM 2605 O O . GLU A 1 327 ? 0.508 -21.455 -19.560 1.00 62.84 327 GLU A O 1
ATOM 2610 N N . THR A 1 328 ? 1.064 -19.326 -19.441 1.00 63.78 328 THR A N 1
ATOM 2611 C CA . THR A 1 328 ? 2.512 -19.480 -19.388 1.00 63.78 328 THR A CA 1
ATOM 2612 C C . THR A 1 328 ? 3.019 -19.566 -17.967 1.00 63.78 328 THR A C 1
ATOM 2614 O O . THR A 1 328 ? 4.173 -19.940 -17.778 1.00 63.78 328 THR A O 1
ATOM 2617 N N . THR A 1 329 ? 2.172 -19.251 -16.988 1.00 78.12 329 THR A N 1
ATOM 2618 C CA . THR A 1 329 ? 2.478 -19.359 -15.569 1.00 78.12 329 THR A CA 1
ATOM 2619 C C . THR A 1 329 ? 1.796 -20.601 -15.004 1.00 78.12 329 THR A C 1
ATOM 2621 O O . THR A 1 329 ? 0.628 -20.882 -15.268 1.00 78.12 329 THR A O 1
ATOM 2624 N N . THR A 1 330 ? 2.541 -21.391 -14.235 1.00 83.44 330 THR A N 1
ATOM 2625 C CA . THR A 1 330 ? 2.014 -22.610 -13.597 1.00 83.44 330 THR A CA 1
ATOM 2626 C C . THR A 1 330 ? 1.520 -22.366 -12.170 1.00 83.44 330 THR A C 1
ATOM 2628 O O . THR A 1 330 ? 1.021 -23.289 -11.532 1.00 83.44 330 THR A O 1
ATOM 2631 N N . GLY A 1 331 ? 1.707 -21.152 -11.646 1.00 89.75 331 GLY A N 1
ATOM 2632 C CA . GLY A 1 331 ? 1.424 -20.779 -10.262 1.00 89.75 331 GLY A CA 1
ATOM 2633 C C . GLY A 1 331 ? 0.486 -19.575 -10.136 1.00 89.75 331 GLY A C 1
ATOM 2634 O O . GLY A 1 331 ? 0.083 -19.006 -11.152 1.00 89.75 331 GLY A O 1
ATOM 2635 N N . PRO A 1 332 ? 0.142 -19.195 -8.893 1.00 94.88 332 PRO A N 1
ATOM 2636 C CA . PRO A 1 332 ? -0.679 -18.021 -8.619 1.00 94.88 332 PRO A CA 1
ATOM 2637 C C . PRO A 1 332 ? 0.004 -16.748 -9.128 1.00 94.88 332 PRO A C 1
ATOM 2639 O O . PRO A 1 332 ? 1.204 -16.553 -8.923 1.00 94.88 332 PRO A O 1
ATOM 2642 N N . LEU A 1 333 ? -0.777 -15.895 -9.787 1.00 95.44 333 LEU A N 1
ATOM 2643 C CA . LEU A 1 333 ? -0.323 -14.642 -10.380 1.00 95.44 333 LEU A CA 1
ATOM 2644 C C . LEU A 1 333 ? -1.002 -13.441 -9.704 1.00 95.44 333 LEU A C 1
ATOM 2646 O O . LEU A 1 333 ? -2.233 -13.370 -9.634 1.00 95.44 333 LEU A O 1
ATOM 2650 N N . ASP A 1 334 ? -0.185 -12.489 -9.248 1.00 96.31 334 ASP A N 1
ATOM 2651 C CA . ASP A 1 334 ? -0.585 -11.126 -8.884 1.00 96.31 334 ASP A CA 1
ATOM 2652 C C . ASP A 1 334 ? -0.493 -10.224 -10.116 1.00 96.31 334 ASP A C 1
ATOM 2654 O O . ASP A 1 334 ? 0.599 -9.955 -10.621 1.00 96.31 334 ASP A O 1
ATOM 2658 N N . LEU A 1 335 ? -1.655 -9.810 -10.622 1.00 95.50 335 LEU A N 1
ATOM 2659 C CA . LEU A 1 335 ? -1.812 -8.985 -11.809 1.00 95.50 335 LEU A CA 1
ATOM 2660 C C . LEU A 1 335 ? -2.278 -7.581 -11.416 1.00 95.50 335 LEU A C 1
ATOM 2662 O O . LEU A 1 335 ? -3.393 -7.402 -10.923 1.00 95.50 335 LEU A O 1
ATOM 2666 N N . ARG A 1 336 ? -1.458 -6.565 -11.700 1.00 95.50 336 ARG A N 1
ATOM 2667 C CA . ARG A 1 336 ? -1.774 -5.161 -11.402 1.00 95.50 336 ARG A CA 1
ATOM 2668 C C . ARG A 1 336 ? -1.836 -4.315 -12.658 1.00 95.50 336 ARG A C 1
ATOM 2670 O O . ARG A 1 336 ? -0.842 -4.190 -13.363 1.00 95.50 336 ARG A O 1
ATOM 2677 N N . LEU A 1 337 ? -2.989 -3.712 -12.921 1.00 94.00 337 LEU A N 1
ATOM 2678 C CA . LEU A 1 337 ? -3.279 -2.963 -14.140 1.00 94.00 337 LEU A CA 1
ATOM 2679 C C . LEU A 1 337 ? -3.730 -1.543 -13.785 1.00 94.00 337 LEU A C 1
ATOM 2681 O O . LEU A 1 337 ? -4.721 -1.379 -13.081 1.00 94.00 337 LEU A O 1
ATOM 2685 N N . SER A 1 338 ? -3.050 -0.514 -14.293 1.00 92.12 338 SER A N 1
ATOM 2686 C CA . SER A 1 338 ? -3.545 0.872 -14.274 1.00 92.12 338 SER A CA 1
ATOM 2687 C C . SER A 1 338 ? -3.539 1.527 -15.649 1.00 92.12 338 SER A C 1
ATOM 2689 O O . SER A 1 338 ? -2.872 1.046 -16.577 1.00 92.12 338 SER A O 1
ATOM 2691 N N . GLY A 1 339 ? -4.289 2.626 -15.775 1.00 88.25 339 GLY A N 1
ATOM 2692 C CA . GLY A 1 339 ? -4.436 3.395 -17.009 1.00 88.25 339 GLY A CA 1
ATOM 2693 C C . GLY A 1 339 ? -4.794 2.504 -18.196 1.00 88.25 339 GLY A C 1
ATOM 2694 O O . GLY A 1 339 ? -5.594 1.576 -18.082 1.00 88.25 339 GLY A O 1
ATOM 2695 N N . SER A 1 340 ? -4.200 2.743 -19.361 1.00 85.06 340 SER A N 1
ATOM 2696 C CA . SER A 1 340 ? -4.627 2.082 -20.605 1.00 85.06 340 SER A CA 1
ATOM 2697 C C . SER A 1 340 ? -4.393 0.559 -20.661 1.00 85.06 340 SER A C 1
ATOM 2699 O O . SER A 1 340 ? -4.752 -0.091 -21.645 1.00 85.06 340 SER A O 1
ATOM 2701 N N . SER A 1 341 ? -3.791 -0.041 -19.632 1.00 85.69 341 SER A N 1
ATOM 2702 C CA . SER A 1 341 ? -3.433 -1.461 -19.617 1.00 85.69 341 SER A CA 1
ATOM 2703 C C . SER A 1 341 ? -4.623 -2.404 -19.496 1.00 85.69 341 SER A C 1
ATOM 2705 O O . SER A 1 341 ? -4.658 -3.399 -20.216 1.00 85.69 341 SER A O 1
ATOM 2707 N N . ALA A 1 342 ? -5.637 -2.074 -18.692 1.00 85.75 342 ALA A N 1
ATOM 2708 C CA . ALA A 1 342 ? -6.834 -2.907 -18.524 1.00 85.75 342 ALA A CA 1
ATOM 2709 C C . ALA A 1 342 ? -7.579 -3.164 -19.852 1.00 85.75 342 ALA A C 1
ATOM 2711 O O . ALA A 1 342 ? -8.215 -4.200 -20.034 1.00 85.75 342 ALA A O 1
ATOM 2712 N N . LEU A 1 343 ? -7.439 -2.253 -20.819 1.00 84.81 343 LEU A N 1
ATOM 2713 C CA . LEU A 1 343 ? -7.989 -2.393 -22.168 1.00 84.81 343 LEU A CA 1
ATOM 2714 C C . LEU A 1 343 ? -7.188 -3.357 -23.057 1.00 84.81 343 LEU A C 1
ATOM 2716 O O . LEU A 1 343 ? -7.717 -3.880 -24.034 1.00 84.81 343 LEU A O 1
ATOM 2720 N N . ARG A 1 344 ? -5.907 -3.584 -22.749 1.00 82.19 344 ARG A N 1
ATOM 2721 C CA . ARG A 1 344 ? -4.994 -4.396 -23.567 1.00 82.19 344 ARG A CA 1
ATOM 2722 C C . ARG A 1 344 ? -5.005 -5.865 -23.165 1.00 82.19 344 ARG A C 1
ATOM 2724 O O . ARG A 1 344 ? -4.898 -6.720 -24.040 1.00 82.19 344 ARG A O 1
ATOM 2731 N N . PHE A 1 345 ? -5.114 -6.176 -21.876 1.00 81.62 345 PHE A N 1
ATOM 2732 C CA . PHE A 1 345 ? -5.048 -7.562 -21.404 1.00 81.62 345 PHE A CA 1
ATOM 2733 C C . PHE A 1 345 ? -6.287 -8.337 -21.805 1.00 81.62 345 PHE A C 1
ATOM 2735 O O . PHE A 1 345 ? -7.392 -7.911 -21.487 1.00 81.62 345 PHE A O 1
ATOM 2742 N N . SER A 1 346 ? -6.095 -9.454 -22.508 1.00 78.56 346 SER A N 1
ATOM 2743 C CA . SER A 1 346 ? -7.180 -10.323 -22.964 1.00 78.56 346 SER A CA 1
ATOM 2744 C C . SER A 1 346 ? -7.066 -11.737 -22.378 1.00 78.56 346 SER A C 1
ATOM 2746 O O . SER A 1 346 ? -5.957 -12.164 -22.058 1.00 78.56 346 SER A O 1
ATOM 2748 N N . PRO A 1 347 ? -8.191 -12.464 -22.248 1.00 73.56 347 PRO A N 1
ATOM 2749 C CA . PRO A 1 347 ? -8.230 -13.829 -21.709 1.00 73.56 347 PRO A CA 1
ATOM 2750 C C . PRO A 1 347 ? -7.352 -14.829 -22.490 1.00 73.56 347 PRO A C 1
ATOM 2752 O O . PRO A 1 347 ? -7.127 -14.612 -23.687 1.00 73.56 347 PRO A O 1
ATOM 2755 N N . PRO A 1 348 ? -6.923 -15.955 -21.871 1.00 83.94 348 PRO A N 1
ATOM 2756 C CA . PRO A 1 348 ? -7.302 -16.442 -20.533 1.00 83.94 348 PRO A CA 1
ATOM 2757 C C . PRO A 1 348 ? -6.433 -15.887 -19.388 1.00 83.94 348 PRO A C 1
ATOM 2759 O O . PRO A 1 348 ? -5.222 -15.770 -19.522 1.00 83.94 348 PRO A O 1
ATOM 2762 N N . LEU A 1 349 ? -7.047 -15.616 -18.228 1.00 90.50 349 LEU A N 1
ATOM 2763 C CA . LEU A 1 349 ? -6.384 -15.121 -17.007 1.00 90.50 349 LEU A CA 1
ATOM 2764 C C . LEU A 1 349 ? -6.490 -16.140 -15.852 1.00 90.50 349 LEU A C 1
ATOM 2766 O O . LEU A 1 349 ? -6.558 -15.787 -14.678 1.00 90.50 349 LEU A O 1
ATOM 2770 N N . ALA A 1 350 ? -6.497 -17.435 -16.182 1.00 93.00 350 ALA A N 1
ATOM 2771 C CA . ALA A 1 350 ? -6.803 -18.511 -15.237 1.00 93.00 350 ALA A CA 1
ATOM 2772 C C . ALA A 1 350 ? -5.829 -18.626 -14.051 1.00 93.00 350 ALA A C 1
ATOM 2774 O O . ALA A 1 350 ? -6.217 -19.117 -12.994 1.00 93.00 350 ALA A O 1
ATOM 2775 N N . ALA A 1 351 ? -4.583 -18.180 -14.210 1.00 93.50 351 ALA A N 1
ATOM 2776 C CA . ALA A 1 351 ? -3.584 -18.187 -13.144 1.00 93.50 351 ALA A CA 1
ATOM 2777 C C . ALA A 1 351 ? -3.720 -17.009 -12.160 1.00 93.50 351 ALA A C 1
ATOM 2779 O O . ALA A 1 351 ? -3.081 -17.015 -11.109 1.00 93.50 351 ALA A O 1
ATOM 2780 N N . VAL A 1 352 ? -4.526 -15.993 -12.491 1.00 95.56 352 VAL A N 1
ATOM 2781 C CA . VAL A 1 352 ? -4.671 -14.784 -11.674 1.00 95.56 352 VAL A CA 1
ATOM 2782 C C . VAL A 1 352 ? -5.434 -15.107 -10.394 1.00 95.56 352 VAL A C 1
ATOM 2784 O O . VAL A 1 352 ? -6.603 -15.490 -10.431 1.00 95.56 352 VAL A O 1
ATOM 2787 N N . THR A 1 353 ? -4.763 -14.914 -9.259 1.00 97.12 353 THR A N 1
ATOM 2788 C CA . THR A 1 353 ? -5.350 -15.034 -7.916 1.00 97.12 353 THR A CA 1
ATOM 2789 C C . THR A 1 353 ? -5.523 -13.680 -7.242 1.00 97.12 353 THR A C 1
ATOM 2791 O O . THR A 1 353 ? -6.403 -13.532 -6.397 1.00 97.12 353 THR A O 1
ATOM 2794 N N . THR A 1 354 ? -4.716 -12.694 -7.634 1.00 97.56 354 THR A N 1
ATOM 2795 C CA . THR A 1 354 ? -4.766 -11.320 -7.129 1.00 97.56 354 THR A CA 1
ATOM 2796 C C . THR A 1 354 ? -4.884 -10.384 -8.322 1.00 97.56 354 THR A C 1
ATOM 2798 O O . THR A 1 354 ? -4.049 -10.431 -9.222 1.00 97.56 354 THR A O 1
ATOM 2801 N N . LEU A 1 355 ? -5.922 -9.550 -8.347 1.00 97.19 355 LEU A N 1
ATOM 2802 C CA . LEU A 1 355 ? -6.176 -8.608 -9.431 1.00 97.19 355 LEU A CA 1
ATOM 2803 C C . LEU A 1 355 ? -6.340 -7.195 -8.882 1.00 97.19 355 LEU A C 1
ATOM 2805 O O . LEU A 1 355 ? -7.221 -6.939 -8.064 1.00 97.19 355 LEU A O 1
ATOM 2809 N N . HIS A 1 356 ? -5.525 -6.272 -9.380 1.00 96.81 356 HIS A N 1
ATOM 2810 C CA . HIS A 1 356 ? -5.663 -4.841 -9.141 1.00 96.81 356 HIS A CA 1
ATOM 2811 C C . HIS A 1 356 ? -6.040 -4.147 -10.449 1.00 96.81 356 HIS A C 1
ATOM 2813 O O . HIS A 1 356 ? -5.338 -4.306 -11.449 1.00 96.81 356 HIS A O 1
ATOM 2819 N N . ILE A 1 357 ? -7.118 -3.362 -10.443 1.00 94.88 357 ILE A N 1
ATOM 2820 C CA . ILE A 1 357 ? -7.551 -2.554 -11.590 1.00 94.88 357 ILE A CA 1
ATOM 2821 C C . ILE A 1 357 ? -7.693 -1.109 -11.138 1.00 94.88 357 ILE A C 1
ATOM 2823 O O . ILE A 1 357 ? -8.554 -0.797 -10.321 1.00 94.88 357 ILE A O 1
ATOM 2827 N N . SER A 1 358 ? -6.866 -0.232 -11.689 1.00 92.69 358 SER A N 1
ATOM 2828 C CA . SER A 1 358 ? -6.885 1.203 -11.426 1.00 92.69 358 SER A CA 1
ATOM 2829 C C . SER A 1 358 ? -7.259 2.007 -12.665 1.00 92.69 358 SER A C 1
ATOM 2831 O O . SER A 1 358 ? -6.940 1.579 -13.777 1.00 92.69 358 SER A O 1
ATOM 2833 N N . SER A 1 359 ? -7.940 3.144 -12.441 1.00 83.19 359 SER A N 1
ATOM 2834 C CA . SER A 1 359 ? -8.524 4.062 -13.432 1.00 83.19 359 SER A CA 1
ATOM 2835 C C . SER A 1 359 ? -7.886 3.955 -14.819 1.00 83.19 359 SER A C 1
ATOM 2837 O O . SER A 1 359 ? -6.793 4.485 -15.050 1.00 83.19 359 SER A O 1
ATOM 2839 N N . PRO A 1 360 ? -8.529 3.233 -15.750 1.00 72.75 360 PRO A N 1
ATOM 2840 C CA . PRO A 1 360 ? -8.118 3.205 -17.126 1.00 72.75 360 PRO A CA 1
ATOM 2841 C C . PRO A 1 360 ? -8.430 4.560 -17.754 1.00 72.75 360 PRO A C 1
ATOM 2843 O O . PRO A 1 360 ? -9.456 5.167 -17.461 1.00 72.75 360 PRO A O 1
ATOM 2846 N N . PHE A 1 361 ? -7.558 5.043 -18.635 1.00 76.56 361 PHE A N 1
ATOM 2847 C CA . PHE A 1 361 ? -7.893 6.169 -19.498 1.00 76.56 361 PHE A CA 1
ATOM 2848 C C . PHE A 1 361 ? -7.770 5.735 -20.965 1.00 76.56 361 PHE A C 1
ATOM 2850 O O . PHE A 1 361 ? -6.655 5.446 -21.420 1.00 76.56 361 PHE A O 1
ATOM 2857 N N . PRO A 1 362 ? -8.892 5.653 -21.710 1.00 81.12 362 PRO A N 1
ATOM 2858 C CA . PRO A 1 362 ? -10.280 5.838 -21.254 1.00 81.12 362 PRO A CA 1
ATOM 2859 C C . PRO A 1 362 ? -10.703 4.729 -20.283 1.00 81.12 362 PRO A C 1
ATOM 2861 O O . PRO A 1 362 ? -10.130 3.641 -20.346 1.00 81.12 362 PRO A O 1
ATOM 2864 N N . ALA A 1 363 ? -11.690 4.976 -19.414 1.00 86.50 363 ALA A N 1
ATOM 2865 C CA . ALA A 1 363 ? -12.120 3.971 -18.441 1.00 86.50 363 ALA A CA 1
ATOM 2866 C C . ALA A 1 363 ? -12.718 2.749 -19.159 1.00 86.50 363 ALA A C 1
ATOM 2868 O O . ALA A 1 363 ? -13.119 2.833 -20.326 1.00 86.50 363 ALA A O 1
ATOM 2869 N N . ILE A 1 364 ? -12.736 1.582 -18.512 1.00 89.75 364 ILE A N 1
ATOM 2870 C CA . ILE A 1 364 ? -13.277 0.380 -19.160 1.00 89.75 364 ILE A CA 1
ATOM 2871 C C . ILE A 1 364 ? -14.805 0.410 -19.099 1.00 89.75 364 ILE A C 1
ATOM 2873 O O . ILE A 1 364 ? -15.404 0.986 -18.188 1.00 89.75 364 ILE A O 1
ATOM 2877 N N . ASP A 1 365 ? -15.466 -0.189 -20.084 1.00 90.75 365 ASP A N 1
ATOM 2878 C CA . ASP A 1 365 ? -16.897 -0.444 -19.962 1.00 90.75 365 ASP A CA 1
ATOM 2879 C C . ASP A 1 365 ? -17.155 -1.670 -19.067 1.00 90.75 365 ASP A C 1
ATOM 2881 O O . ASP A 1 365 ? -16.276 -2.499 -18.804 1.00 90.75 365 ASP A O 1
ATOM 2885 N N . PHE A 1 366 ? -18.388 -1.785 -18.572 1.00 91.69 366 PHE A N 1
ATOM 2886 C CA . PHE A 1 366 ? -18.781 -2.897 -17.706 1.00 91.69 366 PHE A CA 1
ATOM 2887 C C . PHE A 1 366 ? -18.643 -4.262 -18.385 1.00 91.69 366 PHE A C 1
ATOM 2889 O O . PHE A 1 366 ? -18.325 -5.244 -17.720 1.00 91.69 366 PHE A O 1
ATOM 2896 N N . ARG A 1 367 ? -18.871 -4.340 -19.701 1.00 91.88 367 ARG A N 1
ATOM 2897 C CA . ARG A 1 367 ? -18.750 -5.599 -20.437 1.00 91.88 367 ARG A CA 1
ATOM 2898 C C . ARG A 1 367 ? -17.309 -6.091 -20.388 1.00 91.88 367 ARG A C 1
ATOM 2900 O O . ARG A 1 367 ? -17.080 -7.257 -20.093 1.00 91.88 367 ARG A O 1
ATOM 2907 N N . ARG A 1 368 ? -16.343 -5.203 -20.615 1.00 91.25 368 ARG A N 1
ATOM 2908 C CA . ARG A 1 368 ? -14.927 -5.536 -20.531 1.00 91.25 368 ARG A CA 1
ATOM 2909 C C . ARG A 1 368 ? -14.528 -5.934 -19.117 1.00 91.25 368 ARG A C 1
ATOM 2911 O O . ARG A 1 368 ? -13.781 -6.890 -18.947 1.00 91.25 368 ARG A O 1
ATOM 2918 N N . PHE A 1 369 ? -15.037 -5.235 -18.107 1.00 93.38 369 PHE A N 1
ATOM 2919 C CA . PHE A 1 369 ? -14.821 -5.620 -16.714 1.00 93.38 369 PHE A CA 1
ATOM 2920 C C . PHE A 1 369 ? -15.353 -7.032 -16.415 1.00 93.38 369 PHE A C 1
ATOM 2922 O O . PHE A 1 369 ? -14.632 -7.841 -15.835 1.00 93.38 369 PHE A O 1
ATOM 2929 N N . ALA A 1 370 ? -16.566 -7.351 -16.873 1.00 94.19 370 ALA A N 1
ATOM 2930 C CA . ALA A 1 370 ? -17.149 -8.684 -16.745 1.00 94.19 370 ALA A CA 1
ATOM 2931 C C . ALA A 1 370 ? -16.290 -9.752 -17.442 1.00 94.19 370 ALA A C 1
ATOM 2933 O O . ALA A 1 370 ? -15.944 -10.749 -16.818 1.00 94.19 370 ALA A O 1
ATOM 2934 N N . GLU A 1 371 ? -15.859 -9.499 -18.684 1.00 93.00 371 GLU A N 1
ATOM 2935 C CA . GLU A 1 371 ? -14.969 -10.395 -19.439 1.00 93.00 371 GLU A CA 1
ATOM 2936 C C . GLU A 1 371 ? -13.652 -10.672 -18.692 1.00 93.00 371 GLU A C 1
ATOM 2938 O O . GLU A 1 371 ? -13.163 -11.803 -18.699 1.00 93.00 371 GLU A O 1
ATOM 2943 N N . ILE A 1 372 ? -13.075 -9.660 -18.030 1.00 93.44 372 ILE A N 1
ATOM 2944 C CA . ILE A 1 372 ? -11.861 -9.822 -17.217 1.00 93.44 372 ILE A CA 1
ATOM 2945 C C . ILE A 1 372 ? -12.140 -10.735 -16.018 1.00 93.44 372 ILE A C 1
ATOM 2947 O O . ILE A 1 372 ? -11.390 -11.687 -15.812 1.00 93.44 372 ILE A O 1
ATOM 2951 N N . LEU A 1 373 ? -13.208 -10.487 -15.249 1.00 95.50 373 LEU A N 1
ATOM 2952 C CA . LEU A 1 373 ? -13.527 -11.305 -14.071 1.00 95.50 373 LEU A CA 1
ATOM 2953 C C . LEU A 1 373 ? -13.875 -12.753 -14.438 1.00 95.50 373 LEU A C 1
ATOM 2955 O O . LEU A 1 373 ? -13.367 -13.674 -13.805 1.00 95.50 373 LEU A O 1
ATOM 2959 N N . GLU A 1 374 ? -14.669 -12.963 -15.492 1.00 94.81 374 GLU A N 1
ATOM 2960 C CA . GLU A 1 374 ? -15.009 -14.299 -16.012 1.00 94.81 374 GLU A CA 1
ATOM 2961 C C . GLU A 1 374 ? -13.764 -15.089 -16.440 1.00 94.81 374 GLU A C 1
ATOM 2963 O O . GLU A 1 374 ? -13.748 -16.321 -16.423 1.00 94.81 374 GLU A O 1
ATOM 2968 N N . SER A 1 375 ? -12.694 -14.377 -16.791 1.00 93.75 375 SER A N 1
ATOM 2969 C CA . SER A 1 375 ? -11.423 -14.965 -17.205 1.00 93.75 375 SER A CA 1
ATOM 2970 C C . SER A 1 375 ? -10.482 -15.282 -16.049 1.00 93.75 375 SER A C 1
ATOM 2972 O O . SER A 1 375 ? -9.453 -15.916 -16.289 1.00 93.75 375 SER A O 1
ATOM 2974 N N . CYS A 1 376 ? -10.841 -14.895 -14.822 1.00 95.56 376 CYS A N 1
ATOM 2975 C CA . CYS A 1 376 ? -10.095 -15.124 -13.585 1.00 95.56 376 CYS A CA 1
ATOM 2976 C C . CYS A 1 376 ? -10.857 -16.092 -12.646 1.00 95.56 376 CYS A C 1
ATOM 2978 O O . CYS A 1 376 ? -11.231 -15.710 -11.537 1.00 95.56 376 CYS A O 1
ATOM 2980 N N . PRO A 1 377 ? -11.089 -17.364 -13.028 1.00 96.19 377 PRO A N 1
ATOM 2981 C CA . PRO A 1 377 ? -11.852 -18.319 -12.214 1.00 96.19 377 PRO A CA 1
ATOM 2982 C C . PRO A 1 377 ? -11.234 -18.615 -10.837 1.00 96.19 377 PRO A C 1
ATOM 2984 O O . PRO A 1 377 ? -11.940 -19.077 -9.944 1.00 96.19 377 PRO A O 1
ATOM 2987 N N . ASN A 1 378 ? -9.932 -18.358 -10.662 1.00 96.62 378 ASN A N 1
ATOM 2988 C CA . ASN A 1 378 ? -9.186 -18.584 -9.422 1.00 96.62 378 ASN A CA 1
ATOM 2989 C C . ASN A 1 378 ? -8.959 -17.299 -8.608 1.00 96.62 378 ASN A C 1
ATOM 2991 O O . ASN A 1 378 ? -8.078 -17.266 -7.751 1.00 96.62 378 ASN A O 1
ATOM 2995 N N . LEU A 1 379 ? -9.721 -16.236 -8.880 1.00 98.00 379 LEU A N 1
ATOM 2996 C CA . LEU A 1 379 ? -9.556 -14.949 -8.216 1.00 98.00 379 LEU A CA 1
ATOM 2997 C C . LEU A 1 379 ? -9.908 -15.038 -6.723 1.00 98.00 379 LEU A C 1
ATOM 2999 O O . LEU A 1 379 ? -11.048 -15.331 -6.372 1.00 98.00 379 LEU A O 1
ATOM 3003 N N . VAL A 1 380 ? -8.928 -14.743 -5.864 1.00 98.44 380 VAL A N 1
ATOM 3004 C CA . VAL A 1 380 ? -9.046 -14.734 -4.394 1.00 98.44 380 VAL A CA 1
ATOM 3005 C C . VAL A 1 380 ? -9.066 -13.305 -3.850 1.00 98.44 380 VAL A C 1
ATOM 3007 O O . VAL A 1 380 ? -9.782 -13.013 -2.893 1.00 98.44 380 VAL A O 1
ATOM 3010 N N . PHE A 1 381 ? -8.322 -12.395 -4.479 1.00 98.50 381 PHE A N 1
ATOM 3011 C CA . PHE A 1 381 ? -8.221 -10.994 -4.083 1.00 98.50 381 PHE A CA 1
ATOM 3012 C C . PHE A 1 381 ? -8.521 -10.066 -5.260 1.00 98.50 381 PHE A C 1
ATOM 3014 O O . PHE A 1 381 ? -7.872 -10.161 -6.303 1.00 98.50 381 PHE A O 1
ATOM 3021 N N . LEU A 1 382 ? -9.451 -9.130 -5.074 1.00 98.12 382 LEU A N 1
ATOM 3022 C CA . LEU A 1 382 ? -9.774 -8.090 -6.050 1.00 98.12 382 LEU A CA 1
ATOM 3023 C C . LEU A 1 382 ? -9.641 -6.711 -5.408 1.00 98.12 382 LEU A C 1
ATOM 3025 O O . LEU A 1 382 ? -10.298 -6.435 -4.408 1.00 98.12 382 LEU A O 1
ATOM 3029 N N . ALA A 1 383 ? -8.851 -5.830 -6.016 1.00 97.38 383 ALA A N 1
ATOM 3030 C CA . ALA A 1 383 ? -8.792 -4.419 -5.667 1.00 97.38 383 ALA A CA 1
ATOM 3031 C C . ALA A 1 383 ? -9.129 -3.533 -6.868 1.00 97.38 383 ALA A C 1
ATOM 3033 O O . ALA A 1 383 ? -8.534 -3.648 -7.941 1.00 97.38 383 ALA A O 1
ATOM 3034 N N . LEU A 1 384 ? -10.073 -2.627 -6.663 1.00 95.75 384 LEU A N 1
ATOM 3035 C CA . LEU A 1 384 ? -10.551 -1.658 -7.637 1.00 95.75 384 LEU A CA 1
ATOM 3036 C C . LEU A 1 384 ? -10.130 -0.270 -7.159 1.00 95.75 384 LEU A C 1
ATOM 3038 O O . LEU A 1 384 ? -10.312 0.033 -5.981 1.00 95.75 384 LEU A O 1
ATOM 3042 N N . TYR A 1 385 ? -9.582 0.552 -8.053 1.00 93.56 385 TYR A N 1
ATOM 3043 C CA . TYR A 1 385 ? -9.108 1.898 -7.731 1.00 93.56 385 TYR A CA 1
ATOM 3044 C C . TYR A 1 385 ? -9.749 2.966 -8.613 1.00 93.56 385 TYR A C 1
ATOM 3046 O O . TYR A 1 385 ? -9.785 2.812 -9.837 1.00 93.56 385 TYR A O 1
ATOM 3054 N N . ASP A 1 386 ? -10.146 4.074 -7.986 1.00 89.25 386 ASP A N 1
ATOM 3055 C CA . ASP A 1 386 ? -10.645 5.296 -8.614 1.00 89.25 386 ASP A CA 1
ATOM 3056 C C . ASP A 1 386 ? -11.837 5.039 -9.579 1.00 89.25 386 ASP A C 1
ATOM 3058 O O . ASP A 1 386 ? -12.495 3.995 -9.548 1.00 89.25 386 ASP A O 1
ATOM 3062 N N . HIS A 1 387 ? -12.159 5.984 -10.467 1.00 85.88 387 HIS A N 1
ATOM 3063 C CA . HIS A 1 387 ? -13.234 5.832 -11.459 1.00 85.88 387 HIS A CA 1
ATOM 3064 C C . HIS A 1 387 ? -12.848 4.892 -12.616 1.00 85.88 387 HIS A C 1
ATOM 3066 O O . HIS A 1 387 ? -12.689 5.314 -13.760 1.00 85.88 387 HIS A O 1
ATOM 3072 N N . PHE A 1 388 ? -12.700 3.593 -12.341 1.00 87.00 388 PHE A N 1
ATOM 3073 C CA . PHE A 1 388 ? -12.237 2.643 -13.355 1.00 87.00 388 PHE A CA 1
ATOM 3074 C C . PHE A 1 388 ? -13.273 2.282 -14.435 1.00 87.00 388 PHE A C 1
ATOM 3076 O O . PHE A 1 388 ? -12.901 1.743 -15.480 1.00 87.00 388 PHE A O 1
ATOM 3083 N N . LEU A 1 389 ? -14.557 2.585 -14.209 1.00 88.88 389 LEU A N 1
ATOM 3084 C CA . LEU A 1 389 ? -15.655 2.333 -15.147 1.00 88.88 389 LEU A CA 1
ATOM 3085 C C . LEU A 1 389 ? -16.195 3.637 -15.737 1.00 88.88 389 LEU A C 1
ATOM 3087 O O . LEU A 1 389 ? -16.534 4.549 -14.990 1.00 88.88 389 LEU A O 1
ATOM 3091 N N . ASN A 1 390 ? -16.381 3.684 -17.062 1.00 84.12 390 ASN A N 1
ATOM 3092 C CA . ASN A 1 390 ? -16.952 4.864 -17.741 1.00 84.12 390 ASN A CA 1
ATOM 3093 C C . ASN A 1 390 ? -18.411 5.092 -17.335 1.00 84.12 390 ASN A C 1
ATOM 3095 O O . ASN A 1 390 ? -18.850 6.204 -17.064 1.00 84.12 390 ASN A O 1
ATOM 3099 N N . ALA A 1 391 ? -19.188 4.014 -17.371 1.00 84.19 391 ALA A N 1
ATOM 3100 C CA . ALA A 1 391 ? -20.597 4.028 -17.047 1.00 84.19 391 ALA A CA 1
ATOM 3101 C C . ALA A 1 391 ? -21.025 2.626 -16.642 1.00 84.19 391 ALA A C 1
ATOM 3103 O O . ALA A 1 391 ? -20.625 1.623 -17.242 1.00 84.19 391 ALA A O 1
ATOM 3104 N N . TRP A 1 392 ? -21.903 2.564 -15.649 1.00 85.88 392 TRP A N 1
ATOM 3105 C CA . TRP A 1 392 ? -22.642 1.344 -15.401 1.00 85.88 392 TRP A CA 1
ATOM 3106 C C . TRP A 1 392 ? -23.721 1.189 -16.474 1.00 85.88 392 TRP A C 1
ATOM 3108 O O . TRP A 1 392 ? -24.401 2.174 -16.785 1.00 85.88 392 TRP A O 1
ATOM 3118 N N . PRO A 1 393 ? -23.924 -0.012 -17.028 1.00 85.06 393 PRO A N 1
ATOM 3119 C CA . PRO A 1 393 ? -24.909 -0.208 -18.068 1.00 85.06 393 PRO A CA 1
ATOM 3120 C C . PRO A 1 393 ? -26.309 0.220 -17.615 1.00 85.06 393 PRO A C 1
ATOM 3122 O O . PRO A 1 393 ? -26.701 0.048 -16.457 1.00 85.06 393 PRO A O 1
ATOM 3125 N N . THR A 1 394 ? -27.080 0.769 -18.552 1.00 81.06 394 THR A N 1
ATOM 3126 C CA . THR A 1 394 ? -28.502 1.060 -18.348 1.00 81.06 394 THR A CA 1
ATOM 3127 C C . THR A 1 394 ? -29.314 -0.240 -18.234 1.00 81.06 394 THR A C 1
ATOM 3129 O O . THR A 1 394 ? -28.779 -1.341 -18.376 1.00 81.06 394 THR A O 1
ATOM 3132 N N . SER A 1 395 ? -30.612 -0.116 -17.935 1.00 74.31 395 SER A N 1
ATOM 3133 C CA . SER A 1 395 ? -31.560 -1.182 -17.551 1.00 74.31 395 SER A CA 1
ATOM 3134 C C . SER A 1 395 ? -31.492 -2.508 -18.326 1.00 74.31 395 SER A C 1
ATOM 3136 O O . SER A 1 395 ? -31.889 -3.531 -17.777 1.00 74.31 395 SER A O 1
ATOM 3138 N N . SER A 1 396 ? -30.958 -2.531 -19.548 1.00 69.00 396 SER A N 1
ATOM 3139 C CA . SER A 1 396 ? -30.690 -3.739 -20.343 1.00 69.00 396 SER A CA 1
ATOM 3140 C C . SER A 1 396 ? -29.803 -4.782 -19.648 1.00 69.00 396 SER A C 1
ATOM 3142 O O . SER A 1 396 ? -29.837 -5.946 -20.030 1.00 69.00 396 SER A O 1
ATOM 3144 N N . PHE A 1 397 ? -29.016 -4.379 -18.648 1.00 65.81 397 PHE A N 1
ATOM 3145 C CA . PHE A 1 397 ? -28.122 -5.262 -17.890 1.00 65.81 397 PHE A CA 1
ATOM 3146 C C . PHE A 1 397 ? -28.512 -5.390 -16.410 1.00 65.81 397 PHE A C 1
ATOM 3148 O O . PHE A 1 397 ? -27.729 -5.878 -15.592 1.00 65.81 397 PHE A O 1
ATOM 3155 N N . ALA A 1 398 ? -29.721 -4.948 -16.046 1.00 71.62 398 ALA A N 1
ATOM 3156 C CA . ALA A 1 398 ? -30.257 -5.189 -14.715 1.00 71.62 398 ALA A CA 1
ATOM 3157 C C . ALA A 1 398 ? -30.348 -6.706 -14.479 1.00 71.62 398 ALA A C 1
ATOM 3159 O O . ALA A 1 398 ? -31.077 -7.404 -15.180 1.00 71.62 398 ALA A O 1
ATOM 3160 N N . GLY A 1 399 ? -29.584 -7.206 -13.507 1.00 80.81 399 GLY A N 1
ATOM 3161 C CA . GLY A 1 399 ? -29.558 -8.624 -13.149 1.00 80.81 399 GLY A CA 1
ATOM 3162 C C . GLY A 1 399 ? -28.386 -9.429 -13.711 1.00 80.81 399 GLY A C 1
ATOM 3163 O O . GLY A 1 399 ? -28.393 -10.644 -13.547 1.00 80.81 399 GLY A O 1
ATOM 3164 N N . ILE A 1 400 ? -27.374 -8.807 -14.335 1.00 89.81 400 ILE A N 1
ATOM 3165 C CA . ILE A 1 400 ? -26.107 -9.525 -14.535 1.00 89.81 400 ILE A CA 1
ATOM 3166 C C . ILE A 1 400 ? -25.467 -9.802 -13.179 1.00 89.81 400 ILE A C 1
ATOM 3168 O O . ILE A 1 400 ? -25.208 -8.887 -12.396 1.00 89.81 400 ILE A O 1
ATOM 3172 N N . THR A 1 401 ? -25.183 -11.078 -12.945 1.00 94.12 401 THR A N 1
ATOM 3173 C CA . THR A 1 401 ? -24.399 -11.552 -11.814 1.00 94.12 401 THR A CA 1
ATOM 3174 C C . THR A 1 401 ? -23.022 -11.976 -12.311 1.00 94.12 401 THR A C 1
ATOM 3176 O O . THR A 1 401 ? -22.903 -12.807 -13.206 1.00 94.12 401 THR A O 1
ATOM 3179 N N . LEU A 1 402 ? -21.985 -11.364 -11.748 1.00 96.25 402 LEU A N 1
ATOM 3180 C CA . LEU A 1 402 ? -20.583 -11.677 -11.979 1.00 96.25 402 LEU A CA 1
ATOM 3181 C C . LEU A 1 402 ? -20.168 -12.740 -10.959 1.00 96.25 402 LEU A C 1
ATOM 3183 O O . LEU A 1 402 ? -20.065 -12.452 -9.764 1.00 96.25 402 LEU A O 1
ATOM 3187 N N . GLU A 1 403 ? -19.976 -13.969 -11.426 1.00 97.69 403 GLU A N 1
ATOM 3188 C CA . GLU A 1 403 ? -19.608 -15.104 -10.578 1.00 97.69 403 GLU A CA 1
ATOM 3189 C C . GLU A 1 403 ? -18.109 -15.080 -10.259 1.00 97.69 403 GLU A C 1
ATOM 3191 O O . GLU A 1 403 ? -17.271 -15.293 -11.132 1.00 97.69 403 GLU A O 1
ATOM 3196 N N . VAL A 1 404 ? -17.770 -14.855 -8.989 1.00 97.75 404 VAL A N 1
ATOM 3197 C CA . VAL A 1 404 ? -16.393 -14.870 -8.469 1.00 97.75 404 VAL A CA 1
ATOM 3198 C C . VAL A 1 404 ? -16.337 -15.746 -7.207 1.00 97.75 404 VAL A C 1
ATOM 3200 O O . VAL A 1 404 ? -16.141 -15.263 -6.090 1.00 97.75 404 VAL A O 1
ATOM 3203 N N . PRO A 1 405 ? -16.552 -17.069 -7.350 1.00 98.00 405 PRO A N 1
ATOM 3204 C CA . PRO A 1 405 ? -16.893 -17.958 -6.236 1.00 98.00 405 PRO A CA 1
ATOM 3205 C C . PRO A 1 405 ? -15.781 -18.146 -5.194 1.00 98.00 405 PRO A C 1
ATOM 3207 O O . PRO A 1 405 ? -16.062 -18.580 -4.076 1.00 98.00 405 PRO A O 1
ATOM 3210 N N . LEU A 1 406 ? -14.530 -17.856 -5.559 1.00 98.44 406 LEU A N 1
ATOM 3211 C CA . LEU A 1 406 ? -13.352 -17.999 -4.702 1.00 98.44 406 LEU A CA 1
ATOM 3212 C C . LEU A 1 406 ? -12.867 -16.671 -4.109 1.00 98.44 406 LEU A C 1
ATOM 3214 O O . LEU A 1 406 ? -11.872 -16.679 -3.394 1.00 98.44 406 LEU A O 1
ATOM 3218 N N . LEU A 1 407 ? -13.557 -15.559 -4.379 1.00 98.69 407 LEU A N 1
ATOM 3219 C CA . LEU A 1 407 ? -13.150 -14.247 -3.891 1.00 98.69 407 LEU A CA 1
ATOM 3220 C C . LEU A 1 407 ? -13.293 -14.180 -2.364 1.00 98.69 407 LEU A C 1
ATOM 3222 O O . LEU A 1 407 ? -14.405 -14.291 -1.849 1.00 98.69 407 LEU A O 1
ATOM 3226 N N . GLU A 1 408 ? -12.175 -13.972 -1.669 1.00 98.56 408 GLU A N 1
ATOM 3227 C CA . GLU A 1 408 ? -12.078 -13.883 -0.204 1.00 98.56 408 GLU A CA 1
ATOM 3228 C C . GLU A 1 408 ? -11.918 -12.427 0.268 1.00 98.56 408 GLU A C 1
ATOM 3230 O O . GLU A 1 408 ? -12.483 -12.046 1.293 1.00 98.56 408 GLU A O 1
ATOM 3235 N N . SER A 1 409 ? -11.231 -11.583 -0.510 1.00 98.62 409 SER A N 1
ATOM 3236 C CA . SER A 1 409 ? -11.008 -10.163 -0.198 1.00 98.62 409 SER A CA 1
ATOM 3237 C C . SER A 1 409 ? -11.422 -9.259 -1.364 1.00 98.62 409 SER A C 1
ATOM 3239 O O . SER A 1 409 ? -10.954 -9.442 -2.491 1.00 98.62 409 SER A O 1
ATOM 3241 N N . LEU A 1 410 ? -12.227 -8.231 -1.081 1.00 98.25 410 LEU A N 1
ATOM 3242 C CA . LEU A 1 410 ? -12.618 -7.190 -2.037 1.00 98.25 410 LEU A CA 1
ATOM 3243 C C . LEU A 1 410 ? -12.267 -5.800 -1.506 1.00 98.25 410 LEU A C 1
ATOM 3245 O O . LEU A 1 410 ? -12.712 -5.405 -0.432 1.00 98.25 410 LEU A O 1
ATOM 3249 N N . PHE A 1 411 ? -11.473 -5.057 -2.268 1.00 97.44 411 PHE A N 1
ATOM 3250 C CA . PHE A 1 411 ? -11.035 -3.706 -1.943 1.00 97.44 411 PHE A CA 1
ATOM 3251 C C . PHE A 1 411 ? -11.593 -2.749 -2.999 1.00 97.44 411 PHE A C 1
ATOM 3253 O O . PHE A 1 411 ? -11.366 -2.930 -4.192 1.00 97.44 411 PHE A O 1
ATOM 3260 N N . ILE A 1 412 ? -12.328 -1.732 -2.565 1.00 95.75 412 ILE A N 1
ATOM 3261 C CA . ILE A 1 412 ? -12.881 -0.662 -3.395 1.00 95.75 412 ILE A CA 1
ATOM 3262 C C . ILE A 1 412 ? -12.282 0.637 -2.865 1.00 95.75 412 ILE A C 1
ATOM 3264 O O . ILE A 1 412 ? -12.572 1.053 -1.744 1.00 95.75 412 ILE A O 1
ATOM 3268 N N . LEU A 1 413 ? -11.365 1.207 -3.638 1.00 94.50 413 LEU A N 1
ATOM 3269 C CA . LEU A 1 413 ? -10.468 2.270 -3.208 1.00 94.50 413 LEU A CA 1
ATOM 3270 C C . LEU A 1 413 ? -10.626 3.491 -4.126 1.00 94.50 413 LEU A C 1
ATOM 3272 O O . LEU A 1 413 ? -10.610 3.342 -5.340 1.00 94.50 413 LEU A O 1
ATOM 3276 N N . GLY A 1 414 ? -10.747 4.695 -3.575 1.00 88.06 414 GLY A N 1
ATOM 3277 C CA . GLY A 1 414 ? -11.022 5.928 -4.329 1.00 88.06 414 GLY A CA 1
ATOM 3278 C C . GLY A 1 414 ? -12.518 6.251 -4.452 1.00 88.06 414 GLY A C 1
ATOM 3279 O O . GLY A 1 414 ? -13.368 5.436 -4.096 1.00 88.06 414 GLY A O 1
ATOM 3280 N N . ASP A 1 415 ? -12.844 7.466 -4.910 1.00 72.44 415 ASP A N 1
ATOM 3281 C CA . ASP A 1 415 ? -14.235 7.925 -5.057 1.00 72.44 415 ASP A CA 1
ATOM 3282 C C . ASP A 1 415 ? -14.952 7.053 -6.100 1.00 72.44 415 ASP A C 1
ATOM 3284 O O . ASP A 1 415 ? -14.654 7.099 -7.293 1.00 72.44 415 ASP A O 1
ATOM 3288 N N . MET A 1 416 ? -15.864 6.188 -5.659 1.00 67.75 416 MET A N 1
ATOM 3289 C CA . MET A 1 416 ? -16.592 5.285 -6.540 1.00 67.75 416 MET A CA 1
ATOM 3290 C C . MET A 1 416 ? -18.088 5.352 -6.267 1.00 67.75 416 MET A C 1
ATOM 3292 O O . MET A 1 416 ? -18.631 4.445 -5.645 1.00 67.75 416 MET A O 1
ATOM 3296 N N . TYR A 1 417 ? -18.796 6.282 -6.920 1.00 81.00 417 TYR A N 1
ATOM 3297 C CA . TYR A 1 417 ? -20.275 6.309 -7.012 1.00 81.00 417 TYR A CA 1
ATOM 3298 C C . TYR A 1 417 ? -20.925 5.009 -7.558 1.00 81.00 417 TYR A C 1
ATOM 3300 O O . TYR A 1 417 ? -22.141 4.928 -7.756 1.00 81.00 417 TYR A O 1
ATOM 3308 N N . LEU A 1 418 ? -20.126 3.984 -7.867 1.00 87.31 418 LEU A N 1
ATOM 3309 C CA . LEU A 1 418 ? -20.526 2.686 -8.402 1.00 87.31 418 LEU A CA 1
ATOM 3310 C C . LEU A 1 418 ? -20.414 1.543 -7.385 1.00 87.31 418 LEU A C 1
ATOM 3312 O O . LEU A 1 418 ? -20.818 0.426 -7.715 1.00 87.31 418 LEU A O 1
ATOM 3316 N N . THR A 1 419 ? -19.930 1.798 -6.166 1.00 92.38 419 THR A N 1
ATOM 3317 C CA . THR A 1 419 ? -19.709 0.778 -5.127 1.00 92.38 419 THR A CA 1
ATOM 3318 C C . THR A 1 419 ? -20.932 -0.114 -4.928 1.00 92.38 419 THR A C 1
ATOM 3320 O O . THR A 1 419 ? -20.848 -1.337 -5.064 1.00 92.38 419 THR A O 1
ATOM 3323 N N . SER A 1 420 ? -22.109 0.481 -4.719 1.00 92.56 420 SER A N 1
ATOM 3324 C CA . SER A 1 420 ? -23.343 -0.282 -4.507 1.00 92.56 420 SER A CA 1
ATOM 3325 C C . SER A 1 420 ? -23.701 -1.172 -5.692 1.00 92.56 420 SER A C 1
ATOM 3327 O O . SER A 1 420 ? -24.222 -2.267 -5.490 1.00 92.56 420 SER A O 1
ATOM 3329 N N . ARG A 1 421 ? -23.418 -0.740 -6.926 1.00 92.19 421 ARG A N 1
ATOM 3330 C CA . ARG A 1 421 ? -23.717 -1.502 -8.146 1.00 92.19 421 ARG A CA 1
ATOM 3331 C C . ARG A 1 421 ? -22.742 -2.654 -8.349 1.00 92.19 421 ARG A C 1
ATOM 3333 O O . ARG A 1 421 ? -23.184 -3.745 -8.705 1.00 92.19 421 ARG A O 1
ATOM 3340 N N . ILE A 1 422 ? -21.459 -2.433 -8.060 1.00 93.94 422 ILE A N 1
ATOM 3341 C CA . ILE A 1 422 ? -20.423 -3.474 -8.052 1.00 93.94 422 ILE A CA 1
ATOM 3342 C C . ILE A 1 422 ? -20.815 -4.558 -7.052 1.00 93.94 422 ILE A C 1
ATOM 3344 O O . ILE A 1 422 ? -21.003 -5.713 -7.435 1.00 93.94 422 ILE A O 1
ATOM 3348 N N . LEU A 1 423 ? -21.052 -4.171 -5.796 1.00 95.06 423 LEU A N 1
ATOM 3349 C CA . LEU A 1 423 ? -21.480 -5.096 -4.749 1.00 95.06 423 LEU A CA 1
ATOM 3350 C C . LEU A 1 423 ? -22.784 -5.799 -5.130 1.00 95.06 423 LEU A C 1
ATOM 3352 O O . LEU A 1 423 ? -22.894 -7.002 -4.932 1.00 95.06 423 LEU A O 1
ATOM 3356 N N . SER A 1 424 ? -23.730 -5.082 -5.750 1.00 92.69 424 SER A N 1
ATOM 3357 C CA . SER A 1 424 ? -25.015 -5.638 -6.192 1.00 92.69 424 SER A CA 1
ATOM 3358 C C . SER A 1 424 ? -24.933 -6.564 -7.408 1.00 92.69 424 SER A C 1
ATOM 3360 O O . SER A 1 424 ? -25.914 -7.247 -7.717 1.00 92.69 424 SER A O 1
ATOM 3362 N N . SER A 1 425 ? -23.785 -6.640 -8.075 1.00 93.56 425 SER A N 1
ATOM 3363 C CA . SER A 1 425 ? -23.596 -7.481 -9.262 1.00 93.56 425 SER A CA 1
ATOM 3364 C C . SER A 1 425 ? -22.643 -8.641 -9.008 1.00 93.56 425 SER A C 1
ATOM 3366 O O . SER A 1 425 ? -22.698 -9.621 -9.732 1.00 93.56 425 SER A O 1
ATOM 3368 N N . LEU A 1 426 ? -21.820 -8.599 -7.959 1.00 95.69 426 LEU A N 1
ATOM 3369 C CA . LEU A 1 426 ? -20.914 -9.696 -7.612 1.00 95.69 426 LEU A CA 1
ATOM 3370 C C . LEU A 1 426 ? -21.631 -10.818 -6.843 1.00 95.69 426 LEU A C 1
ATOM 3372 O O . LEU A 1 426 ? -22.359 -10.555 -5.880 1.00 95.69 426 LEU A O 1
ATOM 3376 N N . SER A 1 427 ? -21.386 -12.063 -7.252 1.00 96.94 427 SER A N 1
ATOM 3377 C CA . SER A 1 427 ? -21.668 -13.288 -6.496 1.00 96.94 427 SER A CA 1
ATOM 3378 C C . SER A 1 427 ? -20.345 -13.812 -5.937 1.00 96.94 427 SER A C 1
ATOM 3380 O O . SER A 1 427 ? -19.529 -14.391 -6.653 1.00 96.94 427 SER A O 1
ATOM 3382 N N . ALA A 1 428 ? -20.113 -13.532 -4.652 1.00 98.00 428 ALA A N 1
ATOM 3383 C CA . ALA A 1 428 ? -18.880 -13.846 -3.931 1.00 98.00 428 ALA A CA 1
ATOM 3384 C C . ALA A 1 428 ? -19.213 -14.537 -2.591 1.00 98.00 428 ALA A C 1
ATOM 3386 O O . ALA A 1 428 ? -19.119 -13.921 -1.528 1.00 98.00 428 ALA A O 1
ATOM 3387 N N . PRO A 1 429 ? -19.661 -15.807 -2.606 1.00 97.75 429 PRO A N 1
ATOM 3388 C CA . PRO A 1 429 ? -20.117 -16.510 -1.403 1.00 97.75 429 PRO A CA 1
ATOM 3389 C C . PRO A 1 429 ? -19.017 -16.714 -0.350 1.00 97.75 429 PRO A C 1
ATOM 3391 O O . PRO A 1 429 ? -19.335 -16.940 0.816 1.00 97.75 429 PRO A O 1
ATOM 3394 N N . ARG A 1 430 ? -17.742 -16.640 -0.757 1.00 98.50 430 ARG A N 1
ATOM 3395 C CA . ARG A 1 430 ? -16.562 -16.774 0.108 1.00 98.50 430 ARG A CA 1
ATOM 3396 C C . ARG A 1 430 ? -15.961 -15.444 0.549 1.00 98.50 430 ARG A C 1
ATOM 3398 O O . ARG A 1 430 ? -14.903 -15.460 1.160 1.00 98.50 430 ARG A O 1
ATOM 3405 N N . LEU A 1 431 ? -16.626 -14.321 0.274 1.00 98.62 431 LEU A N 1
ATOM 3406 C CA . LEU A 1 431 ? -16.104 -13.015 0.651 1.00 98.62 431 LEU A CA 1
ATOM 3407 C C . LEU A 1 431 ? -16.047 -12.895 2.177 1.00 98.62 431 LEU A C 1
ATOM 3409 O O . LEU A 1 431 ? -17.082 -12.936 2.838 1.00 98.62 431 LEU A O 1
ATOM 3413 N N . GLU A 1 432 ? -14.838 -12.739 2.704 1.00 98.62 432 GLU A N 1
ATOM 3414 C CA . GLU A 1 432 ? -14.514 -12.670 4.130 1.00 98.62 432 GLU A CA 1
ATOM 3415 C C . GLU A 1 432 ? -14.133 -11.250 4.567 1.00 98.62 432 GLU A C 1
ATOM 3417 O O . GLU A 1 432 ? -14.457 -10.831 5.684 1.00 98.62 432 GLU A O 1
ATOM 3422 N N . GLU A 1 433 ? -13.487 -10.497 3.672 1.00 98.62 433 GLU A N 1
ATOM 3423 C CA . GLU A 1 433 ? -12.977 -9.148 3.910 1.00 98.62 433 GLU A CA 1
ATOM 3424 C C . GLU A 1 433 ? -13.459 -8.166 2.833 1.00 98.62 433 GLU A C 1
ATOM 3426 O O . GLU A 1 433 ? -13.265 -8.387 1.635 1.00 98.62 433 GLU A O 1
ATOM 3431 N N . LEU A 1 434 ? -14.044 -7.047 3.267 1.00 98.19 434 LEU A N 1
ATOM 3432 C CA . LEU A 1 434 ? -14.474 -5.949 2.401 1.00 98.19 434 LEU A CA 1
ATOM 3433 C C . LEU A 1 434 ? -13.860 -4.629 2.870 1.00 98.19 434 LEU A C 1
ATOM 3435 O O . LEU A 1 434 ? -14.005 -4.256 4.031 1.00 98.19 434 LEU A O 1
ATOM 3439 N N . VAL A 1 435 ? -13.214 -3.904 1.961 1.00 97.38 435 VAL A N 1
ATOM 3440 C CA . VAL A 1 435 ? -12.631 -2.578 2.204 1.00 97.38 435 VAL A CA 1
ATOM 3441 C C . VAL A 1 435 ? -13.282 -1.571 1.260 1.00 97.38 435 VAL A C 1
ATOM 3443 O O . VAL A 1 435 ? -13.264 -1.789 0.052 1.00 97.38 435 VAL A O 1
ATOM 3446 N N . ILE A 1 436 ? -13.851 -0.485 1.794 1.00 95.88 436 ILE A N 1
ATOM 3447 C CA . ILE A 1 436 ? -14.455 0.613 1.018 1.00 95.88 436 ILE A CA 1
ATOM 3448 C C . ILE A 1 436 ? -13.904 1.943 1.538 1.00 95.88 436 ILE A C 1
ATOM 3450 O O . ILE A 1 436 ? -14.208 2.350 2.663 1.00 95.88 436 ILE A O 1
ATOM 3454 N N . VAL A 1 437 ? -13.041 2.585 0.752 1.00 94.06 437 VAL A N 1
ATOM 3455 C CA . VAL A 1 437 ? -12.235 3.722 1.209 1.00 94.06 437 VAL A CA 1
ATOM 3456 C C . VAL A 1 437 ? -11.941 4.698 0.052 1.00 94.06 437 VAL A C 1
ATOM 3458 O O . VAL A 1 437 ? -11.142 4.351 -0.817 1.00 94.06 437 VAL A O 1
ATOM 3461 N N . PRO A 1 438 ? -12.466 5.938 0.057 1.00 92.94 438 PRO A N 1
ATOM 3462 C CA . PRO A 1 438 ? -13.490 6.461 0.963 1.00 92.94 438 PRO A CA 1
ATOM 3463 C C . PRO A 1 438 ? -14.866 5.818 0.737 1.00 92.94 438 PRO A C 1
ATOM 3465 O O . PRO A 1 438 ? -15.086 5.130 -0.256 1.00 92.94 438 PRO A O 1
ATOM 3468 N N . VAL A 1 439 ? -15.797 6.049 1.667 1.00 93.06 439 VAL A N 1
ATOM 3469 C CA . VAL A 1 439 ? -17.209 5.662 1.534 1.00 93.06 439 VAL A CA 1
ATOM 3470 C C . VAL A 1 439 ? -18.137 6.861 1.746 1.00 93.06 439 VAL A C 1
ATOM 3472 O O . VAL A 1 439 ? -17.989 7.616 2.710 1.00 93.06 439 VAL A O 1
ATOM 3475 N N . VAL A 1 440 ? -19.134 7.006 0.869 1.00 92.56 440 VAL A N 1
ATOM 3476 C CA . VAL A 1 440 ? -20.246 7.969 0.979 1.00 92.56 440 VAL A CA 1
ATOM 3477 C C . VAL A 1 440 ? -21.600 7.241 1.074 1.00 92.56 440 VAL A C 1
ATOM 3479 O O . VAL A 1 440 ? -21.692 6.064 0.729 1.00 92.56 440 VAL A O 1
ATOM 3482 N N . PRO A 1 441 ? -22.705 7.876 1.521 1.00 93.19 441 PRO A N 1
ATOM 3483 C CA . PRO A 1 441 ? -23.993 7.180 1.670 1.00 93.19 441 PRO A CA 1
ATOM 3484 C C . PRO A 1 441 ? -24.512 6.499 0.395 1.00 93.19 441 PRO A C 1
ATOM 3486 O O . PRO A 1 441 ? -25.053 5.390 0.443 1.00 93.19 441 PRO A O 1
ATOM 3489 N N . GLU A 1 442 ? -24.333 7.143 -0.760 1.00 91.50 442 GLU A N 1
ATOM 3490 C CA . GLU A 1 442 ? -24.808 6.634 -2.054 1.00 91.50 442 GLU A CA 1
ATOM 3491 C C . GLU A 1 442 ? -24.115 5.315 -2.468 1.00 91.50 442 GLU A C 1
ATOM 3493 O O . GLU A 1 442 ? -24.706 4.498 -3.187 1.00 91.50 442 GLU A O 1
ATOM 3498 N N . ASP A 1 443 ? -22.932 5.026 -1.913 1.00 92.62 443 ASP A N 1
ATOM 3499 C CA . ASP A 1 443 ? -22.193 3.776 -2.128 1.00 92.62 443 ASP A CA 1
ATOM 3500 C C . ASP A 1 443 ? -22.879 2.551 -1.536 1.00 92.62 443 ASP A C 1
ATOM 3502 O O . ASP A 1 443 ? -22.617 1.430 -1.970 1.00 92.62 443 ASP A O 1
ATOM 3506 N N . LEU A 1 444 ? -23.767 2.740 -0.559 1.00 94.50 444 LEU A N 1
ATOM 3507 C CA . LEU A 1 444 ? -24.446 1.652 0.147 1.00 94.50 444 LEU A CA 1
ATOM 3508 C C . LEU A 1 444 ? -25.964 1.692 -0.026 1.00 94.50 444 LEU A C 1
ATOM 3510 O O . LEU A 1 444 ? -26.626 0.666 0.111 1.00 94.50 444 LEU A O 1
ATOM 3514 N N . LYS A 1 445 ? -26.534 2.844 -0.381 1.00 92.94 445 LYS A N 1
ATOM 3515 C CA . LYS A 1 445 ? -27.986 3.052 -0.473 1.00 92.94 445 LYS A CA 1
ATOM 3516 C C . LYS A 1 445 ? -28.681 2.121 -1.464 1.00 92.94 445 LYS A C 1
ATOM 3518 O O . LYS A 1 445 ? -29.713 1.534 -1.140 1.00 92.94 445 LYS A O 1
ATOM 3523 N N . THR A 1 446 ? -28.114 1.940 -2.659 1.00 89.81 446 THR A N 1
ATOM 3524 C CA . THR A 1 446 ? -28.695 1.011 -3.648 1.00 89.81 446 THR A CA 1
ATOM 3525 C C . THR A 1 446 ? -28.615 -0.433 -3.156 1.00 89.81 446 THR A C 1
ATOM 3527 O O . THR A 1 446 ? -29.588 -1.169 -3.290 1.00 89.81 446 THR A O 1
ATOM 3530 N N . LEU A 1 447 ? -27.503 -0.819 -2.521 1.00 92.25 447 LEU A N 1
ATOM 3531 C CA . LEU A 1 447 ? -27.336 -2.159 -1.960 1.00 92.25 447 LEU A CA 1
ATOM 3532 C C . LEU A 1 447 ? -28.355 -2.412 -0.840 1.00 92.25 447 LEU A C 1
ATOM 3534 O O . LEU A 1 447 ? -29.067 -3.414 -0.881 1.00 92.25 447 LEU A O 1
ATOM 3538 N N . TYR A 1 448 ? -28.504 -1.472 0.093 1.00 93.31 448 TYR A N 1
ATOM 3539 C CA . TYR A 1 448 ? -29.472 -1.538 1.190 1.00 93.31 448 TYR A CA 1
ATOM 3540 C C . TYR A 1 448 ? -30.895 -1.819 0.696 1.00 93.31 448 TYR A C 1
ATOM 3542 O O . TYR A 1 448 ? -31.568 -2.712 1.210 1.00 93.31 448 TYR A O 1
ATOM 3550 N N . ASN A 1 449 ? -31.329 -1.130 -0.362 1.00 90.38 449 ASN A N 1
ATOM 3551 C CA . ASN A 1 449 ? -32.660 -1.330 -0.937 1.00 90.38 449 ASN A CA 1
ATOM 3552 C C . ASN A 1 449 ? -32.867 -2.750 -1.498 1.00 90.38 449 ASN A C 1
ATOM 3554 O O . ASN A 1 449 ? -33.997 -3.230 -1.520 1.00 90.38 449 ASN A O 1
ATOM 3558 N N . THR A 1 450 ? -31.798 -3.435 -1.920 1.00 84.25 450 THR A N 1
ATOM 3559 C CA . THR A 1 450 ? -31.864 -4.806 -2.463 1.00 84.25 450 THR A CA 1
ATOM 3560 C C . THR A 1 450 ? -31.780 -5.898 -1.392 1.00 84.25 450 THR A C 1
ATOM 3562 O O . THR A 1 450 ? -32.473 -6.908 -1.494 1.00 84.25 450 THR A O 1
ATOM 3565 N N . VAL A 1 451 ? -30.992 -5.691 -0.329 1.00 81.75 451 VAL A N 1
ATOM 3566 C CA . VAL A 1 451 ? -30.716 -6.706 0.713 1.00 81.75 451 VAL A CA 1
ATOM 3567 C C . VAL A 1 451 ? -31.966 -7.095 1.515 1.00 81.75 451 VAL A C 1
ATOM 3569 O O . VAL A 1 451 ? -32.039 -8.190 2.066 1.00 81.75 451 VAL A O 1
ATOM 3572 N N . THR A 1 452 ? -32.995 -6.247 1.542 1.00 65.50 452 THR A N 1
ATOM 3573 C CA . THR A 1 452 ? -34.203 -6.457 2.361 1.00 65.50 452 THR A CA 1
ATOM 3574 C C . THR A 1 452 ? -35.056 -7.682 1.989 1.00 65.50 452 THR A C 1
ATOM 3576 O O . THR A 1 452 ? -36.009 -7.977 2.710 1.00 65.50 452 THR A O 1
ATOM 3579 N N . THR A 1 453 ? -34.733 -8.417 0.917 1.00 74.38 453 THR A N 1
ATOM 3580 C CA . THR A 1 453 ? -35.581 -9.513 0.406 1.00 74.38 453 THR A CA 1
ATOM 3581 C C . THR A 1 453 ? -34.954 -10.913 0.443 1.00 74.38 453 THR A C 1
ATOM 3583 O O . THR A 1 453 ? -35.675 -11.858 0.754 1.00 74.38 453 THR A O 1
ATOM 3586 N N . ASP A 1 454 ? -33.636 -11.058 0.247 1.00 78.31 454 ASP A N 1
ATOM 3587 C CA . ASP A 1 454 ? -33.013 -12.364 -0.060 1.00 78.31 454 ASP A CA 1
ATOM 3588 C C . ASP A 1 454 ? -31.960 -12.852 0.963 1.00 78.31 454 ASP A C 1
ATOM 3590 O O . ASP A 1 454 ? -31.277 -13.853 0.746 1.00 78.31 454 ASP A O 1
ATOM 3594 N N . GLY A 1 455 ? -31.844 -12.184 2.115 1.00 86.38 455 GLY A N 1
ATOM 3595 C CA . GLY A 1 455 ? -30.851 -12.513 3.144 1.00 86.38 455 GLY A CA 1
ATOM 3596 C C . GLY A 1 455 ? -29.482 -11.852 2.914 1.00 86.38 455 GLY A C 1
ATOM 3597 O O . GLY A 1 455 ? -29.340 -10.990 2.043 1.00 86.38 455 GLY A O 1
ATOM 3598 N N . PRO A 1 456 ? -28.465 -12.187 3.735 1.00 90.25 456 PRO A N 1
ATOM 3599 C CA . PRO A 1 456 ? -27.159 -11.542 3.654 1.00 90.25 456 PRO A CA 1
ATOM 3600 C C . PRO A 1 456 ? -26.441 -11.945 2.365 1.00 90.25 456 PRO A C 1
ATOM 3602 O O . PRO A 1 456 ? -26.190 -13.123 2.115 1.00 90.25 456 PRO A O 1
ATOM 3605 N N . ARG A 1 457 ? -26.058 -10.944 1.570 1.00 89.81 457 ARG A N 1
ATOM 3606 C CA . ARG A 1 457 ? -25.426 -11.152 0.263 1.00 89.81 457 ARG A CA 1
ATOM 3607 C C . ARG A 1 457 ? -24.057 -11.835 0.336 1.00 89.81 457 ARG A C 1
ATOM 3609 O O . ARG A 1 457 ? -23.725 -12.642 -0.524 1.00 89.81 457 ARG A O 1
ATOM 3616 N N . PHE A 1 458 ? -23.276 -11.506 1.360 1.00 96.62 458 PHE A N 1
ATOM 3617 C CA . PHE A 1 458 ? -21.935 -12.047 1.587 1.00 96.62 458 PHE A CA 1
ATOM 3618 C C . PHE A 1 458 ? -21.923 -12.810 2.916 1.00 96.62 458 PHE A C 1
ATOM 3620 O O . PHE A 1 458 ? -21.519 -12.258 3.937 1.00 96.62 458 PHE A O 1
ATOM 3627 N N . PRO A 1 459 ? -22.431 -14.053 2.956 1.00 96.12 459 PRO A N 1
ATOM 3628 C CA . PRO A 1 459 ? -22.735 -14.749 4.208 1.00 96.12 459 PRO A CA 1
ATOM 3629 C C . PRO A 1 459 ? -21.511 -15.017 5.097 1.00 96.12 459 PRO A C 1
ATOM 3631 O O . PRO A 1 459 ? -21.683 -15.193 6.301 1.00 96.12 459 PRO A O 1
ATOM 3634 N N . LEU A 1 460 ? -20.300 -15.036 4.527 1.00 97.88 460 LEU A N 1
ATOM 3635 C CA . LEU A 1 460 ? -19.038 -15.240 5.249 1.00 97.88 460 LEU A CA 1
ATOM 3636 C C . LEU A 1 460 ? -18.294 -13.936 5.579 1.00 97.88 460 LEU A C 1
ATOM 3638 O O . LEU A 1 460 ? -17.231 -13.991 6.193 1.00 97.88 460 LEU A O 1
ATOM 3642 N N . LEU A 1 461 ? -18.853 -12.774 5.223 1.00 98.38 461 LEU A N 1
ATOM 3643 C CA . LEU A 1 461 ? -18.202 -11.486 5.440 1.00 98.38 461 LEU A CA 1
ATOM 3644 C C . LEU A 1 461 ? -18.112 -11.186 6.933 1.00 98.38 461 LEU A C 1
ATOM 3646 O O . LEU A 1 461 ? -19.121 -10.891 7.568 1.00 98.38 461 LEU A O 1
ATOM 3650 N N . TRP A 1 462 ? -16.904 -11.221 7.484 1.00 98.12 462 TRP A N 1
ATOM 3651 C CA . TRP A 1 462 ? -16.679 -11.015 8.913 1.00 98.12 462 TRP A CA 1
ATOM 3652 C C . TRP A 1 462 ? -15.837 -9.766 9.204 1.00 98.12 462 TRP A C 1
ATOM 3654 O O . TRP A 1 462 ? -15.970 -9.204 10.292 1.00 98.12 462 TRP A O 1
ATOM 3664 N N . SER A 1 463 ? -15.037 -9.291 8.240 1.00 98.50 463 SER A N 1
ATOM 3665 C CA . SER A 1 463 ? -14.205 -8.086 8.355 1.00 98.50 463 SER A CA 1
ATOM 3666 C C . SER A 1 463 ? -14.650 -6.992 7.380 1.00 98.50 463 SER A C 1
ATOM 3668 O O . SER A 1 463 ? -14.684 -7.211 6.169 1.00 98.50 463 SER A O 1
ATOM 3670 N N . LEU A 1 464 ? -14.945 -5.799 7.900 1.00 98.25 464 LEU A N 1
ATOM 3671 C CA . LEU A 1 464 ? -15.322 -4.618 7.120 1.00 98.25 464 LEU A CA 1
ATOM 3672 C C . LEU A 1 464 ? -14.407 -3.437 7.458 1.00 98.25 464 LEU A C 1
ATOM 3674 O O . LEU A 1 464 ? -14.292 -3.068 8.625 1.00 98.25 464 LEU A O 1
ATOM 3678 N N . THR A 1 465 ? -13.814 -2.812 6.445 1.00 97.56 465 THR A N 1
ATOM 3679 C CA . THR A 1 465 ? -13.025 -1.582 6.582 1.00 97.56 465 THR A CA 1
ATOM 3680 C C . THR A 1 465 ? -13.717 -0.427 5.877 1.00 97.56 465 THR A C 1
ATOM 3682 O O . THR A 1 465 ? -14.037 -0.537 4.694 1.00 97.56 465 THR A O 1
ATOM 3685 N N . LEU A 1 466 ? -13.910 0.683 6.590 1.00 95.94 466 LEU A N 1
ATOM 3686 C CA . LEU A 1 466 ? -14.520 1.908 6.072 1.00 95.94 466 LEU A CA 1
ATOM 3687 C C . LEU A 1 466 ? -13.621 3.115 6.368 1.00 95.94 466 LEU A C 1
ATOM 3689 O O . LEU A 1 466 ? -13.089 3.223 7.473 1.00 95.94 466 LEU A O 1
ATOM 3693 N N . ALA A 1 467 ? -13.515 4.049 5.424 1.00 93.44 467 ALA A N 1
ATOM 3694 C CA . ALA A 1 467 ? -13.026 5.406 5.685 1.00 93.44 467 ALA A CA 1
ATOM 3695 C C . ALA A 1 467 ? -14.122 6.401 5.342 1.00 93.44 467 ALA A C 1
ATOM 3697 O O . ALA A 1 467 ? -14.520 6.525 4.184 1.00 93.44 467 ALA A O 1
ATOM 3698 N N . VAL A 1 468 ? -14.659 7.057 6.361 1.00 89.06 468 VAL A N 1
ATOM 3699 C CA . VAL A 1 468 ? -15.880 7.842 6.217 1.00 89.06 468 VAL A CA 1
ATOM 3700 C C . VAL A 1 468 ? -15.546 9.311 6.031 1.00 89.06 468 VAL A C 1
ATOM 3702 O O . VAL A 1 468 ? -14.883 9.891 6.887 1.00 89.06 468 VAL A O 1
ATOM 3705 N N . SER A 1 469 ? -16.094 9.922 4.982 1.00 78.94 469 SER A N 1
ATOM 3706 C CA . SER A 1 469 ? -16.091 11.376 4.845 1.00 78.94 469 SER A CA 1
ATOM 3707 C C . SER A 1 469 ? -17.077 12.013 5.844 1.00 78.94 469 SER A C 1
ATOM 3709 O O . SER A 1 469 ? -18.189 11.528 6.084 1.00 78.94 469 SER A O 1
ATOM 3711 N N . ASP A 1 470 ? -16.626 13.072 6.514 1.00 73.00 470 ASP A N 1
ATOM 3712 C CA . ASP A 1 470 ? -17.074 13.529 7.838 1.00 73.00 470 ASP A CA 1
ATOM 3713 C C . ASP A 1 470 ? -18.597 13.555 8.127 1.00 73.00 470 ASP A C 1
ATOM 3715 O O . ASP A 1 470 ? -19.076 13.006 9.130 1.00 73.00 470 ASP A O 1
ATOM 3719 N N . SER A 1 471 ? -19.383 14.194 7.269 1.00 76.50 471 SER A N 1
ATOM 3720 C CA . SER A 1 471 ? -20.717 14.708 7.594 1.00 76.50 471 SER A CA 1
ATOM 3721 C C . SER A 1 471 ? -21.806 13.644 7.559 1.00 76.50 471 SER A C 1
ATOM 3723 O O . SER A 1 471 ? -22.870 13.828 8.153 1.00 76.50 471 SER A O 1
ATOM 3725 N N . SER A 1 472 ? -21.534 12.510 6.914 1.00 88.25 472 SER A N 1
ATOM 3726 C CA . SER A 1 472 ? -22.527 11.460 6.673 1.00 88.25 472 SER A CA 1
ATOM 3727 C C . SER A 1 472 ? -22.255 10.166 7.446 1.00 88.25 472 SER A C 1
ATOM 3729 O O . SER A 1 472 ? -22.887 9.141 7.182 1.00 88.25 472 SER A O 1
ATOM 3731 N N . THR A 1 473 ? -21.366 10.214 8.448 1.00 90.44 473 THR A N 1
ATOM 3732 C CA . THR A 1 473 ? -20.955 9.049 9.256 1.00 90.44 473 THR A CA 1
ATOM 3733 C C . THR A 1 473 ? -22.139 8.241 9.794 1.00 90.44 473 THR A C 1
ATOM 3735 O O . THR A 1 473 ? -22.162 7.014 9.688 1.00 90.44 473 THR A O 1
ATOM 3738 N N . ALA A 1 474 ? -23.158 8.921 10.326 1.00 91.69 474 ALA A N 1
ATOM 3739 C CA . ALA A 1 474 ? -24.329 8.265 10.900 1.00 91.69 474 ALA A CA 1
ATOM 3740 C C . ALA A 1 474 ? -25.148 7.466 9.878 1.00 91.69 474 ALA A C 1
ATOM 3742 O O . ALA A 1 474 ? -25.577 6.349 10.169 1.00 91.69 474 ALA A O 1
ATOM 3743 N N . GLU A 1 475 ? -25.356 8.026 8.686 1.00 93.25 475 GLU A N 1
ATOM 3744 C CA . GLU A 1 475 ? -26.095 7.363 7.611 1.00 93.25 475 GLU A CA 1
ATOM 3745 C C . GLU A 1 475 ? -25.299 6.181 7.050 1.00 93.25 475 GLU A C 1
ATOM 3747 O O . GLU A 1 475 ? -25.845 5.088 6.912 1.00 93.25 475 GLU A O 1
ATOM 3752 N N . ILE A 1 476 ? -23.995 6.365 6.820 1.00 94.31 476 ILE A N 1
ATOM 3753 C CA . ILE A 1 476 ? -23.101 5.312 6.319 1.00 94.31 476 ILE A CA 1
ATOM 3754 C C . ILE A 1 476 ? -23.089 4.118 7.270 1.00 94.31 476 ILE A C 1
ATOM 3756 O O . ILE A 1 476 ? -23.243 2.984 6.825 1.00 94.31 476 ILE A O 1
ATOM 3760 N N . PHE A 1 477 ? -22.959 4.345 8.579 1.00 95.12 477 PHE A N 1
ATOM 3761 C CA . PHE A 1 477 ? -22.935 3.254 9.554 1.00 95.12 477 PHE A CA 1
ATOM 3762 C C . PHE A 1 477 ? -24.270 2.516 9.632 1.00 95.12 477 PHE A C 1
ATOM 3764 O O . PHE A 1 477 ? -24.278 1.288 9.724 1.00 95.12 477 PHE A O 1
ATOM 3771 N N . ALA A 1 478 ? -25.395 3.232 9.557 1.00 94.38 478 ALA A N 1
ATOM 3772 C CA . ALA A 1 478 ? -26.713 2.608 9.519 1.00 94.38 478 ALA A CA 1
ATOM 3773 C C . ALA A 1 478 ? -26.888 1.734 8.263 1.00 94.38 478 ALA A C 1
ATOM 3775 O O . ALA A 1 478 ? -27.315 0.582 8.369 1.00 94.38 478 ALA A O 1
ATOM 3776 N N . LEU A 1 479 ? -26.501 2.247 7.089 1.00 94.69 479 LEU A N 1
ATOM 3777 C CA . LEU A 1 479 ? -26.555 1.510 5.825 1.00 94.69 479 LEU A CA 1
ATOM 3778 C C . LEU A 1 479 ? -25.610 0.302 5.830 1.00 94.69 479 LEU A C 1
ATOM 3780 O O . LEU A 1 479 ? -26.027 -0.797 5.470 1.00 94.69 479 LEU A O 1
ATOM 3784 N N . ALA A 1 480 ? -24.365 0.475 6.279 1.00 96.06 480 ALA A N 1
ATOM 3785 C CA . ALA A 1 480 ? -23.369 -0.591 6.359 1.00 96.06 480 ALA A CA 1
ATOM 3786 C C . ALA A 1 480 ? -23.800 -1.691 7.336 1.00 96.06 480 ALA A C 1
ATOM 3788 O O . ALA A 1 480 ? -23.764 -2.868 6.989 1.00 96.06 480 ALA A O 1
ATOM 3789 N N . SER A 1 481 ? -24.283 -1.320 8.525 1.00 95.56 481 SER A N 1
ATOM 3790 C CA . SER A 1 481 ? -24.787 -2.274 9.516 1.00 95.56 481 SER A CA 1
ATOM 3791 C C . SER A 1 481 ? -25.979 -3.076 9.003 1.00 95.56 481 SER A C 1
ATOM 3793 O O . SER A 1 481 ? -26.143 -4.228 9.397 1.00 95.56 481 SER A O 1
ATOM 3795 N N . ALA A 1 482 ? -26.842 -2.475 8.185 1.00 94.00 482 ALA A N 1
ATOM 3796 C CA . ALA A 1 482 ? -27.989 -3.173 7.628 1.00 94.00 482 ALA A CA 1
ATOM 3797 C C . ALA A 1 482 ? -27.619 -4.055 6.427 1.00 94.00 482 ALA A C 1
ATOM 3799 O O . ALA A 1 482 ? -28.195 -5.128 6.264 1.00 94.00 482 ALA A O 1
ATOM 3800 N N . CYS A 1 483 ? -26.652 -3.631 5.608 1.00 95.25 483 CYS A N 1
ATOM 3801 C CA . CYS A 1 483 ? -26.134 -4.435 4.499 1.00 95.25 483 CYS A CA 1
ATOM 3802 C C . CYS A 1 483 ? -25.287 -5.624 4.982 1.00 95.25 483 CYS A C 1
ATOM 3804 O O . CYS A 1 483 ? -25.293 -6.676 4.343 1.00 95.25 483 CYS A O 1
ATOM 3806 N N . PHE A 1 484 ? -24.564 -5.461 6.095 1.00 96.50 484 PHE A N 1
ATOM 3807 C CA . PHE A 1 484 ? -23.568 -6.417 6.593 1.00 96.50 484 PHE A CA 1
ATOM 3808 C C . PHE A 1 484 ? -23.749 -6.721 8.097 1.00 96.50 484 PHE A C 1
ATOM 3810 O O . PHE A 1 484 ? -22.848 -6.472 8.903 1.00 96.50 484 PHE A O 1
ATOM 3817 N N . PRO A 1 485 ? -24.914 -7.250 8.516 1.00 95.00 485 PRO A N 1
ATOM 3818 C CA . PRO A 1 485 ? -25.247 -7.435 9.933 1.00 95.00 485 PRO A CA 1
ATOM 3819 C C . PRO A 1 485 ? -24.374 -8.455 10.685 1.00 95.00 485 PRO A C 1
ATOM 3821 O O . PRO A 1 485 ? -24.391 -8.454 11.912 1.00 95.00 485 PRO A O 1
ATOM 3824 N N . GLN A 1 486 ? -23.651 -9.320 9.971 1.00 95.81 486 GLN A N 1
ATOM 3825 C CA . GLN A 1 486 ? -22.826 -10.417 10.490 1.00 95.81 486 GLN A CA 1
ATOM 3826 C C . GLN A 1 486 ? -21.349 -10.048 10.720 1.00 95.81 486 GLN A C 1
ATOM 3828 O O . GLN A 1 486 ? -20.570 -10.889 11.167 1.00 95.81 486 GLN A O 1
ATOM 3833 N N . VAL A 1 487 ? -20.954 -8.808 10.417 1.00 97.44 487 VAL A N 1
ATOM 3834 C CA . VAL A 1 487 ? -19.580 -8.327 10.608 1.00 97.44 487 VAL A CA 1
ATOM 3835 C C . VAL A 1 487 ? -19.188 -8.418 12.085 1.00 97.44 487 VAL A C 1
ATOM 3837 O O . VAL A 1 487 ? -19.893 -7.924 12.968 1.00 97.44 487 VAL A O 1
ATOM 3840 N N . THR A 1 488 ? -18.048 -9.051 12.356 1.00 97.62 488 THR A N 1
ATOM 3841 C CA . THR A 1 488 ? -17.482 -9.206 13.704 1.00 97.62 488 THR A CA 1
ATOM 3842 C C . THR A 1 488 ? -16.274 -8.302 13.929 1.00 97.62 488 THR A C 1
ATOM 3844 O O . THR A 1 488 ? -15.988 -7.959 15.078 1.00 97.62 488 THR A O 1
ATOM 3847 N N . ARG A 1 489 ? -15.605 -7.863 12.854 1.00 98.25 489 ARG A N 1
ATOM 3848 C CA . ARG A 1 489 ? -14.493 -6.910 12.872 1.00 98.25 489 ARG A CA 1
ATOM 3849 C C . ARG A 1 489 ? -14.804 -5.686 12.016 1.00 98.25 489 ARG A C 1
ATOM 3851 O O . ARG A 1 489 ? -14.981 -5.806 10.808 1.00 98.25 489 ARG A O 1
ATOM 3858 N N . LEU A 1 490 ? -14.785 -4.507 12.634 1.00 97.69 490 LEU A N 1
ATOM 3859 C CA . LEU A 1 490 ? -14.894 -3.219 11.948 1.00 97.69 490 LEU A CA 1
ATOM 3860 C C . LEU A 1 490 ? -13.566 -2.465 12.054 1.00 97.69 490 LEU A C 1
ATOM 3862 O O . LEU A 1 490 ? -13.081 -2.228 13.157 1.00 97.69 490 LEU A O 1
ATOM 3866 N N . VAL A 1 491 ? -12.988 -2.077 10.922 1.00 97.62 491 VAL A N 1
ATOM 3867 C CA . VAL A 1 491 ? -11.794 -1.228 10.844 1.00 97.62 491 VAL A CA 1
ATOM 3868 C C . VAL A 1 491 ? -12.217 0.142 10.332 1.00 97.62 491 VAL A C 1
ATOM 3870 O O . VAL A 1 491 ? -12.878 0.243 9.300 1.00 97.62 491 VAL A O 1
ATOM 3873 N N . LEU A 1 492 ? -11.845 1.199 11.044 1.00 95.75 492 LEU A N 1
ATOM 3874 C CA . LEU A 1 492 ? -12.149 2.565 10.648 1.00 95.75 492 LEU A CA 1
ATOM 3875 C C . LEU A 1 492 ? -10.854 3.329 10.373 1.00 95.75 492 LEU A C 1
ATOM 3877 O O . LEU A 1 492 ? -10.087 3.627 11.295 1.00 95.75 492 LEU A O 1
ATOM 3881 N N . ALA A 1 493 ? -10.622 3.599 9.090 1.00 88.38 493 ALA A N 1
ATOM 3882 C CA . ALA A 1 493 ? -9.492 4.366 8.594 1.00 88.38 493 ALA A CA 1
ATOM 3883 C C . ALA A 1 493 ? -9.865 5.854 8.640 1.00 88.38 493 ALA A C 1
ATOM 3885 O O . ALA A 1 493 ? -10.542 6.360 7.754 1.00 88.38 493 ALA A O 1
ATOM 3886 N N . ASP A 1 494 ? -9.431 6.515 9.713 1.00 86.75 494 ASP A N 1
ATOM 3887 C CA . ASP A 1 494 ? -9.815 7.874 10.127 1.00 86.75 494 ASP A CA 1
ATOM 3888 C C . ASP A 1 494 ? -11.239 7.976 10.711 1.00 86.75 494 ASP A C 1
ATOM 3890 O O . ASP A 1 494 ? -12.230 7.563 10.106 1.00 86.75 494 ASP A O 1
ATOM 3894 N N . VAL A 1 495 ? -11.349 8.487 11.944 1.00 88.19 495 VAL A N 1
ATOM 3895 C CA . VAL A 1 495 ? -12.628 8.551 12.668 1.00 88.19 495 VAL A CA 1
ATOM 3896 C C . VAL A 1 495 ? -12.894 9.939 13.212 1.00 88.19 495 VAL A C 1
ATOM 3898 O O . VAL A 1 495 ? -12.300 10.389 14.193 1.00 88.19 495 VAL A O 1
ATOM 3901 N N . TYR A 1 496 ? -13.916 10.575 12.649 1.00 89.25 496 TYR A N 1
ATOM 3902 C CA . TYR A 1 496 ? -14.455 11.816 13.177 1.00 89.25 496 TYR A CA 1
ATOM 3903 C C . TYR A 1 496 ? -15.288 11.555 14.430 1.00 89.25 496 TYR A C 1
ATOM 3905 O O . TYR A 1 496 ? -16.393 11.014 14.369 1.00 89.25 496 TYR A O 1
ATOM 3913 N N . LYS A 1 497 ? -14.782 12.010 15.581 1.00 91.69 497 LYS A N 1
ATOM 3914 C CA . LYS A 1 497 ? -15.424 11.874 16.901 1.00 91.69 497 LYS A CA 1
ATOM 3915 C C . LYS A 1 497 ? -16.920 12.208 16.897 1.00 91.69 497 LYS A C 1
ATOM 3917 O O . LYS A 1 497 ? -17.728 11.417 17.374 1.00 91.69 497 LYS A O 1
ATOM 3922 N N . VAL A 1 498 ? -17.292 13.367 16.347 1.00 90.94 498 VAL A N 1
ATOM 3923 C CA . VAL A 1 498 ? -18.686 13.847 16.346 1.00 90.94 498 VAL A CA 1
ATOM 3924 C C . VAL A 1 498 ? -19.579 12.961 15.477 1.00 90.94 498 VAL A C 1
ATOM 3926 O O . VAL A 1 498 ? -20.658 12.572 15.920 1.00 90.94 498 VAL A O 1
ATOM 3929 N N . GLY A 1 499 ? -19.121 12.611 14.271 1.00 90.69 499 GLY A N 1
ATOM 3930 C CA . GLY A 1 499 ? -19.857 11.735 13.359 1.00 90.69 499 GLY A CA 1
ATOM 3931 C C . GLY A 1 499 ? -20.039 10.331 13.935 1.00 90.69 499 GLY A C 1
ATOM 3932 O O . GLY A 1 499 ? -21.134 9.773 13.866 1.00 90.69 499 GLY A O 1
ATOM 3933 N N . PHE A 1 500 ? -18.998 9.800 14.580 1.00 92.44 500 PHE A N 1
ATOM 3934 C CA . PHE A 1 500 ? -19.041 8.515 15.268 1.00 92.44 500 PHE A CA 1
ATOM 3935 C C . PHE A 1 500 ? -20.064 8.529 16.412 1.00 92.44 500 PHE A C 1
ATOM 3937 O O . PHE A 1 500 ? -20.951 7.684 16.449 1.00 92.44 500 PHE A O 1
ATOM 3944 N N . GLU A 1 501 ? -20.026 9.515 17.314 1.00 92.50 501 GLU A N 1
ATOM 3945 C CA . GLU A 1 501 ? -21.022 9.621 18.393 1.00 92.50 501 GLU A CA 1
ATOM 3946 C C . GLU A 1 501 ? -22.457 9.745 17.872 1.00 92.50 501 GLU A C 1
ATOM 3948 O O . GLU A 1 501 ? -23.371 9.122 18.419 1.00 92.50 501 GLU A O 1
ATOM 3953 N N . ASP A 1 502 ? -22.662 10.557 16.834 1.00 91.06 502 ASP A N 1
ATOM 3954 C CA . ASP A 1 502 ? -23.977 10.783 16.240 1.00 91.06 502 ASP A CA 1
ATOM 3955 C C . ASP A 1 502 ? -24.535 9.505 15.594 1.00 91.06 502 ASP A C 1
ATOM 3957 O O . ASP A 1 502 ? -25.716 9.201 15.772 1.00 91.06 502 ASP A O 1
ATOM 3961 N N . ALA A 1 503 ? -23.682 8.699 14.950 1.00 91.06 503 ALA A N 1
ATOM 3962 C CA . ALA A 1 503 ? -24.060 7.410 14.372 1.00 91.06 503 ALA A CA 1
ATOM 3963 C C . ALA A 1 503 ? -24.714 6.484 15.401 1.00 91.06 503 ALA A C 1
ATOM 3965 O O . ALA A 1 503 ? -25.835 6.006 15.208 1.00 91.06 503 ALA A O 1
ATOM 3966 N N . PHE A 1 504 ? -24.055 6.291 16.542 1.00 88.69 504 PHE A N 1
ATOM 3967 C CA . PHE A 1 504 ? -24.563 5.413 17.596 1.00 88.69 504 PHE A CA 1
ATOM 3968 C C . PHE A 1 504 ? -25.686 6.047 18.422 1.00 88.69 504 PHE A C 1
ATOM 3970 O O . PHE A 1 504 ? -26.503 5.329 18.996 1.00 88.69 504 PHE A O 1
ATOM 3977 N N . ARG A 1 505 ? -25.777 7.383 18.469 1.00 89.00 505 ARG A N 1
ATOM 3978 C CA . ARG A 1 505 ? -26.891 8.084 19.124 1.00 89.00 505 ARG A CA 1
ATOM 3979 C C . ARG A 1 505 ? -28.190 7.958 18.328 1.00 89.00 505 ARG A C 1
ATOM 3981 O O . ARG A 1 505 ? -29.241 7.746 18.928 1.00 89.00 505 ARG A O 1
ATOM 3988 N N . ARG A 1 506 ? -28.130 8.108 17.001 1.00 85.31 506 ARG A N 1
ATOM 3989 C CA . ARG A 1 506 ? -29.314 8.108 16.124 1.00 85.31 506 ARG A CA 1
ATOM 3990 C C . ARG A 1 506 ? -29.854 6.725 15.823 1.00 85.31 506 ARG A C 1
ATOM 3992 O O . ARG A 1 506 ? -31.059 6.602 15.628 1.00 85.31 506 ARG A O 1
ATOM 3999 N N . ALA A 1 507 ? -28.991 5.711 15.779 1.00 77.38 507 ALA A N 1
ATOM 4000 C CA . ALA A 1 507 ? -29.390 4.382 15.341 1.00 77.38 507 ALA A CA 1
ATOM 4001 C C . ALA A 1 507 ? -30.564 3.813 16.156 1.00 77.38 507 ALA A C 1
ATOM 4003 O O . ALA A 1 507 ? -31.330 3.024 15.615 1.00 77.38 507 ALA A O 1
ATOM 4004 N N . GLY A 1 508 ? -30.727 4.188 17.437 1.00 68.19 508 GLY A N 1
ATOM 4005 C CA . GLY A 1 508 ? -31.800 3.690 18.321 1.00 68.19 508 GLY A CA 1
ATOM 4006 C C . GLY A 1 508 ? -31.800 2.162 18.534 1.00 68.19 508 GLY A C 1
ATOM 4007 O O . GLY A 1 508 ? -32.573 1.648 19.337 1.00 68.19 508 GLY A O 1
ATOM 4008 N N . VAL A 1 509 ? -30.914 1.462 17.823 1.00 69.31 509 VAL A N 1
ATOM 4009 C CA . VAL A 1 509 ? -30.695 0.027 17.660 1.00 69.31 509 VAL A CA 1
ATOM 4010 C C . VAL A 1 509 ? -29.176 -0.183 17.678 1.00 69.31 509 VAL A C 1
ATOM 4012 O O . VAL A 1 509 ? -28.411 0.719 17.330 1.00 69.31 509 VAL A O 1
ATOM 4015 N N . THR A 1 510 ? -28.721 -1.366 18.085 1.00 83.12 510 THR A N 1
ATOM 4016 C CA . THR A 1 510 ? -27.307 -1.753 18.021 1.00 83.12 510 THR A CA 1
ATOM 4017 C C . THR A 1 510 ? -26.839 -1.867 16.570 1.00 83.12 510 THR A C 1
ATOM 4019 O O . THR A 1 510 ? -27.235 -2.801 15.870 1.00 83.12 510 THR A O 1
ATOM 4022 N N . LEU A 1 511 ? -25.989 -0.931 16.133 1.00 92.75 511 LEU A N 1
ATOM 4023 C CA . LEU A 1 511 ? -25.229 -1.058 14.885 1.00 92.75 511 LEU A CA 1
ATOM 4024 C C . LEU A 1 511 ? -24.348 -2.315 14.965 1.00 92.75 511 LEU A C 1
ATOM 4026 O O . LEU A 1 511 ? -23.873 -2.655 16.040 1.00 92.75 511 LEU A O 1
ATOM 4030 N N . PHE A 1 512 ? -24.132 -3.028 13.868 1.00 93.94 512 PHE A N 1
ATOM 4031 C CA . PHE A 1 512 ? -23.278 -4.222 13.813 1.00 93.94 512 PHE A CA 1
ATOM 4032 C C . PHE A 1 512 ? -23.490 -5.166 15.021 1.00 93.94 512 PHE A C 1
ATOM 4034 O O . PHE A 1 512 ? -22.636 -5.258 15.905 1.00 93.94 512 PHE A O 1
ATOM 4041 N N . PRO A 1 513 ? -24.651 -5.834 15.123 1.00 92.69 513 PRO A N 1
ATOM 4042 C CA . PRO A 1 513 ? -25.051 -6.567 16.330 1.00 92.69 513 PRO A CA 1
ATOM 4043 C C . PRO A 1 513 ? -24.096 -7.707 16.726 1.00 92.69 513 PRO A C 1
ATOM 4045 O O . PRO A 1 513 ? -24.134 -8.165 17.866 1.00 92.69 513 PRO A O 1
ATOM 4048 N N . THR A 1 514 ? -23.247 -8.165 15.804 1.00 94.69 514 THR A N 1
ATOM 4049 C CA . THR A 1 514 ? -22.237 -9.211 16.016 1.00 94.69 514 THR A CA 1
ATOM 4050 C C . THR A 1 514 ? -20.822 -8.672 16.244 1.00 94.69 514 THR A C 1
ATOM 4052 O O . THR A 1 514 ? -19.879 -9.459 16.286 1.00 94.69 514 THR A O 1
ATOM 4055 N N . LEU A 1 515 ? -20.641 -7.355 16.374 1.00 95.81 515 LEU A N 1
ATOM 4056 C CA . LEU A 1 515 ? -19.323 -6.730 16.446 1.00 95.81 515 LEU A CA 1
ATOM 4057 C C . LEU A 1 515 ? -18.564 -7.125 17.723 1.00 95.81 515 LEU A C 1
ATOM 4059 O O . LEU A 1 515 ? -18.977 -6.804 18.837 1.00 95.81 515 LEU A O 1
ATOM 4063 N N . THR A 1 516 ? -17.410 -7.768 17.557 1.00 96.62 516 THR A N 1
ATOM 4064 C CA . THR A 1 516 ? -16.520 -8.180 18.655 1.00 96.62 516 THR A CA 1
ATOM 4065 C C . THR A 1 516 ? -15.175 -7.464 18.635 1.00 96.62 516 THR A C 1
ATOM 4067 O O . THR A 1 516 ? -14.533 -7.360 19.679 1.00 96.62 516 THR A O 1
ATOM 4070 N N . GLU A 1 517 ? -14.744 -6.969 17.476 1.00 98.06 517 GLU A N 1
ATOM 4071 C CA . GLU A 1 517 ? -13.449 -6.325 17.270 1.00 98.06 517 GLU A CA 1
ATOM 4072 C C . GLU A 1 517 ? -13.634 -4.974 16.569 1.00 98.06 517 GLU A C 1
ATOM 4074 O O . GLU A 1 517 ? -14.315 -4.880 15.548 1.00 98.06 517 GLU A O 1
ATOM 4079 N N . LEU A 1 518 ? -13.010 -3.926 17.105 1.00 97.50 518 LEU A N 1
ATOM 4080 C CA . LEU A 1 518 ? -13.003 -2.587 16.515 1.00 97.50 518 LEU A CA 1
ATOM 4081 C C . LEU A 1 518 ? -11.557 -2.131 16.344 1.00 97.50 518 LEU A C 1
ATOM 4083 O O . LEU A 1 518 ? -10.806 -2.127 17.311 1.00 97.50 518 LEU A O 1
ATOM 4087 N N . ALA A 1 519 ? -11.152 -1.742 15.144 1.00 97.75 519 ALA A N 1
ATOM 4088 C CA . ALA A 1 519 ? -9.834 -1.174 14.897 1.00 97.75 519 ALA A CA 1
ATOM 4089 C C . ALA A 1 519 ? -9.961 0.287 14.493 1.00 97.75 519 ALA A C 1
ATOM 4091 O O . ALA A 1 519 ? -10.772 0.633 13.635 1.00 97.75 519 ALA A O 1
ATOM 4092 N N . LEU A 1 520 ? -9.163 1.133 15.131 1.00 96.44 520 LEU A N 1
ATOM 4093 C CA . LEU A 1 520 ? -9.222 2.576 14.991 1.00 96.44 520 LEU A CA 1
ATOM 4094 C C . LEU A 1 520 ? -7.829 3.116 14.693 1.00 96.44 520 LEU A C 1
ATOM 4096 O O . LEU A 1 520 ? -6.850 2.713 15.326 1.00 96.44 520 LEU A O 1
ATOM 4100 N N . THR A 1 521 ? -7.755 4.063 13.765 1.00 93.81 521 THR A N 1
ATOM 4101 C CA . THR A 1 521 ? -6.515 4.776 13.456 1.00 93.81 521 THR A CA 1
ATOM 4102 C C . THR A 1 521 ? -6.627 6.263 13.762 1.00 93.81 521 THR A C 1
ATOM 4104 O O . THR A 1 521 ? -7.718 6.821 13.653 1.00 93.81 521 THR A O 1
ATOM 4107 N N . ARG A 1 522 ? -5.497 6.917 14.056 1.00 91.75 522 ARG A N 1
ATOM 4108 C CA . ARG A 1 522 ? -5.388 8.377 14.274 1.00 91.75 522 ARG A CA 1
ATOM 4109 C C . ARG A 1 522 ? -6.271 8.896 15.420 1.00 91.75 522 ARG A C 1
ATOM 4111 O O . ARG A 1 522 ? -6.883 9.960 15.342 1.00 91.75 522 ARG A O 1
ATOM 4118 N N . ILE A 1 523 ? -6.330 8.137 16.507 1.00 94.44 523 ILE A N 1
ATOM 4119 C CA . ILE A 1 523 ? -7.162 8.418 17.672 1.00 94.44 523 ILE A CA 1
ATOM 4120 C C . ILE A 1 523 ? -6.411 9.247 18.712 1.00 94.44 523 ILE A C 1
ATOM 4122 O O . ILE A 1 523 ? -5.303 8.913 19.118 1.00 94.44 523 ILE A O 1
ATOM 4126 N N . LYS A 1 524 ? -7.077 10.296 19.204 1.00 94.00 524 LYS A N 1
ATOM 4127 C CA . LYS A 1 524 ? -6.613 11.133 20.318 1.00 94.00 524 LYS A CA 1
ATOM 4128 C C . LYS A 1 524 ? -7.130 10.615 21.672 1.00 94.00 524 LYS A C 1
ATOM 4130 O O . LYS A 1 524 ? -8.184 9.975 21.713 1.00 94.00 524 LYS A O 1
ATOM 4135 N N . PRO A 1 525 ? -6.468 10.935 22.803 1.00 94.69 525 PRO A N 1
ATOM 4136 C CA . PRO A 1 525 ? -6.879 10.463 24.134 1.00 94.69 525 PRO A CA 1
ATOM 4137 C C . PRO A 1 525 ? -8.330 10.778 24.529 1.00 94.69 525 PRO A C 1
ATOM 4139 O O . PRO A 1 525 ? -8.985 9.977 25.197 1.00 94.69 525 PRO A O 1
ATOM 4142 N N . ASP A 1 526 ? -8.879 11.909 24.086 1.00 94.56 526 ASP A N 1
ATOM 4143 C CA . ASP A 1 526 ? -10.251 12.322 24.397 1.00 94.56 526 ASP A CA 1
ATOM 4144 C C . ASP A 1 526 ? -11.331 11.469 23.701 1.00 94.56 526 ASP A C 1
ATOM 4146 O O . ASP A 1 526 ? -12.512 11.559 24.052 1.00 94.56 526 ASP A O 1
ATOM 4150 N N . PHE A 1 527 ? -10.942 10.618 22.747 1.00 95.31 527 PHE A N 1
ATOM 4151 C CA . PHE A 1 527 ? -11.818 9.663 22.072 1.00 95.31 527 PHE A CA 1
ATOM 4152 C C . PHE A 1 527 ? -12.201 8.470 22.965 1.00 95.31 527 PHE A C 1
ATOM 4154 O O . PHE A 1 527 ? -13.223 7.825 22.737 1.00 95.31 527 PHE A O 1
ATOM 4161 N N . LEU A 1 528 ? -11.450 8.184 24.037 1.00 94.88 528 LEU A N 1
ATOM 4162 C CA . LEU A 1 528 ? -11.825 7.128 24.991 1.00 94.88 528 LEU A CA 1
ATOM 4163 C C . LEU A 1 528 ? -13.195 7.401 25.637 1.00 94.88 528 LEU A C 1
ATOM 4165 O O . LEU A 1 528 ? -13.988 6.480 25.837 1.00 94.88 528 LEU A O 1
ATOM 4169 N N . ALA A 1 529 ? -13.521 8.674 25.887 1.00 94.75 529 ALA A N 1
ATOM 4170 C CA . ALA A 1 529 ? -14.839 9.076 26.382 1.00 94.75 529 ALA A CA 1
ATOM 4171 C C . ALA A 1 529 ? -15.959 8.786 25.365 1.00 94.75 529 ALA A C 1
ATOM 4173 O O . ALA A 1 529 ? -17.077 8.444 25.754 1.00 94.75 529 ALA A O 1
ATOM 4174 N N . THR A 1 530 ? -15.650 8.881 24.070 1.00 95.12 530 THR A N 1
ATOM 4175 C CA . THR A 1 530 ? -16.559 8.532 22.973 1.00 95.12 530 THR A CA 1
ATOM 4176 C C . THR A 1 530 ? -16.814 7.026 22.924 1.00 95.12 530 THR A C 1
ATOM 4178 O O . THR A 1 530 ? -17.966 6.614 22.797 1.00 95.12 530 THR A O 1
ATOM 4181 N N . LEU A 1 531 ? -15.792 6.187 23.128 1.00 95.00 531 LEU A N 1
ATOM 4182 C CA . LEU A 1 531 ? -15.977 4.732 23.237 1.00 95.00 531 LEU A CA 1
ATOM 4183 C C . LEU A 1 531 ? -16.864 4.354 24.433 1.00 95.00 531 LEU A C 1
ATOM 4185 O O . LEU A 1 531 ? -17.788 3.551 24.292 1.00 95.00 531 LEU A O 1
ATOM 4189 N N . ASP A 1 532 ? -16.649 4.981 25.592 1.00 92.00 532 ASP A N 1
ATOM 4190 C CA . ASP A 1 532 ? -17.502 4.791 26.771 1.00 92.00 532 ASP A CA 1
ATOM 4191 C C . ASP A 1 532 ? -18.945 5.275 26.533 1.00 92.00 532 ASP A C 1
ATOM 4193 O O . ASP A 1 532 ? -19.898 4.668 27.032 1.00 92.00 532 ASP A O 1
ATOM 4197 N N . PHE A 1 533 ? -19.130 6.359 25.771 1.00 92.06 533 PHE A N 1
ATOM 4198 C CA . PHE A 1 533 ? -20.447 6.860 25.374 1.00 92.06 533 PHE A CA 1
ATOM 4199 C C . PHE A 1 533 ? -21.187 5.846 24.493 1.00 92.06 533 PHE A C 1
ATOM 4201 O O . PHE A 1 533 ? -22.324 5.484 24.806 1.00 92.06 533 PHE A O 1
ATOM 4208 N N . VAL A 1 534 ? -20.531 5.351 23.441 1.00 90.81 534 VAL A N 1
ATOM 4209 C CA . VAL A 1 534 ? -21.114 4.417 22.468 1.00 90.81 534 VAL A CA 1
ATOM 4210 C C . VAL A 1 534 ? -21.401 3.039 23.070 1.00 90.81 534 VAL A C 1
ATOM 4212 O O . VAL A 1 534 ? -22.376 2.382 22.703 1.00 90.81 534 VAL A O 1
ATOM 4215 N N . ARG A 1 535 ? -20.619 2.618 24.063 1.00 90.31 535 ARG A N 1
ATOM 4216 C CA . ARG A 1 535 ? -20.831 1.354 24.771 1.00 90.31 535 ARG A CA 1
ATOM 4217 C C . ARG A 1 535 ? -22.152 1.295 25.552 1.00 90.31 535 ARG A C 1
ATOM 4219 O O . ARG A 1 535 ? -22.729 0.216 25.700 1.00 90.31 535 ARG A O 1
ATOM 4226 N N . LYS A 1 536 ? -22.644 2.421 26.083 1.00 88.62 536 LYS A N 1
ATOM 4227 C CA . LYS A 1 536 ? -23.839 2.456 26.957 1.00 88.62 536 LYS A CA 1
ATOM 4228 C C . LYS A 1 536 ? -25.100 1.871 26.290 1.00 88.62 536 LYS A C 1
ATOM 4230 O O . LYS A 1 536 ? -25.724 1.023 26.930 1.00 88.62 536 LYS A O 1
ATOM 4235 N N . PRO A 1 537 ? -25.464 2.248 25.047 1.00 86.50 537 PRO A N 1
ATOM 4236 C CA . PRO A 1 537 ? -26.570 1.629 24.314 1.00 86.50 537 PRO A CA 1
ATOM 4237 C C . PRO A 1 537 ? -26.518 0.096 24.226 1.00 86.50 537 PRO A C 1
ATOM 4239 O O . PRO A 1 537 ? -27.544 -0.549 24.423 1.00 86.50 537 PRO A O 1
ATOM 4242 N N . TYR A 1 538 ? -25.345 -0.507 24.002 1.00 88.00 538 TYR A N 1
ATOM 4243 C CA . TYR A 1 538 ? -25.210 -1.970 23.893 1.00 88.00 538 TYR A CA 1
ATOM 4244 C C . TYR A 1 538 ? -25.497 -2.664 25.217 1.00 88.00 538 TYR A C 1
ATOM 4246 O O . TYR A 1 538 ? -26.274 -3.616 25.271 1.00 88.00 538 TYR A O 1
ATOM 4254 N N . LEU A 1 539 ? -24.945 -2.122 26.307 1.00 87.94 539 LEU A N 1
ATOM 4255 C CA . LEU A 1 539 ? -25.206 -2.628 27.652 1.00 87.94 539 LEU A CA 1
ATOM 4256 C C . LEU A 1 539 ? -26.691 -2.525 28.019 1.00 87.94 539 LEU A C 1
ATOM 4258 O O . LEU A 1 539 ? -27.238 -3.445 28.619 1.00 87.94 539 LEU A O 1
ATOM 4262 N N . GLN A 1 540 ? -27.350 -1.425 27.643 1.00 89.62 540 GLN A N 1
ATOM 4263 C CA . GLN A 1 540 ? -28.786 -1.234 27.870 1.00 89.62 540 GLN A CA 1
ATOM 4264 C C . GLN A 1 540 ? -29.645 -2.193 27.036 1.00 89.62 540 GLN A C 1
ATOM 4266 O O . GLN A 1 540 ? -30.681 -2.646 27.516 1.00 89.62 540 GLN A O 1
ATOM 4271 N N . ALA A 1 541 ? -29.206 -2.529 25.821 1.00 88.06 541 ALA A N 1
ATOM 4272 C CA . ALA A 1 541 ? -29.869 -3.491 24.944 1.00 88.06 541 ALA A CA 1
ATOM 4273 C C . ALA A 1 541 ? -29.593 -4.962 25.318 1.00 88.06 541 ALA A C 1
ATOM 4275 O O . ALA A 1 541 ? -30.194 -5.860 24.733 1.00 88.06 541 ALA A O 1
ATOM 4276 N N . GLY A 1 542 ? -28.691 -5.229 26.272 1.00 89.62 542 GLY A N 1
ATOM 4277 C CA . GLY A 1 542 ? -28.267 -6.589 26.620 1.00 89.62 542 GLY A CA 1
ATOM 4278 C C . GLY A 1 542 ? -27.443 -7.274 25.524 1.00 89.62 542 GLY A C 1
ATOM 4279 O O . GLY A 1 542 ? -27.320 -8.498 25.527 1.00 89.62 542 GLY A O 1
ATOM 4280 N N . VAL A 1 543 ? -26.889 -6.499 24.590 1.00 88.50 543 VAL A N 1
ATOM 4281 C CA . VAL A 1 543 ? -26.036 -6.991 23.506 1.00 88.50 543 VAL A CA 1
ATOM 4282 C C . VAL A 1 543 ? -24.576 -6.861 23.950 1.00 88.50 543 VAL A C 1
ATOM 4284 O O . VAL A 1 543 ? -24.202 -5.816 24.495 1.00 88.50 543 VAL A O 1
ATOM 4287 N N . PRO A 1 544 ? -23.731 -7.892 23.758 1.00 88.00 544 PRO A N 1
ATOM 4288 C CA . PRO A 1 544 ? -22.305 -7.776 24.028 1.00 88.00 544 PRO A CA 1
ATOM 4289 C C . PRO A 1 544 ? -21.701 -6.597 23.261 1.00 88.00 544 PRO A C 1
ATOM 4291 O O . PRO A 1 544 ? -21.946 -6.428 22.070 1.00 88.00 544 PRO A O 1
ATOM 4294 N N . TRP A 1 545 ? -20.923 -5.772 23.958 1.00 89.56 545 TRP A N 1
ATOM 4295 C CA . TRP A 1 545 ? -20.091 -4.764 23.308 1.00 89.56 545 TRP A CA 1
ATOM 4296 C C . TRP A 1 545 ? -18.797 -5.406 22.784 1.00 89.56 545 TRP A C 1
ATOM 4298 O O . TRP A 1 545 ? -18.469 -6.542 23.135 1.00 89.56 545 TRP A O 1
ATOM 4308 N N . VAL A 1 546 ? -18.056 -4.645 21.979 1.00 93.62 546 VAL A N 1
ATOM 4309 C CA . VAL A 1 546 ? -16.712 -4.958 21.487 1.00 93.62 546 VAL A CA 1
ATOM 4310 C C . VAL A 1 546 ? -15.829 -5.526 22.605 1.00 93.62 546 VAL A C 1
ATOM 4312 O O . VAL A 1 546 ? -15.725 -4.943 23.685 1.00 93.62 546 VAL A O 1
ATOM 4315 N N . GLN A 1 547 ? -15.183 -6.659 22.325 1.00 96.50 547 GLN A N 1
ATOM 4316 C CA . GLN A 1 547 ? -14.273 -7.353 23.238 1.00 96.50 547 GLN A CA 1
ATOM 4317 C C . GLN A 1 547 ? -12.839 -6.841 23.109 1.00 96.50 547 GLN A C 1
ATOM 4319 O O . GLN A 1 547 ? -12.137 -6.752 24.114 1.00 96.50 547 GLN A O 1
ATOM 4324 N N . ARG A 1 548 ? -12.415 -6.491 21.886 1.00 97.94 548 ARG A N 1
ATOM 4325 C CA . ARG A 1 548 ? -11.058 -6.009 21.596 1.00 97.94 548 ARG A CA 1
ATOM 4326 C C . ARG A 1 548 ? -11.090 -4.734 20.771 1.00 97.94 548 ARG A C 1
ATOM 4328 O O . ARG A 1 548 ? -11.795 -4.674 19.762 1.00 97.94 548 ARG A O 1
ATOM 4335 N N . VAL A 1 549 ? -10.302 -3.744 21.177 1.00 97.62 549 VAL A N 1
ATOM 4336 C CA . VAL A 1 549 ? -10.088 -2.519 20.404 1.00 97.62 549 VAL A CA 1
ATOM 4337 C C . VAL A 1 549 ? -8.623 -2.433 20.006 1.00 97.62 549 VAL A C 1
ATOM 4339 O O . VAL A 1 549 ? -7.743 -2.396 20.865 1.00 97.62 549 VAL A O 1
ATOM 4342 N N . TYR A 1 550 ? -8.377 -2.406 18.702 1.00 98.12 550 TYR A N 1
ATOM 4343 C CA . TYR A 1 550 ? -7.053 -2.239 18.122 1.00 98.12 550 TYR A CA 1
ATOM 4344 C C . TYR A 1 550 ? -6.798 -0.762 17.839 1.00 98.12 550 TYR A C 1
ATOM 4346 O O . TYR A 1 550 ? -7.638 -0.083 17.247 1.00 98.12 550 TYR A O 1
ATOM 4354 N N . PHE A 1 551 ? -5.622 -0.290 18.226 1.00 97.12 551 PHE A N 1
ATOM 4355 C CA . PHE A 1 551 ? -5.136 1.051 17.931 1.00 97.12 551 PHE A CA 1
ATOM 4356 C C . PHE A 1 551 ? -3.848 0.947 17.120 1.00 97.12 551 PHE A C 1
ATOM 4358 O O . PHE A 1 551 ? -3.007 0.086 17.399 1.00 97.12 551 PHE A O 1
ATOM 4365 N N . ASP A 1 552 ? -3.664 1.822 16.130 1.00 95.56 552 ASP A N 1
ATOM 4366 C CA . ASP A 1 552 ? -2.355 1.954 15.486 1.00 95.56 552 ASP A CA 1
ATOM 4367 C C . ASP A 1 552 ? -1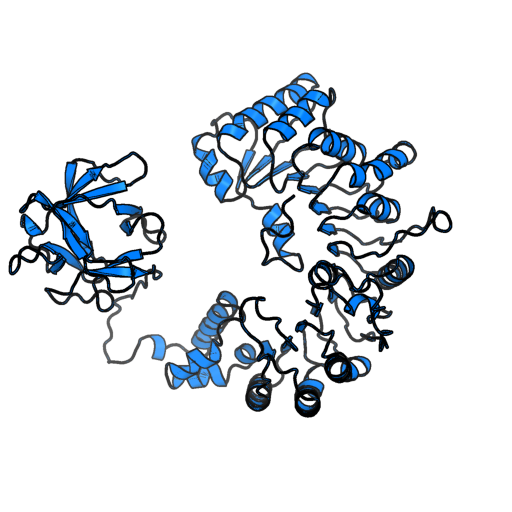.274 2.348 16.511 1.00 95.56 552 ASP A C 1
ATOM 4369 O O . ASP A 1 552 ? -1.582 2.826 17.605 1.00 95.56 552 ASP A O 1
ATOM 4373 N N . THR A 1 553 ? -0.002 2.139 16.166 1.00 95.31 553 THR A N 1
ATOM 4374 C CA . THR A 1 553 ? 1.131 2.385 17.072 1.00 95.31 553 THR A CA 1
ATOM 4375 C C . THR A 1 553 ? 1.116 3.788 17.673 1.00 95.31 553 THR A C 1
ATOM 4377 O O . THR A 1 553 ? 1.305 3.925 18.878 1.00 95.31 553 THR A O 1
ATOM 4380 N N . VAL A 1 554 ? 0.851 4.818 16.867 1.00 95.12 554 VAL A N 1
ATOM 4381 C CA . VAL A 1 554 ? 0.871 6.210 17.330 1.00 95.12 554 VAL A CA 1
ATOM 4382 C C . VAL A 1 554 ? -0.295 6.460 18.283 1.00 95.12 554 VAL A C 1
ATOM 4384 O O . VAL A 1 554 ? -0.099 6.988 19.376 1.00 95.12 554 VAL A O 1
ATOM 4387 N N . SER A 1 555 ? -1.499 6.021 17.912 1.00 96.06 555 SER A N 1
ATOM 4388 C CA . SER A 1 555 ? -2.688 6.144 18.762 1.00 96.06 555 SER A CA 1
ATOM 4389 C C . SER A 1 555 ? -2.530 5.401 20.089 1.00 96.06 555 SER A C 1
ATOM 4391 O O . SER A 1 555 ? -2.843 5.948 21.144 1.00 96.06 555 SER A O 1
ATOM 4393 N N . PHE A 1 556 ? -2.027 4.162 20.064 1.00 97.06 556 PHE A N 1
ATOM 4394 C CA . PHE A 1 556 ? -1.858 3.341 21.264 1.00 97.06 556 PHE A CA 1
ATOM 4395 C C . PHE A 1 556 ? -0.914 4.008 22.270 1.00 97.06 556 PHE A C 1
ATOM 4397 O O . PHE A 1 556 ? -1.238 4.123 23.453 1.00 97.06 556 PHE A O 1
ATOM 4404 N N . GLU A 1 557 ? 0.220 4.513 21.786 1.00 96.88 557 GLU A N 1
ATOM 4405 C CA . GLU A 1 557 ? 1.203 5.222 22.601 1.00 96.88 557 GLU A CA 1
ATOM 4406 C C . GLU A 1 557 ? 0.625 6.486 23.251 1.00 96.88 557 GLU A C 1
ATOM 4408 O O . GLU A 1 557 ? 0.903 6.760 24.420 1.00 96.88 557 GLU A O 1
ATOM 4413 N N . GLN A 1 558 ? -0.244 7.214 22.544 1.00 96.25 558 GLN A N 1
ATOM 4414 C CA . GLN A 1 558 ? -0.905 8.407 23.076 1.00 96.25 558 GLN A CA 1
ATOM 4415 C C . GLN A 1 558 ? -1.953 8.088 24.150 1.00 96.25 558 GLN A C 1
ATOM 4417 O O . GLN A 1 558 ? -2.117 8.858 25.097 1.00 96.25 558 GLN A O 1
ATOM 4422 N N . ILE A 1 559 ? -2.682 6.975 24.022 1.00 95.88 559 ILE A N 1
ATOM 4423 C CA . ILE A 1 559 ? -3.807 6.665 24.917 1.00 95.88 559 ILE A CA 1
ATOM 4424 C C . ILE A 1 559 ? -3.444 5.743 26.082 1.00 95.88 559 ILE A C 1
ATOM 4426 O O . ILE A 1 559 ? -4.200 5.698 27.052 1.00 95.88 559 ILE A O 1
ATOM 4430 N N . LYS A 1 560 ? -2.327 5.001 26.021 1.00 96.12 560 LYS A N 1
ATOM 4431 C CA . LYS A 1 560 ? -2.023 3.933 26.994 1.00 96.12 560 LYS A CA 1
ATOM 4432 C C . LYS A 1 560 ? -1.998 4.403 28.449 1.00 96.12 560 LYS A C 1
ATOM 4434 O O . LYS A 1 560 ? -2.430 3.667 29.328 1.00 96.12 560 LYS A O 1
ATOM 4439 N N . SER A 1 561 ? -1.562 5.638 28.707 1.00 95.50 561 SER A N 1
ATOM 4440 C CA . SER A 1 561 ? -1.559 6.244 30.049 1.00 95.50 561 SER A CA 1
ATOM 4441 C C . SER A 1 561 ? -2.958 6.625 30.551 1.00 95.50 561 SER A C 1
ATOM 4443 O O . SER A 1 561 ? -3.166 6.759 31.755 1.00 95.50 561 SER A O 1
ATOM 4445 N N . SER A 1 562 ? -3.919 6.791 29.637 1.00 95.81 562 SER A N 1
ATOM 4446 C CA . SER A 1 562 ? -5.313 7.162 29.914 1.00 95.81 562 SER A CA 1
ATOM 4447 C C . SER A 1 562 ? -6.256 5.954 30.002 1.00 95.81 562 SER A C 1
ATOM 4449 O O . SER A 1 562 ? -7.411 6.102 30.412 1.00 95.81 562 SER A O 1
ATOM 4451 N N . LEU A 1 563 ? -5.790 4.758 29.627 1.00 93.75 563 LEU A N 1
ATOM 4452 C CA . LEU A 1 563 ? -6.555 3.520 29.754 1.00 93.75 563 LEU A CA 1
ATOM 4453 C C . LEU A 1 563 ? -6.704 3.141 31.229 1.00 93.75 563 LEU A C 1
ATOM 4455 O O . LEU A 1 563 ? -5.730 3.019 31.971 1.00 93.75 563 LEU A O 1
ATOM 4459 N N . LYS A 1 564 ? -7.947 2.935 31.667 1.00 92.50 564 LYS A N 1
ATOM 4460 C CA . LYS A 1 564 ? -8.221 2.515 33.043 1.00 92.50 564 LYS A CA 1
ATOM 4461 C C . LYS A 1 564 ? -7.861 1.031 33.215 1.00 92.50 564 LYS A C 1
ATOM 4463 O O . LYS A 1 564 ? -8.196 0.241 32.334 1.00 92.50 564 LYS A O 1
ATOM 4468 N N . PRO A 1 565 ? -7.267 0.611 34.348 1.00 89.62 565 PRO A N 1
ATOM 4469 C CA . PRO A 1 565 ? -6.963 -0.802 34.598 1.00 89.62 565 PRO A CA 1
ATOM 4470 C C . PRO A 1 565 ? -8.190 -1.725 34.573 1.00 89.62 565 PRO A C 1
ATOM 4472 O O . PRO A 1 565 ? -8.060 -2.919 34.329 1.00 89.62 565 PRO A O 1
ATOM 4475 N N . ASP A 1 566 ? -9.378 -1.181 34.841 1.00 89.81 566 ASP A N 1
ATOM 4476 C CA . ASP A 1 566 ? -10.666 -1.875 34.818 1.00 89.81 566 ASP A CA 1
ATOM 4477 C C . ASP A 1 566 ? -11.443 -1.654 33.510 1.00 89.81 566 ASP A C 1
ATOM 4479 O O . ASP A 1 566 ? -12.646 -1.930 33.448 1.00 89.81 566 ASP A O 1
ATOM 4483 N N . TRP A 1 567 ? -10.781 -1.153 32.456 1.00 89.06 567 TRP A N 1
ATOM 4484 C CA . TRP A 1 567 ? -11.416 -1.017 31.154 1.00 89.06 567 TRP A CA 1
ATOM 4485 C C . TRP A 1 567 ? -11.817 -2.413 30.655 1.00 89.06 567 TRP A C 1
ATOM 4487 O O . TRP A 1 567 ? -10.968 -3.286 30.494 1.00 89.06 567 TRP A O 1
ATOM 4497 N N . PRO A 1 568 ? -13.112 -2.678 30.431 1.00 89.38 568 PRO A N 1
ATOM 4498 C CA . PRO A 1 568 ? -13.617 -4.037 30.221 1.00 89.38 568 PRO A CA 1
ATOM 4499 C C . PRO A 1 568 ? -13.462 -4.508 28.771 1.00 89.38 568 PRO A C 1
ATOM 4501 O O . PRO A 1 568 ? -14.173 -5.409 28.334 1.00 89.38 568 PRO A O 1
ATOM 4504 N N . VAL A 1 569 ? -12.576 -3.851 28.027 1.00 93.81 569 VAL A N 1
ATOM 4505 C CA . VAL A 1 569 ? -12.269 -4.092 26.624 1.00 93.81 569 VAL A CA 1
ATOM 4506 C C . VAL A 1 569 ? -10.758 -4.235 26.524 1.00 93.81 569 VAL A C 1
ATOM 4508 O O . VAL A 1 569 ? -10.017 -3.440 27.101 1.00 93.81 569 VAL A O 1
ATOM 4511 N N . GLU A 1 570 ? -10.298 -5.255 25.810 1.00 96.44 570 GLU A N 1
ATOM 4512 C CA . GLU A 1 570 ? -8.875 -5.486 25.597 1.00 96.44 570 GLU A CA 1
ATOM 4513 C C . GLU A 1 570 ? -8.332 -4.443 24.609 1.00 96.44 570 GLU A C 1
ATOM 4515 O O . GLU A 1 570 ? -8.686 -4.449 23.428 1.00 96.44 570 GLU A O 1
ATOM 4520 N N . ALA A 1 571 ? -7.500 -3.523 25.099 1.00 96.69 571 ALA A N 1
ATOM 4521 C CA . ALA A 1 571 ? -6.797 -2.551 24.270 1.00 96.69 571 ALA A CA 1
ATOM 4522 C C . ALA A 1 571 ? -5.542 -3.197 23.677 1.00 96.69 571 ALA A C 1
ATOM 4524 O O . ALA A 1 571 ? -4.652 -3.601 24.425 1.00 96.69 571 ALA A O 1
ATOM 4525 N N . LEU A 1 572 ? -5.448 -3.269 22.353 1.00 97.38 572 LEU A N 1
ATOM 4526 C CA . LEU A 1 572 ? -4.324 -3.891 21.658 1.00 97.38 572 LEU A CA 1
ATOM 4527 C C . LEU A 1 572 ? -3.641 -2.893 20.727 1.00 97.38 572 LEU A C 1
ATOM 4529 O O . LEU A 1 572 ? -4.296 -2.120 20.029 1.00 97.38 572 LEU A O 1
ATOM 4533 N N . GLN A 1 573 ? -2.314 -2.954 20.669 1.00 97.31 573 GLN A N 1
ATOM 4534 C CA . GLN A 1 573 ? -1.550 -2.298 19.617 1.00 97.31 573 GLN A CA 1
ATOM 4535 C C . GLN A 1 573 ? -1.625 -3.156 18.346 1.00 97.31 573 GLN A C 1
ATOM 4537 O O . GLN A 1 573 ? -1.211 -4.315 18.343 1.00 97.31 573 GLN A O 1
ATOM 4542 N N . GLY A 1 574 ? -2.160 -2.603 17.259 1.00 96.31 574 GLY A N 1
ATOM 4543 C CA . GLY A 1 574 ? -2.279 -3.300 15.983 1.00 96.31 574 GLY A CA 1
ATOM 4544 C C . GLY A 1 574 ? -2.757 -2.390 14.857 1.00 96.31 574 GLY A C 1
ATOM 4545 O O . GLY A 1 574 ? -3.883 -1.900 14.876 1.00 96.31 574 GLY A O 1
ATOM 4546 N N . ASN A 1 575 ? -1.920 -2.206 13.834 1.00 93.88 575 ASN A N 1
ATOM 4547 C CA . ASN A 1 575 ? -2.229 -1.345 12.694 1.00 93.88 575 ASN A CA 1
ATOM 4548 C C . ASN A 1 575 ? -2.915 -2.128 11.557 1.00 93.88 575 ASN A C 1
ATOM 4550 O O . ASN A 1 575 ? -2.316 -2.414 10.520 1.00 93.88 575 ASN A O 1
ATOM 4554 N N . LEU A 1 576 ? -4.170 -2.538 11.782 1.00 95.69 576 LEU A N 1
ATOM 4555 C CA . LEU A 1 576 ? -4.914 -3.355 10.811 1.00 95.69 576 LEU A CA 1
ATOM 4556 C C . LEU A 1 57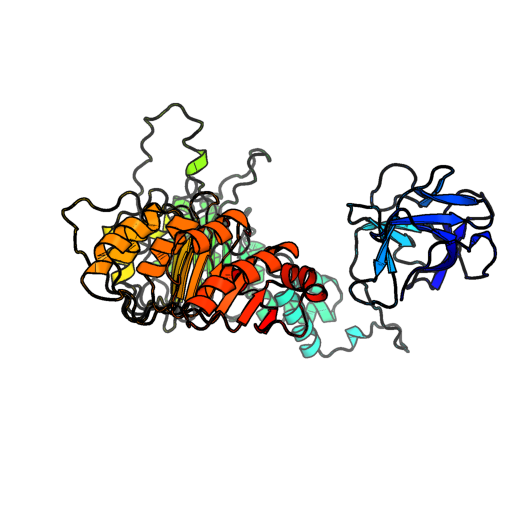6 ? -5.129 -2.632 9.475 1.00 95.69 576 LEU A C 1
ATOM 4558 O O . LEU A 1 576 ? -4.982 -3.259 8.427 1.00 95.69 576 LEU A O 1
ATOM 4562 N N . TRP A 1 577 ? -5.420 -1.328 9.511 1.00 94.19 577 TRP A N 1
ATOM 4563 C CA . TRP A 1 577 ? -5.571 -0.530 8.296 1.00 94.19 577 TRP A CA 1
ATOM 4564 C C . TRP A 1 577 ? -4.270 -0.477 7.494 1.00 94.19 577 TRP A C 1
ATOM 4566 O O . TRP A 1 577 ? -4.285 -0.746 6.298 1.00 94.19 577 TRP A O 1
ATOM 4576 N N . ASP A 1 578 ? -3.128 -0.215 8.135 1.00 92.12 578 ASP A N 1
ATOM 4577 C CA . ASP A 1 578 ? -1.852 -0.171 7.418 1.00 92.12 578 ASP A CA 1
ATOM 4578 C C . ASP A 1 578 ? -1.475 -1.531 6.817 1.00 92.12 578 ASP A C 1
ATOM 4580 O O . ASP A 1 578 ? -1.006 -1.601 5.683 1.00 92.12 578 ASP A O 1
ATOM 4584 N N . ASN A 1 579 ? -1.771 -2.634 7.512 1.00 94.00 579 ASN A N 1
ATOM 4585 C CA . ASN A 1 579 ? -1.589 -3.979 6.961 1.00 94.00 579 ASN A CA 1
ATOM 4586 C C . ASN A 1 579 ? -2.436 -4.210 5.697 1.00 94.00 579 ASN A C 1
ATOM 4588 O O . ASN A 1 579 ? -1.954 -4.807 4.733 1.00 94.00 579 ASN A O 1
ATOM 4592 N N . GLN A 1 580 ? -3.683 -3.730 5.678 1.00 94.94 580 GLN A N 1
ATOM 4593 C CA . GLN A 1 580 ? -4.544 -3.781 4.493 1.00 94.94 580 GLN A CA 1
ATOM 4594 C C . GLN A 1 580 ? -4.009 -2.866 3.384 1.00 94.94 580 GLN A C 1
ATOM 4596 O O . GLN A 1 580 ? -3.859 -3.303 2.243 1.00 94.94 580 GLN A O 1
ATOM 4601 N N . ARG A 1 581 ? -3.637 -1.627 3.719 1.00 93.00 581 ARG A N 1
ATOM 4602 C CA . ARG A 1 581 ? -3.091 -0.626 2.794 1.00 93.00 581 ARG A CA 1
ATOM 4603 C C . ARG A 1 581 ? -1.816 -1.103 2.101 1.00 93.00 581 ARG A C 1
ATOM 4605 O O . ARG A 1 581 ? -1.676 -0.911 0.895 1.00 93.00 581 ARG A O 1
ATOM 4612 N N . ARG A 1 582 ? -0.916 -1.795 2.806 1.00 91.81 582 ARG A N 1
ATOM 4613 C CA . ARG A 1 582 ? 0.330 -2.343 2.233 1.00 91.81 582 ARG A CA 1
ATOM 4614 C C . ARG A 1 582 ? 0.107 -3.370 1.123 1.00 91.81 582 ARG A C 1
ATOM 4616 O O . ARG A 1 582 ? 0.991 -3.551 0.290 1.00 91.81 582 ARG A O 1
ATOM 4623 N N . ARG A 1 583 ? -1.065 -4.018 1.083 1.00 93.75 583 ARG A N 1
ATOM 4624 C CA . ARG A 1 583 ? -1.459 -4.946 0.005 1.00 93.75 583 ARG A CA 1
ATOM 4625 C C . ARG A 1 583 ? -1.903 -4.213 -1.262 1.00 93.75 583 ARG A C 1
ATOM 4627 O O . ARG A 1 583 ? -2.072 -4.853 -2.291 1.00 93.75 583 ARG A O 1
ATOM 4634 N N . THR A 1 584 ? -2.125 -2.900 -1.203 1.00 93.19 584 THR A N 1
ATOM 4635 C CA . THR A 1 584 ? -2.648 -2.116 -2.327 1.00 93.19 584 THR A CA 1
ATOM 4636 C C . THR A 1 584 ? -1.562 -1.725 -3.333 1.00 93.19 584 THR A C 1
ATOM 4638 O O . THR A 1 584 ? -0.367 -1.807 -3.059 1.00 93.19 584 THR A O 1
ATOM 4641 N N . MET A 1 585 ? -1.984 -1.296 -4.526 1.00 89.19 585 MET A N 1
ATOM 4642 C CA . MET A 1 585 ? -1.088 -0.837 -5.588 1.00 89.19 585 MET A CA 1
ATOM 4643 C C . MET A 1 585 ? -0.374 0.484 -5.253 1.00 89.19 585 MET A C 1
ATOM 4645 O O . MET A 1 585 ? 0.749 0.684 -5.700 1.00 89.19 585 MET A O 1
ATOM 4649 N N . TYR A 1 586 ? -1.001 1.363 -4.469 1.00 86.69 586 TYR A N 1
ATOM 4650 C CA . TYR A 1 586 ? -0.460 2.674 -4.086 1.00 86.69 586 TYR A CA 1
ATOM 4651 C C . TYR A 1 586 ? -0.114 2.698 -2.597 1.00 86.69 586 TYR A C 1
ATOM 4653 O O . TYR A 1 586 ? -0.476 3.618 -1.870 1.00 86.69 586 TYR A O 1
ATOM 4661 N N . ASN A 1 587 ? 0.545 1.639 -2.133 1.00 85.06 587 ASN A N 1
ATOM 4662 C CA . ASN A 1 587 ? 0.916 1.471 -0.732 1.00 85.06 587 ASN A CA 1
ATOM 4663 C C . ASN A 1 587 ? 1.837 2.586 -0.204 1.00 85.06 587 ASN A C 1
ATOM 4665 O O . ASN A 1 587 ? 1.780 2.875 0.985 1.00 85.06 587 ASN A O 1
ATOM 4669 N N . ASP A 1 588 ? 2.616 3.236 -1.068 1.00 82.31 588 ASP A N 1
ATOM 4670 C CA . ASP A 1 588 ? 3.487 4.359 -0.704 1.00 82.31 588 ASP A CA 1
ATOM 4671 C C . ASP A 1 588 ? 2.725 5.681 -0.476 1.00 82.31 588 ASP A C 1
ATOM 4673 O O . ASP A 1 588 ? 3.265 6.607 0.126 1.00 82.31 588 ASP A O 1
ATOM 4677 N N . ASP A 1 589 ? 1.469 5.791 -0.927 1.00 82.88 589 ASP A N 1
ATOM 4678 C CA . ASP A 1 589 ? 0.658 7.004 -0.784 1.00 82.88 589 ASP A CA 1
ATOM 4679 C C . ASP A 1 589 ? -0.321 6.863 0.391 1.00 82.88 589 ASP A C 1
ATOM 4681 O O . ASP A 1 589 ? -1.423 6.323 0.267 1.00 82.88 589 ASP A O 1
ATOM 4685 N N . GLU A 1 590 ? 0.098 7.329 1.571 1.00 81.19 590 GLU A N 1
ATOM 4686 C CA . GLU A 1 590 ? -0.700 7.217 2.802 1.00 81.19 590 GLU A CA 1
ATOM 4687 C C . GLU A 1 590 ? -1.997 8.026 2.775 1.00 81.19 590 GLU A C 1
ATOM 4689 O O . GLU A 1 590 ? -2.904 7.756 3.564 1.00 81.19 590 GLU A O 1
ATOM 4694 N N . TYR A 1 591 ? -2.083 9.016 1.887 1.00 80.88 591 TYR A N 1
ATOM 4695 C CA . TYR A 1 591 ? -3.181 9.975 1.845 1.00 80.88 591 TYR A CA 1
ATOM 4696 C C . TYR A 1 591 ? -4.154 9.712 0.698 1.00 80.88 591 TYR A C 1
ATOM 4698 O O . TYR A 1 591 ? -5.240 10.282 0.682 1.00 80.88 591 TYR A O 1
ATOM 4706 N N . ARG A 1 592 ? -3.819 8.828 -0.247 1.00 78.12 592 ARG A N 1
ATOM 4707 C CA . ARG A 1 592 ? -4.698 8.543 -1.391 1.00 78.12 592 ARG A CA 1
ATOM 4708 C C . ARG A 1 592 ? -6.053 7.965 -0.996 1.00 78.12 592 ARG A C 1
ATOM 4710 O O . ARG A 1 592 ? -7.038 8.163 -1.696 1.00 78.12 592 ARG A O 1
ATOM 4717 N N . PHE A 1 593 ? -6.082 7.228 0.109 1.00 75.94 593 PHE A N 1
ATOM 4718 C CA . PHE A 1 593 ? -7.253 6.494 0.581 1.00 75.94 593 PHE A CA 1
ATOM 4719 C C . PHE A 1 593 ? -7.611 6.915 2.007 1.00 75.94 593 PHE A C 1
ATOM 4721 O O . PHE A 1 593 ? -7.886 6.082 2.862 1.00 75.94 593 PHE A O 1
ATOM 4728 N N . VAL A 1 594 ? -7.550 8.212 2.293 1.00 72.00 594 VAL A N 1
ATOM 4729 C CA . VAL A 1 594 ? -8.199 8.772 3.483 1.00 72.00 594 VAL A CA 1
ATOM 4730 C C . VAL A 1 594 ? -9.380 9.609 3.003 1.00 72.00 594 VAL A C 1
ATOM 4732 O O . VAL A 1 594 ? -9.258 10.306 1.996 1.00 72.00 594 VAL A O 1
ATOM 4735 N N . GLY A 1 595 ? -10.543 9.402 3.626 1.00 57.53 595 GLY A N 1
ATOM 4736 C CA . GLY A 1 595 ? -11.810 10.012 3.209 1.00 57.53 595 GLY A CA 1
ATOM 4737 C C . GLY A 1 595 ? -12.039 11.422 3.711 1.00 57.53 595 GLY A C 1
ATOM 4738 O O . GLY A 1 595 ? -11.181 11.936 4.462 1.00 57.53 595 GLY A O 1
#

pLDDT: mean 88.66, std 12.66, range [27.47, 98.75]

Radius of gyration: 30.33 Å; chains: 1; bounding box: 83×59×70 Å

Sequence (595 aa):
MSLEAGARYVIVNVKGETAIDLDGGNNRDIIGYPRHGESNQQWELVSVDDYNDWHLKNAESGTYIGYEGDHFDGTKLVISEEPFTWRILPDENDESVFRIYVPDTNMNVDLSNHGDSTPCTPIELWGNHPFEMDTTTLSMSGQSPIAFLPAEVLAYILDIAYDRQGHNVNVPTVASLVSRPWRDVALNDAFLWSSITVAPPWNITAVRTQLARSKEHLLELRIVVHKERHPLQSETSVAPSMQSTQELRKVLSPHYARCWSLTFEGTFWGCRSTLSHLLEPLSSISMPHLTHFAFHDQSNSSRMFEDSDDEDIEPPPIDLVPLFLVETTTGPLDLRLSGSSALRFSPPLAAVTTLHISSPFPAIDFRRFAEILESCPNLVFLALYDHFLNAWPTSSFAGITLEVPLLESLFILGDMYLTSRILSSLSAPRLEELVIVPVVPEDLKTLYNTVTTDGPRFPLLWSLTLAVSDSSTAEIFALASACFPQVTRLVLADVYKVGFEDAFRRAGVTLFPTLTELALTRIKPDFLATLDFVRKPYLQAGVPWVQRVYFDTVSFEQIKSSLKPDWPVEALQGNLWDNQRRRTMYNDDEYRFVG

Organism: Cyclocybe aegerita (NCBI:txid1973307)

Secondary structure (DSSP, 8-state):
----TT-EE--B-TTT-EEEEE-TTTSSBEEEEE----GGG-EEEEE-SSSSEEEEEETTT--EEEESSS--TTEEEEEESSPPPEEEEE-SS-TTSEEEE-TTSSEEEEEHHHH--STTEEEEEEE------------SSSS-GGGGS-HHHHHHHHHHHHHHHGGGS-HHHHHHHH-HHHHHHHHH-SGGGSEEEE-SS--HHHHHHHHHHTTT--EEEEEEEE----TTS-S--PPPPHHHHHHHHHHHGGGGGGEEEEEEEE--TT-HHHHHHHHGGGGT---TT--EEEEEE---HHHHHSS---TT-PPPP-----B---S--SS-EEEEE-GGGTTTB-S--TTEEEEEEE--SSPBPHHHHHHHHHT-TT--EEEEESS-BS----GGGTT--EE-TT--EEEEES--TTHHHHHHHEE-TT--EEEEEEE-THHHHHHHHHHTTT--SSTT--EEEEEE-GGGHHHHHHHHHHH-TT--EEEESS--HHHHHHHHHH-SS-SSTT--EEEE-S--GGGHHHHHHHHHHHHHHTPPP-SEEEE-HHHHHHHTTTS-TT-SSEEEE--HHHHHHTTSTTTT-TTTT--

InterPro domains:
  IPR000772 Ricin B, lectin domain [PF14200] (40-126)
  IPR032675 Leucine-rich repeat domain superfamily [G3DSA:3.80.10.10] (258-528)
  IPR035992 Ricin B-like lectins [SSF50370] (8-129)